Protein AF-0000000084992302 (afdb_homodimer)

Structure (mmCIF, N/CA/C/O backbone):
data_AF-0000000084992302-model_v1
#
loop_
_entity.id
_entity.type
_entity.pdbx_description
1 polymer 'ATP phosphoribosyltransferase'
#
loop_
_atom_site.group_PDB
_atom_site.id
_atom_site.type_symbol
_atom_site.label_atom_id
_atom_site.label_alt_id
_atom_site.label_comp_id
_atom_site.label_asym_id
_atom_site.label_entity_id
_atom_site.label_seq_id
_atom_site.pdbx_PDB_ins_code
_atom_site.Cartn_x
_atom_site.Cartn_y
_atom_site.Cartn_z
_atom_site.occupancy
_atom_site.B_iso_or_equiv
_atom_site.auth_seq_id
_atom_site.auth_comp_id
_atom_site.auth_asym_id
_atom_site.auth_atom_id
_atom_site.pdbx_PDB_model_num
ATOM 1 N N . MET A 1 1 ? 28.484 -15.359 -17.109 1 75.19 1 MET A N 1
ATOM 2 C CA . MET A 1 1 ? 27.531 -16.469 -17.156 1 75.19 1 MET A CA 1
ATOM 3 C C . MET A 1 1 ? 26.109 -15.969 -17.391 1 75.19 1 MET A C 1
ATOM 5 O O . MET A 1 1 ? 25.766 -14.859 -16.984 1 75.19 1 MET A O 1
ATOM 9 N N . LYS A 1 2 ? 25.344 -16.688 -18.25 1 90.06 2 LYS A N 1
ATOM 10 C CA . LYS A 1 2 ? 23.969 -16.297 -18.531 1 90.06 2 LYS A CA 1
ATOM 11 C C . LYS A 1 2 ? 23.094 -16.375 -17.281 1 90.06 2 LYS A C 1
ATOM 13 O O . LYS A 1 2 ? 23.266 -17.266 -16.453 1 90.06 2 LYS A O 1
ATOM 18 N N . LYS A 1 3 ? 22.375 -15.359 -17.062 1 95.38 3 LYS A N 1
ATOM 19 C CA . LYS A 1 3 ? 21.5 -15.336 -15.883 1 95.38 3 LYS A CA 1
ATOM 20 C C . LYS A 1 3 ? 20.062 -15.023 -16.281 1 95.38 3 LYS A C 1
ATOM 22 O O . LYS A 1 3 ? 19.828 -14.227 -17.188 1 95.38 3 LYS A O 1
ATOM 27 N N . LEU A 1 4 ? 19.172 -15.797 -15.664 1 98.25 4 LEU A N 1
ATOM 28 C CA . LEU A 1 4 ? 17.75 -15.508 -15.773 1 98.25 4 LEU A CA 1
ATOM 29 C C . LEU A 1 4 ? 17.297 -14.594 -14.641 1 98.25 4 LEU A C 1
ATOM 31 O O . LEU A 1 4 ? 17.391 -14.953 -13.461 1 98.25 4 LEU A O 1
ATOM 35 N N . ARG A 1 5 ? 16.859 -13.453 -14.969 1 97.81 5 ARG A N 1
ATOM 36 C CA . ARG A 1 5 ? 16.344 -12.516 -13.969 1 97.81 5 ARG A CA 1
ATOM 37 C C . ARG A 1 5 ? 14.859 -12.75 -13.711 1 97.81 5 ARG A C 1
ATOM 39 O O . ARG A 1 5 ? 14.023 -12.461 -14.57 1 97.81 5 ARG A O 1
ATOM 46 N N . LEU A 1 6 ? 14.539 -13.203 -12.461 1 98.62 6 LEU A N 1
ATOM 47 C CA . LEU A 1 6 ? 13.203 -13.672 -12.125 1 98.62 6 LEU A CA 1
ATOM 48 C C . LEU A 1 6 ? 12.578 -12.812 -11.039 1 98.62 6 LEU A C 1
ATOM 50 O O . LEU A 1 6 ? 13.133 -12.68 -9.945 1 98.62 6 LEU A O 1
ATOM 54 N N . GLY A 1 7 ? 11.43 -12.195 -11.383 1 98 7 GLY A N 1
ATOM 55 C CA . GLY A 1 7 ? 10.68 -11.469 -10.367 1 98 7 GLY A CA 1
ATOM 56 C C . GLY A 1 7 ? 9.734 -12.352 -9.586 1 98 7 GLY A C 1
ATOM 57 O O . GLY A 1 7 ? 8.938 -13.094 -10.172 1 98 7 GLY A O 1
ATOM 58 N N . LEU A 1 8 ? 9.82 -12.32 -8.227 1 98.06 8 LEU A N 1
ATOM 59 C CA . LEU A 1 8 ? 8.906 -13.047 -7.348 1 98.06 8 LEU A CA 1
ATOM 60 C C . LEU A 1 8 ? 8.109 -12.078 -6.484 1 98.06 8 LEU A C 1
ATOM 62 O O . LEU A 1 8 ? 8.578 -10.977 -6.172 1 98.06 8 LEU A O 1
ATOM 66 N N . PRO A 1 9 ? 6.918 -12.5 -6.152 1 96.88 9 PRO A N 1
ATOM 67 C CA . PRO A 1 9 ? 6.055 -11.578 -5.41 1 96.88 9 PRO A CA 1
ATOM 68 C C . PRO A 1 9 ? 6.484 -11.414 -3.951 1 96.88 9 PRO A C 1
ATOM 70 O O . PRO A 1 9 ? 6.695 -12.406 -3.25 1 96.88 9 PRO A O 1
ATOM 73 N N . LYS A 1 10 ? 6.578 -10.211 -3.572 1 93.94 10 LYS A N 1
ATOM 74 C CA . LYS A 1 10 ? 6.699 -9.844 -2.164 1 93.94 10 LYS A CA 1
ATOM 75 C C . LYS A 1 10 ? 5.328 -9.703 -1.514 1 93.94 10 LYS A C 1
ATOM 77 O O . LYS A 1 10 ? 4.332 -9.461 -2.199 1 93.94 10 LYS A O 1
ATOM 82 N N . GLY A 1 11 ? 5.266 -9.984 -0.181 1 90.5 11 GLY A N 1
ATOM 83 C CA . GLY A 1 11 ? 3.994 -9.805 0.505 1 90.5 11 GLY A CA 1
ATOM 84 C C . GLY A 1 11 ? 3.234 -11.102 0.695 1 90.5 11 GLY A C 1
ATOM 85 O O . GLY A 1 11 ? 3.812 -12.117 1.098 1 90.5 11 GLY A O 1
ATOM 86 N N . SER A 1 12 ? 1.937 -11.07 0.39 1 88.94 12 SER A N 1
ATOM 87 C CA . SER A 1 12 ? 1.014 -12.125 0.809 1 88.94 12 SER A CA 1
ATOM 88 C C . SER A 1 12 ? 1.361 -13.453 0.157 1 88.94 12 SER A C 1
ATOM 90 O O . SER A 1 12 ? 1.169 -14.516 0.758 1 88.94 12 SER A O 1
ATOM 92 N N . LEU A 1 13 ? 1.931 -13.398 -1.057 1 94.5 13 LEU A N 1
ATOM 93 C CA . LEU A 1 13 ? 2.189 -14.633 -1.799 1 94.5 13 LEU A CA 1
ATOM 94 C C . LEU A 1 13 ? 3.619 -15.109 -1.576 1 94.5 13 LEU A C 1
ATOM 96 O O . LEU A 1 13 ? 4 -16.188 -2.051 1 94.5 13 LEU A O 1
ATOM 100 N N . GLN A 1 14 ? 4.379 -14.328 -0.895 1 94.75 14 GLN A N 1
ATOM 101 C CA . GLN A 1 14 ? 5.816 -14.562 -0.824 1 94.75 14 GLN A CA 1
ATOM 102 C C . GLN A 1 14 ? 6.125 -15.906 -0.169 1 94.75 14 GLN A C 1
ATOM 104 O O . GLN A 1 14 ? 6.828 -16.734 -0.746 1 94.75 14 GLN A O 1
ATOM 109 N N . GLU A 1 15 ? 5.539 -16.125 0.984 1 95 15 GLU A N 1
ATOM 110 C CA . GLU A 1 15 ? 5.844 -17.344 1.731 1 95 15 GLU A CA 1
ATOM 111 C C . GLU A 1 15 ? 5.402 -18.578 0.963 1 95 15 GLU A C 1
ATOM 113 O O . GLU A 1 15 ? 6.16 -19.547 0.852 1 95 15 GLU A O 1
ATOM 118 N N . ALA A 1 16 ? 4.207 -18.562 0.471 1 95.44 16 ALA A N 1
ATOM 119 C CA . ALA A 1 16 ? 3.701 -19.688 -0.303 1 95.44 16 ALA A CA 1
ATOM 120 C C . ALA A 1 16 ? 4.574 -19.953 -1.526 1 95.44 16 ALA A C 1
ATOM 122 O O . ALA A 1 16 ? 4.797 -21.109 -1.9 1 95.44 16 ALA A O 1
ATOM 123 N N . THR A 1 17 ? 5.047 -18.875 -2.133 1 97.25 17 THR A N 1
ATOM 124 C CA . THR A 1 17 ? 5.914 -19 -3.299 1 97.25 17 THR A CA 1
ATOM 125 C C . THR A 1 17 ? 7.246 -19.656 -2.92 1 97.25 17 THR A C 1
ATOM 127 O O . THR A 1 17 ? 7.711 -20.562 -3.594 1 97.25 17 THR A O 1
ATOM 130 N N . PHE A 1 18 ? 7.828 -19.188 -1.853 1 96.75 18 PHE A N 1
ATOM 131 C CA . PHE A 1 18 ? 9.102 -19.734 -1.399 1 96.75 18 PHE A CA 1
ATOM 132 C C . PHE A 1 18 ? 8.961 -21.219 -1.047 1 96.75 18 PHE A C 1
ATOM 134 O O . PHE A 1 18 ? 9.844 -22.016 -1.358 1 96.75 18 PHE A O 1
ATOM 141 N N . GLN A 1 19 ? 7.902 -21.562 -0.428 1 94.88 19 GLN A N 1
ATOM 142 C CA . GLN A 1 19 ? 7.656 -22.969 -0.081 1 94.88 19 GLN A CA 1
ATOM 143 C C . GLN A 1 19 ? 7.531 -23.828 -1.333 1 94.88 19 GLN A C 1
ATOM 145 O O . GLN A 1 19 ? 8.039 -24.953 -1.371 1 94.88 19 GLN A O 1
ATOM 150 N N . LEU A 1 20 ? 6.852 -23.281 -2.277 1 95.81 20 LEU A N 1
ATOM 151 C CA . LEU A 1 20 ? 6.711 -24 -3.539 1 95.81 20 LEU A CA 1
ATOM 152 C C . LEU A 1 20 ? 8.07 -24.219 -4.188 1 95.81 20 LEU A C 1
ATOM 154 O O . LEU A 1 20 ? 8.359 -25.328 -4.672 1 95.81 20 LEU A O 1
ATOM 158 N N . PHE A 1 21 ? 8.906 -23.203 -4.184 1 96.75 21 PHE A N 1
ATOM 159 C CA . PHE A 1 21 ? 10.242 -23.328 -4.75 1 96.75 21 PHE A CA 1
ATOM 160 C C . PHE A 1 21 ? 11.07 -24.344 -3.977 1 96.75 21 PHE A C 1
ATOM 162 O O . PHE A 1 21 ? 11.797 -25.141 -4.574 1 96.75 21 PHE A O 1
ATOM 169 N N . GLU A 1 22 ? 10.953 -24.297 -2.727 1 94.75 22 GLU A N 1
ATOM 170 C CA . GLU A 1 22 ? 11.68 -25.25 -1.893 1 94.75 22 GLU A CA 1
ATOM 171 C C . GLU A 1 22 ? 11.297 -26.688 -2.238 1 94.75 22 GLU A C 1
ATOM 173 O O . GLU A 1 22 ? 12.164 -27.547 -2.375 1 94.75 22 GLU A O 1
ATOM 178 N N . ARG A 1 23 ? 10.047 -26.953 -2.408 1 91.94 23 ARG A N 1
ATOM 179 C CA . ARG A 1 23 ? 9.562 -28.281 -2.775 1 91.94 23 ARG A CA 1
ATOM 180 C C . ARG A 1 23 ? 10.062 -28.672 -4.16 1 91.94 23 ARG A C 1
ATOM 182 O O . ARG A 1 23 ? 10.281 -29.859 -4.43 1 91.94 23 ARG A O 1
ATOM 189 N N . ALA A 1 24 ? 10.234 -27.656 -4.969 1 93 24 ALA A N 1
ATOM 190 C CA . ALA A 1 24 ? 10.719 -27.906 -6.324 1 93 24 ALA A CA 1
ATOM 191 C C . ALA A 1 24 ? 12.234 -28.078 -6.344 1 93 24 ALA A C 1
ATOM 193 O O . ALA A 1 24 ? 12.812 -28.391 -7.387 1 93 24 ALA A O 1
ATOM 194 N N . GLY A 1 25 ? 12.867 -27.906 -5.168 1 93.5 25 GLY A N 1
ATOM 1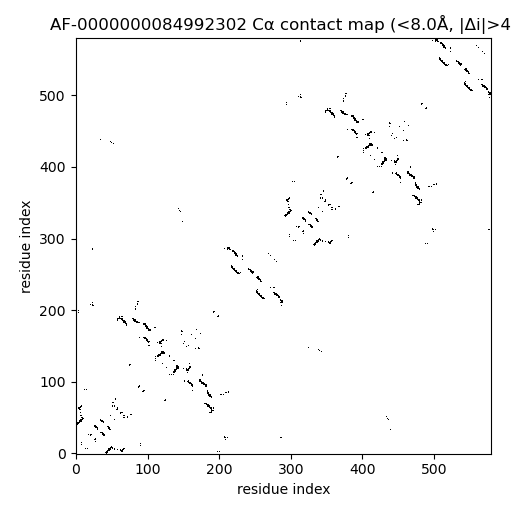95 C CA . GLY A 1 25 ? 14.289 -28.156 -5.059 1 93.5 25 GLY A CA 1
ATOM 196 C C . GLY A 1 25 ? 15.133 -26.891 -5.086 1 93.5 25 GLY A C 1
ATOM 197 O O . GLY A 1 25 ? 16.359 -26.953 -5.227 1 93.5 25 GLY A O 1
ATOM 198 N N . TYR A 1 26 ? 14.484 -25.719 -5.02 1 95.25 26 TYR A N 1
ATOM 199 C CA . TYR A 1 26 ? 15.188 -24.453 -4.969 1 95.25 26 TYR A CA 1
ATOM 200 C C . TYR A 1 26 ? 15.125 -23.844 -3.568 1 95.25 26 TYR A C 1
ATOM 202 O O . TYR A 1 26 ? 14.062 -23.812 -2.945 1 95.25 26 TYR A O 1
ATOM 210 N N . HIS A 1 27 ? 16.234 -23.406 -3.098 1 95.12 27 HIS A N 1
ATOM 211 C CA . HIS A 1 27 ? 16.281 -22.766 -1.792 1 95.12 27 HIS A CA 1
ATOM 212 C C . HIS A 1 27 ? 16.516 -21.266 -1.931 1 95.12 27 HIS A C 1
ATOM 214 O O . HIS A 1 27 ? 17.516 -20.828 -2.504 1 95.12 27 HIS A O 1
ATOM 220 N N . ILE A 1 28 ? 15.539 -20.516 -1.415 1 96.38 28 ILE A N 1
ATOM 221 C CA . ILE A 1 28 ? 15.609 -19.062 -1.477 1 96.38 28 ILE A CA 1
ATOM 222 C C . ILE A 1 28 ? 15.75 -18.5 -0.068 1 96.38 28 ILE A C 1
ATOM 224 O O . ILE A 1 28 ? 14.984 -18.844 0.833 1 96.38 28 ILE A O 1
ATOM 228 N N . THR A 1 29 ? 16.719 -17.672 0.128 1 94 29 THR A N 1
ATOM 229 C CA . THR A 1 29 ? 16.969 -17.062 1.433 1 94 29 THR A CA 1
ATOM 230 C C . THR A 1 29 ? 16.953 -15.539 1.336 1 94 29 THR A C 1
ATOM 232 O O . THR A 1 29 ? 17.516 -14.969 0.397 1 94 29 THR A O 1
ATOM 235 N N . VAL A 1 30 ? 16.203 -15.008 2.256 1 90.62 30 VAL A N 1
ATOM 236 C CA . VAL A 1 30 ? 16.125 -13.555 2.332 1 90.62 30 VAL A CA 1
ATOM 237 C C . VAL A 1 30 ? 16.969 -13.055 3.502 1 90.62 30 VAL A C 1
ATOM 239 O O . VAL A 1 30 ? 16.828 -13.547 4.625 1 90.62 30 VAL A O 1
ATOM 242 N N . THR A 1 31 ? 17.844 -12.25 3.213 1 84.12 31 THR A N 1
ATOM 243 C CA . THR A 1 31 ? 18.625 -11.633 4.281 1 84.12 31 THR A CA 1
ATOM 244 C C . THR A 1 31 ? 18.031 -10.289 4.676 1 84.12 31 THR A C 1
ATOM 246 O O . THR A 1 31 ? 17.953 -9.367 3.854 1 84.12 31 THR A O 1
ATOM 249 N N . GLY A 1 32 ? 17.547 -10.195 5.941 1 74.12 32 GLY A N 1
ATOM 250 C CA . GLY A 1 32 ? 16.969 -8.945 6.398 1 74.12 32 GLY A CA 1
ATOM 251 C C . GLY A 1 32 ? 15.781 -8.5 5.574 1 74.12 32 GLY A C 1
ATOM 252 O O . GLY A 1 32 ? 14.82 -9.25 5.402 1 74.12 32 GLY A O 1
ATOM 253 N N . ARG A 1 33 ? 15.805 -7.277 5.086 1 73.5 33 ARG A N 1
ATOM 254 C CA . ARG A 1 33 ? 14.742 -6.695 4.273 1 73.5 33 ARG A CA 1
ATOM 255 C C . ARG A 1 33 ? 15.172 -6.555 2.82 1 73.5 33 ARG A C 1
ATOM 257 O O . ARG A 1 33 ? 14.727 -5.645 2.117 1 73.5 33 ARG A O 1
ATOM 264 N N . SER A 1 34 ? 15.852 -7.508 2.465 1 82.62 34 SER A N 1
ATOM 265 C CA . SER A 1 34 ? 16.438 -7.438 1.128 1 82.62 34 SER A CA 1
ATOM 266 C C . SER A 1 34 ? 15.383 -7.727 0.056 1 82.62 34 SER A C 1
ATOM 268 O O . SER A 1 34 ? 14.508 -8.57 0.251 1 82.62 34 SER A O 1
ATOM 270 N N . TYR A 1 35 ? 15.539 -6.984 -1.062 1 88.94 35 TYR A N 1
ATOM 271 C CA . TYR A 1 35 ? 14.703 -7.203 -2.236 1 88.94 35 TYR A CA 1
ATOM 272 C C . TYR A 1 35 ? 15.422 -8.07 -3.264 1 88.94 35 TYR A C 1
ATOM 274 O O . TYR A 1 35 ? 14.914 -8.289 -4.367 1 88.94 35 TYR A O 1
ATOM 282 N N . TYR A 1 36 ? 16.516 -8.555 -2.842 1 92.31 36 TYR A N 1
ATOM 283 C CA . TYR A 1 36 ? 17.312 -9.422 -3.697 1 92.31 36 TYR A CA 1
ATOM 284 C C . TYR A 1 36 ? 17.75 -10.68 -2.947 1 92.31 36 TYR A C 1
ATOM 286 O O . TYR A 1 36 ? 18.922 -10.82 -2.588 1 92.31 36 TYR A O 1
ATOM 294 N N . PRO A 1 37 ? 16.906 -11.578 -2.85 1 94.75 37 PRO A N 1
ATOM 295 C CA . PRO A 1 37 ? 17.25 -12.805 -2.125 1 94.75 37 PRO A CA 1
ATOM 296 C C . PRO A 1 37 ? 18.234 -13.695 -2.893 1 94.75 37 PRO A C 1
ATOM 298 O O . PRO A 1 37 ? 18.375 -13.547 -4.109 1 94.75 37 PRO A O 1
ATOM 301 N N . HIS A 1 38 ? 18.828 -14.57 -2.139 1 95 38 HIS A N 1
ATOM 302 C CA . HIS A 1 38 ? 19.703 -15.57 -2.732 1 95 38 HIS A CA 1
ATOM 303 C C . HIS A 1 38 ? 18.938 -16.844 -3.088 1 95 38 HIS A C 1
ATOM 305 O O . HIS A 1 38 ? 18.094 -17.297 -2.318 1 95 38 HIS A O 1
ATOM 311 N N . ILE A 1 39 ? 19.172 -17.297 -4.266 1 95.75 39 ILE A N 1
ATOM 312 C CA . ILE A 1 39 ? 18.672 -18.609 -4.676 1 95.75 39 ILE A CA 1
ATOM 313 C C . ILE A 1 39 ? 19.844 -19.547 -4.961 1 95.75 39 ILE A C 1
ATOM 315 O O . ILE A 1 39 ? 20.875 -19.125 -5.508 1 95.75 39 ILE A O 1
ATOM 319 N N . ASP A 1 40 ? 19.797 -20.812 -4.609 1 95.94 40 ASP A N 1
ATOM 320 C CA . ASP A 1 40 ? 20.906 -21.75 -4.746 1 95.94 40 ASP A CA 1
ATOM 321 C C . ASP A 1 40 ? 21.031 -22.234 -6.188 1 95.94 40 ASP A C 1
ATOM 323 O O . ASP A 1 40 ? 21.203 -23.438 -6.43 1 95.94 40 ASP A O 1
ATOM 327 N N . ASP A 1 41 ? 20.75 -21.484 -7.141 1 95.38 41 ASP A N 1
ATOM 328 C CA . ASP A 1 41 ? 20.969 -21.656 -8.57 1 95.38 41 ASP A CA 1
ATOM 329 C C . ASP A 1 41 ? 21.719 -20.469 -9.164 1 95.38 41 ASP A C 1
ATOM 331 O O . ASP A 1 41 ? 21.141 -19.391 -9.328 1 95.38 41 ASP A O 1
ATOM 335 N N . PRO A 1 42 ? 23 -20.641 -9.523 1 94.81 42 PRO A N 1
ATOM 336 C CA . PRO A 1 42 ? 23.812 -19.516 -9.977 1 94.81 42 PRO A CA 1
ATOM 337 C C . PRO A 1 42 ? 23.328 -18.922 -11.289 1 94.81 42 PRO A C 1
ATOM 339 O O . PRO A 1 42 ? 23.75 -17.828 -11.68 1 94.81 42 PRO A O 1
ATOM 342 N N . GLU A 1 43 ? 22.391 -19.609 -11.969 1 97.06 43 GLU A N 1
ATOM 343 C CA . GLU A 1 43 ? 21.891 -19.156 -13.258 1 97.06 43 GLU A CA 1
ATOM 344 C C . GLU A 1 43 ? 20.609 -18.328 -13.102 1 97.06 43 GLU A C 1
ATOM 346 O O . GLU A 1 43 ? 20.016 -17.891 -14.086 1 97.06 43 GLU A O 1
ATOM 351 N N . ILE A 1 44 ? 20.188 -18.125 -11.844 1 97.62 44 ILE A N 1
ATOM 352 C CA . ILE A 1 44 ? 18.969 -17.375 -11.602 1 97.62 44 ILE A CA 1
ATOM 353 C C . ILE A 1 44 ? 19.234 -16.234 -10.625 1 97.62 44 ILE A C 1
ATOM 355 O O . ILE A 1 44 ? 19.922 -16.422 -9.617 1 97.62 44 ILE A O 1
ATOM 359 N N . GLU A 1 45 ? 18.797 -15.117 -10.984 1 96.81 45 GLU A N 1
ATOM 360 C CA . GLU A 1 45 ? 18.75 -13.961 -10.094 1 96.81 45 GLU A CA 1
ATOM 361 C C . GLU A 1 45 ? 17.312 -13.586 -9.742 1 96.81 45 GLU A C 1
ATOM 363 O O . GLU A 1 45 ? 16.484 -13.391 -10.633 1 96.81 45 GLU A O 1
ATOM 368 N N . VAL A 1 46 ? 17.094 -13.477 -8.422 1 97.12 46 VAL A N 1
ATOM 369 C CA . VAL A 1 46 ? 15.727 -13.227 -7.992 1 97.12 46 VAL A CA 1
ATOM 370 C C . VAL A 1 46 ? 15.594 -11.773 -7.523 1 97.12 46 VAL A C 1
ATOM 372 O O . VAL A 1 46 ? 16.469 -11.258 -6.836 1 97.12 46 VAL A O 1
ATOM 375 N N . VAL A 1 47 ? 14.492 -11.148 -7.93 1 95.75 47 VAL A N 1
ATOM 376 C CA . VAL A 1 47 ? 14.102 -9.828 -7.449 1 95.75 47 VAL A CA 1
ATOM 377 C C . VAL A 1 47 ? 12.711 -9.898 -6.828 1 95.75 47 VAL A C 1
ATOM 379 O O . VAL A 1 47 ? 11.766 -10.391 -7.453 1 95.75 47 VAL A O 1
ATOM 382 N N . LEU A 1 48 ? 12.617 -9.445 -5.586 1 96 48 LEU A N 1
ATOM 383 C CA . LEU A 1 48 ? 11.312 -9.375 -4.934 1 96 48 LEU A CA 1
ATOM 384 C C . LEU A 1 48 ? 10.625 -8.047 -5.242 1 96 48 LEU A C 1
ATOM 386 O O . LEU A 1 48 ? 11.211 -6.977 -5.035 1 96 48 LEU A O 1
ATOM 390 N N . LEU A 1 49 ? 9.43 -8.133 -5.762 1 95.81 49 LEU A N 1
ATOM 391 C CA . LEU A 1 49 ? 8.617 -6.973 -6.102 1 95.81 49 LEU A CA 1
ATOM 392 C C . LEU A 1 49 ? 7.156 -7.207 -5.719 1 95.81 49 LEU A C 1
ATOM 394 O O . LEU A 1 49 ? 6.738 -8.352 -5.512 1 95.81 49 LEU A O 1
ATOM 398 N N . ARG A 1 50 ? 6.453 -6.098 -5.625 1 96.38 50 ARG A N 1
ATOM 399 C CA . ARG A 1 50 ? 5.016 -6.277 -5.453 1 96.38 50 ARG A CA 1
ATOM 400 C C . ARG A 1 50 ? 4.402 -6.973 -6.664 1 96.38 50 ARG A C 1
ATOM 402 O O . ARG A 1 50 ? 4.727 -6.641 -7.805 1 96.38 50 ARG A O 1
ATOM 409 N N . ALA A 1 51 ? 3.52 -7.902 -6.352 1 96.94 51 ALA A N 1
ATOM 410 C CA . ALA A 1 51 ? 2.904 -8.703 -7.406 1 96.94 51 ALA A CA 1
ATOM 411 C C . ALA A 1 51 ? 2.289 -7.812 -8.484 1 96.94 51 ALA A C 1
ATOM 413 O O . ALA A 1 51 ? 2.32 -8.148 -9.672 1 96.94 51 ALA A O 1
ATOM 414 N N . GLN A 1 52 ? 1.812 -6.664 -8.102 1 97 52 GLN A N 1
ATOM 415 C CA . GLN A 1 52 ? 1.118 -5.73 -8.977 1 97 52 GLN A CA 1
ATOM 416 C C . GLN A 1 52 ? 2.037 -5.238 -10.094 1 97 52 GLN A C 1
ATOM 418 O O . GLN A 1 52 ? 1.572 -4.902 -11.188 1 97 52 GLN A O 1
ATOM 423 N N . GLU A 1 53 ? 3.277 -5.227 -9.82 1 96.94 53 GLU A N 1
ATOM 424 C CA . GLU A 1 53 ? 4.211 -4.547 -10.719 1 96.94 53 GLU A CA 1
ATOM 425 C C . GLU A 1 53 ? 4.949 -5.543 -11.609 1 96.94 53 GLU A C 1
ATOM 427 O O . GLU A 1 53 ? 5.5 -5.168 -12.641 1 96.94 53 GLU A O 1
ATOM 432 N N . ILE A 1 54 ? 4.949 -6.738 -11.281 1 97.88 54 ILE A N 1
ATOM 433 C CA . ILE A 1 54 ? 5.82 -7.738 -11.891 1 97.88 54 ILE A CA 1
ATOM 434 C C . ILE A 1 54 ? 5.48 -7.879 -13.375 1 97.88 54 ILE A C 1
ATOM 436 O O . ILE A 1 54 ? 6.375 -7.867 -14.227 1 97.88 54 ILE A O 1
ATOM 440 N N . PRO A 1 55 ? 4.203 -7.926 -13.773 1 98.56 55 PRO A N 1
ATOM 441 C CA . PRO A 1 55 ? 3.918 -8.117 -15.195 1 98.56 55 PRO A CA 1
ATOM 442 C C . PRO A 1 55 ? 4.473 -6.988 -16.062 1 98.56 55 PRO A C 1
ATOM 444 O O . PRO A 1 55 ? 4.984 -7.242 -17.156 1 98.56 55 PRO A O 1
ATOM 447 N N . ARG A 1 56 ? 4.352 -5.812 -15.594 1 97.44 56 ARG A N 1
ATOM 448 C CA . ARG A 1 56 ? 4.855 -4.676 -16.359 1 97.44 56 ARG A CA 1
ATOM 449 C C . ARG A 1 56 ? 6.367 -4.758 -16.531 1 97.44 56 ARG A C 1
ATOM 451 O O . ARG A 1 56 ? 6.883 -4.562 -17.641 1 97.44 56 ARG A O 1
ATOM 458 N N . TYR A 1 57 ? 7.094 -5.043 -15.461 1 97.19 57 TYR A N 1
ATOM 459 C CA . TYR A 1 57 ? 8.547 -5.121 -15.508 1 97.19 57 TYR A CA 1
ATOM 460 C C . TYR A 1 57 ? 9 -6.258 -16.422 1 97.19 57 TYR A C 1
ATOM 462 O O . TYR A 1 57 ? 10.039 -6.156 -17.078 1 97.19 57 TYR A O 1
ATOM 470 N N . VAL A 1 58 ? 8.211 -7.316 -16.469 1 98.56 58 VAL A N 1
ATOM 471 C CA . VAL A 1 58 ? 8.516 -8.414 -17.375 1 98.56 58 VAL A CA 1
ATOM 472 C C . VAL A 1 58 ? 8.273 -7.977 -18.812 1 98.56 58 VAL A C 1
ATOM 474 O O . VAL A 1 58 ? 9.148 -8.133 -19.672 1 98.56 58 VAL A O 1
ATOM 477 N N . ALA A 1 59 ? 7.129 -7.379 -19.047 1 98.25 59 ALA A N 1
ATOM 478 C CA . ALA A 1 59 ? 6.77 -6.961 -20.391 1 98.25 59 ALA A CA 1
ATOM 479 C C . ALA A 1 59 ? 7.777 -5.961 -20.953 1 98.25 59 ALA A C 1
ATOM 481 O O . ALA A 1 59 ? 8.062 -5.953 -22.141 1 98.25 59 ALA A O 1
ATOM 482 N N . GLU A 1 60 ? 8.328 -5.168 -20.094 1 95.75 60 GLU A N 1
ATOM 483 C CA . GLU A 1 60 ? 9.227 -4.094 -20.5 1 95.75 60 GLU A CA 1
ATOM 484 C C . GLU A 1 60 ? 10.664 -4.582 -20.609 1 95.75 60 GLU A C 1
ATOM 486 O O . GLU A 1 60 ? 11.555 -3.832 -21.016 1 95.75 60 GLU A O 1
ATOM 491 N N . GLY A 1 61 ? 10.898 -5.77 -20.141 1 96.12 61 GLY A N 1
ATOM 492 C CA . GLY A 1 61 ? 12.211 -6.375 -20.328 1 96.12 61 GLY A CA 1
ATOM 493 C C . GLY A 1 61 ? 13.156 -6.102 -19.172 1 96.12 61 GLY A C 1
ATOM 494 O O . GLY A 1 61 ? 14.336 -6.453 -19.234 1 96.12 61 GLY A O 1
ATOM 495 N N . VAL A 1 62 ? 12.656 -5.441 -18.156 1 95.5 62 VAL A N 1
ATOM 496 C CA . VAL A 1 62 ? 13.445 -5.254 -16.953 1 95.5 62 VAL A CA 1
ATOM 497 C C . VAL A 1 62 ? 13.727 -6.609 -16.297 1 95.5 62 VAL A C 1
ATOM 499 O O . VAL A 1 62 ? 14.812 -6.832 -15.758 1 95.5 62 VAL A O 1
ATOM 502 N N . LEU A 1 63 ? 12.797 -7.48 -16.344 1 97.62 63 LEU A N 1
ATOM 503 C CA . LEU A 1 63 ? 12.883 -8.875 -15.906 1 97.62 63 LEU A CA 1
ATOM 504 C C . LEU A 1 63 ? 12.734 -9.82 -17.094 1 97.62 63 LEU A C 1
ATOM 506 O O . LEU A 1 63 ? 12.023 -9.516 -18.047 1 97.62 63 LEU A O 1
ATOM 510 N N . ASP A 1 64 ? 13.406 -10.914 -16.984 1 98.56 64 ASP A N 1
ATOM 511 C CA . ASP A 1 64 ? 13.219 -11.938 -18 1 98.56 64 ASP A CA 1
ATOM 512 C C . ASP A 1 64 ? 11.883 -12.656 -17.828 1 98.56 64 ASP A C 1
ATOM 514 O O . ASP A 1 64 ? 11.219 -13 -18.812 1 98.56 64 ASP A O 1
ATOM 518 N N . ALA A 1 65 ? 11.539 -12.891 -16.594 1 98.88 65 ALA A N 1
ATOM 519 C CA . ALA A 1 65 ? 10.312 -13.594 -16.219 1 98.88 65 ALA A CA 1
ATOM 520 C C . ALA A 1 65 ? 9.859 -13.211 -14.812 1 98.88 65 ALA A C 1
ATOM 522 O O . ALA A 1 65 ? 10.602 -12.547 -14.078 1 98.88 65 ALA A O 1
ATOM 523 N N . GLY A 1 66 ? 8.664 -13.578 -14.492 1 98.75 66 GLY A N 1
ATOM 524 C CA . GLY A 1 66 ? 8.148 -13.305 -13.164 1 98.75 66 GLY A CA 1
ATOM 525 C C . GLY A 1 66 ? 6.965 -14.188 -12.789 1 98.75 66 GLY A C 1
ATOM 526 O O . GLY A 1 66 ? 6.426 -14.898 -13.641 1 98.75 66 GLY A O 1
ATOM 527 N N . LEU A 1 67 ? 6.68 -14.227 -11.516 1 98.69 67 LEU A N 1
ATOM 528 C CA . LEU A 1 67 ? 5.496 -14.891 -10.977 1 98.69 67 LEU A CA 1
ATOM 529 C C . LEU A 1 67 ? 4.535 -13.875 -10.367 1 98.69 67 LEU A C 1
ATOM 531 O O . LEU A 1 67 ? 4.895 -13.148 -9.438 1 98.69 67 LEU A O 1
ATOM 535 N N . SER A 1 68 ? 3.395 -13.781 -10.898 1 98 68 SER A N 1
ATOM 536 C CA . SER A 1 68 ? 2.32 -12.922 -10.414 1 98 68 SER A CA 1
ATOM 537 C C . SER A 1 68 ? 0.952 -13.508 -10.75 1 98 68 SER A C 1
ATOM 539 O O . SER A 1 68 ? 0.858 -14.539 -11.406 1 98 68 SER A O 1
ATOM 541 N N . GLY A 1 69 ? -0.025 -12.914 -10.25 1 98.06 69 GLY A N 1
ATOM 542 C CA . GLY A 1 69 ? -1.367 -13.414 -10.516 1 98.06 69 GLY A CA 1
ATOM 543 C C . GLY A 1 69 ? -1.844 -13.125 -11.922 1 98.06 69 GLY A C 1
ATOM 544 O O . GLY A 1 69 ? -1.48 -12.102 -12.508 1 98.06 69 GLY A O 1
ATOM 545 N N . TYR A 1 70 ? -2.689 -14.016 -12.367 1 98.5 70 TYR A N 1
ATOM 546 C CA . TYR A 1 70 ? -3.375 -13.781 -13.633 1 98.5 70 TYR A CA 1
ATOM 547 C C . TYR A 1 70 ? -4.121 -12.453 -13.602 1 98.5 70 TYR A C 1
ATOM 549 O O . TYR A 1 70 ? -4.203 -11.758 -14.617 1 98.5 70 TYR A O 1
ATOM 557 N N . ASP A 1 71 ? -4.66 -12.133 -12.469 1 98.5 71 ASP A N 1
ATOM 558 C CA . ASP A 1 71 ? -5.367 -10.875 -12.266 1 98.5 71 ASP A CA 1
ATOM 559 C C . ASP A 1 71 ? -4.477 -9.68 -12.594 1 98.5 71 ASP A C 1
ATOM 561 O O . ASP A 1 71 ? -4.883 -8.773 -13.328 1 98.5 71 ASP A O 1
ATOM 565 N N . TRP A 1 72 ? -3.275 -9.703 -12.164 1 98.44 72 TRP A N 1
ATOM 566 C CA . TRP A 1 72 ? -2.369 -8.578 -12.391 1 98.44 72 TRP A CA 1
ATOM 567 C C . TRP A 1 72 ? -1.896 -8.539 -13.836 1 98.44 72 TRP A C 1
ATOM 569 O O . TRP A 1 72 ? -1.675 -7.465 -14.398 1 98.44 72 TRP A O 1
ATOM 579 N N . ILE A 1 73 ? -1.676 -9.703 -14.414 1 98.69 73 ILE A N 1
ATOM 580 C CA . ILE A 1 73 ? -1.339 -9.742 -15.836 1 98.69 73 ILE A CA 1
ATOM 581 C C . ILE A 1 73 ? -2.451 -9.086 -16.641 1 98.69 73 ILE A C 1
ATOM 583 O O . ILE A 1 73 ? -2.182 -8.258 -17.531 1 98.69 73 ILE A O 1
ATOM 587 N N . GLN A 1 74 ? -3.684 -9.391 -16.297 1 98.44 74 GLN A N 1
ATOM 588 C CA . GLN A 1 74 ? -4.832 -8.82 -17 1 98.44 74 GLN A CA 1
ATOM 589 C C . GLN A 1 74 ? -4.973 -7.332 -16.719 1 98.44 74 GLN A C 1
ATOM 591 O O . GLN A 1 74 ? -5.242 -6.543 -17.625 1 98.44 74 GLN A O 1
ATOM 596 N N . GLU A 1 75 ? -4.816 -6.93 -15.477 1 98.5 75 GLU A N 1
ATOM 597 C CA . GLU A 1 75 ? -4.938 -5.523 -15.094 1 98.5 75 GLU A CA 1
ATOM 598 C C . GLU A 1 75 ? -3.939 -4.656 -15.852 1 98.5 75 GLU A C 1
ATOM 600 O O . GLU A 1 75 ? -4.27 -3.545 -16.281 1 98.5 75 GLU A O 1
ATOM 605 N N . ASN A 1 76 ? -2.691 -5.203 -15.984 1 97.62 76 ASN A N 1
ATOM 606 C CA . ASN A 1 76 ? -1.621 -4.441 -16.625 1 97.62 76 ASN A CA 1
ATOM 607 C C . ASN A 1 76 ? -1.746 -4.461 -18.141 1 97.62 76 ASN A C 1
ATOM 609 O O . ASN A 1 76 ? -1.094 -3.678 -18.828 1 97.62 76 ASN A O 1
ATOM 613 N N . GLU A 1 77 ? -2.574 -5.312 -18.703 1 97.38 77 GLU A N 1
ATOM 614 C CA . GLU A 1 77 ? -2.766 -5.438 -20.141 1 97.38 77 GLU A CA 1
ATOM 615 C C . GLU A 1 77 ? -1.428 -5.543 -20.859 1 97.38 77 GLU A C 1
ATOM 617 O O . GLU A 1 77 ? -1.172 -4.801 -21.812 1 97.38 77 GLU A O 1
ATOM 622 N N . VAL A 1 78 ? -0.639 -6.473 -20.438 1 97.56 78 VAL A N 1
ATOM 623 C CA . VAL A 1 78 ? 0.722 -6.57 -20.953 1 97.56 78 VAL A CA 1
ATOM 624 C C . VAL A 1 78 ? 0.827 -7.758 -21.906 1 97.56 78 VAL A C 1
ATOM 626 O O . VAL A 1 78 ? 0.032 -8.695 -21.844 1 97.56 78 VAL A O 1
ATOM 629 N N . ASP A 1 79 ? 1.798 -7.602 -22.75 1 97.44 79 ASP A N 1
ATOM 630 C CA . ASP A 1 79 ? 2.139 -8.695 -23.656 1 97.44 79 ASP A CA 1
ATOM 631 C C . ASP A 1 79 ? 3.279 -9.539 -23.094 1 97.44 79 ASP A C 1
ATOM 633 O O . ASP A 1 79 ? 4.449 -9.18 -23.219 1 97.44 79 ASP A O 1
ATOM 637 N N . VAL A 1 80 ? 2.898 -10.688 -22.547 1 98.62 80 VAL A N 1
ATOM 638 C CA . VAL A 1 80 ? 3.855 -11.633 -21.984 1 98.62 80 VAL A CA 1
ATOM 639 C C . VAL A 1 80 ? 3.496 -13.055 -22.422 1 98.62 80 VAL A C 1
ATOM 641 O O . VAL A 1 80 ? 2.379 -13.305 -22.891 1 98.62 80 VAL A O 1
ATOM 644 N N . VAL A 1 81 ? 4.457 -13.93 -22.359 1 98.69 81 VAL A N 1
ATOM 645 C CA . VAL A 1 81 ? 4.215 -15.352 -22.609 1 98.69 81 VAL A CA 1
ATOM 646 C C . VAL A 1 81 ? 3.861 -16.047 -21.297 1 98.69 81 VAL A C 1
ATOM 648 O O . VAL A 1 81 ? 4.648 -16.031 -20.344 1 98.69 81 VAL A O 1
ATOM 651 N N . GLU A 1 82 ? 2.693 -16.594 -21.219 1 98.5 82 GLU A N 1
ATOM 652 C CA . GLU A 1 82 ? 2.361 -17.406 -20.062 1 98.5 82 GLU A CA 1
ATOM 653 C C . GLU A 1 82 ? 3.02 -18.781 -20.141 1 98.5 82 GLU A C 1
ATOM 655 O O . GLU A 1 82 ? 2.652 -19.609 -21 1 98.5 82 GLU A O 1
ATOM 660 N N . VAL A 1 83 ? 3.932 -19.047 -19.266 1 98.62 83 VAL A N 1
ATOM 661 C CA . VAL A 1 83 ? 4.738 -20.266 -19.297 1 98.62 83 VAL A CA 1
ATOM 662 C C . VAL A 1 83 ? 4.023 -21.391 -18.531 1 98.62 83 VAL A C 1
ATOM 664 O O . VAL A 1 83 ? 4.039 -22.547 -18.969 1 98.62 83 VAL A O 1
ATOM 667 N N . ALA A 1 84 ? 3.424 -21.016 -17.375 1 98.25 84 ALA A N 1
ATOM 668 C CA . ALA A 1 84 ? 2.77 -22.047 -16.562 1 98.25 84 ALA A CA 1
ATOM 669 C C . ALA A 1 84 ? 1.737 -21.422 -15.633 1 98.25 84 ALA A C 1
ATOM 671 O O . ALA A 1 84 ? 1.963 -20.344 -15.078 1 98.25 84 ALA A O 1
ATOM 672 N N . GLU A 1 85 ? 0.674 -22.125 -15.539 1 98 85 GLU A N 1
ATOM 673 C CA . GLU A 1 85 ? -0.286 -21.844 -14.477 1 98 85 GLU A CA 1
ATOM 674 C C . GLU A 1 85 ? 0.056 -22.625 -13.211 1 98 85 GLU A C 1
ATOM 676 O O . GLU A 1 85 ? 0.187 -23.859 -13.242 1 98 85 GLU A O 1
ATOM 681 N N . LEU A 1 86 ? 0.214 -21.938 -12.133 1 97.19 86 LEU A N 1
ATOM 682 C CA . LEU A 1 86 ? 0.544 -22.547 -10.852 1 97.19 86 LEU A CA 1
ATOM 683 C C . LEU A 1 86 ? -0.573 -22.328 -9.836 1 97.19 86 LEU A C 1
ATOM 685 O O . LEU A 1 86 ? -0.701 -21.234 -9.281 1 97.19 86 LEU A O 1
ATOM 689 N N . VAL A 1 87 ? -1.263 -23.344 -9.5 1 94.94 87 VAL A N 1
ATOM 690 C CA . VAL A 1 87 ? -2.459 -23.203 -8.68 1 94.94 87 VAL A CA 1
ATOM 691 C C . VAL A 1 87 ? -2.086 -23.281 -7.199 1 94.94 87 VAL A C 1
ATOM 693 O O . VAL A 1 87 ? -2.045 -24.375 -6.633 1 94.94 87 VAL A O 1
ATOM 696 N N . TYR A 1 88 ? -1.841 -22.203 -6.617 1 92.44 88 TYR A N 1
ATOM 697 C CA . TYR A 1 88 ? -1.637 -22.047 -5.184 1 92.44 88 TYR A CA 1
ATOM 698 C C . TYR A 1 88 ? -2.008 -20.641 -4.73 1 92.44 88 TYR A C 1
ATOM 700 O O . TYR A 1 88 ? -2.16 -19.734 -5.559 1 92.44 88 TYR A O 1
ATOM 708 N N . SER A 1 89 ? -2.285 -20.484 -3.469 1 90.38 89 SER A N 1
ATOM 709 C CA . SER A 1 89 ? -2.584 -19.188 -2.893 1 90.38 89 SER A CA 1
ATOM 710 C C . SER A 1 89 ? -2.002 -19.047 -1.489 1 90.38 89 SER A C 1
ATOM 712 O O . SER A 1 89 ? -1.191 -19.875 -1.067 1 90.38 89 SER A O 1
ATOM 714 N N . LYS A 1 90 ? -2.299 -17.938 -0.901 1 84.5 90 LYS A N 1
ATOM 715 C CA . LYS A 1 90 ? -1.763 -17.641 0.425 1 84.5 90 LYS A CA 1
ATOM 716 C C . LYS A 1 90 ? -2.184 -18.703 1.436 1 84.5 90 LYS A C 1
ATOM 718 O O . LYS A 1 90 ? -1.368 -19.156 2.238 1 84.5 90 LYS A O 1
ATOM 723 N N . GLN A 1 91 ? -3.4 -19.062 1.387 1 80.94 91 GLN A N 1
ATOM 724 C CA . GLN A 1 91 ? -3.947 -19.891 2.459 1 80.94 91 GLN A CA 1
ATOM 725 C C . GLN A 1 91 ? -4.352 -21.266 1.943 1 80.94 91 GLN A C 1
ATOM 727 O O . GLN A 1 91 ? -4.699 -22.156 2.729 1 80.94 91 GLN A O 1
ATOM 732 N N . SER A 1 92 ? -4.332 -21.344 0.595 1 80.06 92 SER A N 1
ATOM 733 C CA . SER A 1 92 ? -4.863 -22.594 0.043 1 80.06 92 SER A CA 1
ATOM 734 C C . SER A 1 92 ? -4.156 -22.969 -1.255 1 80.06 92 SER A C 1
ATOM 736 O O . SER A 1 92 ? -3.15 -22.359 -1.619 1 80.06 92 SER A O 1
ATOM 738 N N . ARG A 1 93 ? -4.586 -23.984 -1.854 1 85 93 ARG A N 1
ATOM 739 C CA . ARG A 1 93 ? -4.113 -24.453 -3.15 1 85 93 ARG A CA 1
ATOM 740 C C . ARG A 1 93 ? -5.219 -24.375 -4.199 1 85 93 ARG A C 1
ATOM 742 O O . ARG A 1 93 ? -5.332 -25.25 -5.059 1 85 93 ARG A O 1
ATOM 749 N N . ARG A 1 94 ? -5.977 -23.312 -3.932 1 90.12 94 ARG A N 1
ATOM 750 C CA . ARG A 1 94 ? -7.082 -23.047 -4.848 1 90.12 94 ARG A CA 1
ATOM 751 C C . ARG A 1 94 ? -6.957 -21.656 -5.465 1 90.12 94 ARG A C 1
ATOM 753 O O . ARG A 1 94 ? -6.285 -20.781 -4.91 1 90.12 94 ARG A O 1
ATOM 760 N N . PRO A 1 95 ? -7.609 -21.516 -6.57 1 95.5 95 PRO A N 1
ATOM 761 C CA . PRO A 1 95 ? -7.621 -20.188 -7.176 1 95.5 95 PRO A CA 1
ATOM 762 C C . PRO A 1 95 ? -8.328 -19.141 -6.305 1 95.5 95 PRO A C 1
ATOM 764 O O . PRO A 1 95 ? -9.195 -19.5 -5.504 1 95.5 95 PRO A O 1
ATOM 767 N N . VAL A 1 96 ? -7.918 -17.922 -6.469 1 97.12 96 VAL A N 1
ATOM 768 C CA . VAL A 1 96 ? -8.633 -16.812 -5.836 1 97.12 96 VAL A CA 1
ATOM 769 C C . VAL A 1 96 ? -9.586 -16.172 -6.84 1 97.12 96 VAL A C 1
ATOM 771 O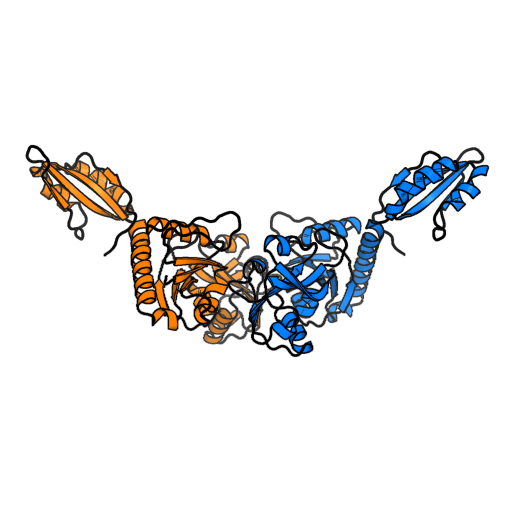 O . VAL A 1 96 ? -9.516 -16.453 -8.039 1 97.12 96 VAL A O 1
ATOM 774 N N . ARG A 1 97 ? -10.484 -15.398 -6.27 1 98.12 97 ARG A N 1
ATOM 775 C CA . ARG A 1 97 ? -11.461 -14.75 -7.145 1 98.12 97 ARG A CA 1
ATOM 776 C C . ARG A 1 97 ? -11.406 -13.234 -7.004 1 98.12 97 ARG A C 1
ATOM 778 O O . ARG A 1 97 ? -11.25 -12.711 -5.898 1 98.12 97 ARG A O 1
ATOM 785 N N . LEU A 1 98 ? -11.391 -12.578 -8.117 1 98.62 98 LEU A N 1
ATOM 786 C CA . LEU A 1 98 ? -11.672 -11.141 -8.148 1 98.62 98 LEU A CA 1
ATOM 787 C C . LEU A 1 98 ? -13.172 -10.883 -8.211 1 98.62 98 LEU A C 1
ATOM 789 O O . LEU A 1 98 ? -13.836 -11.273 -9.172 1 98.62 98 LEU A O 1
ATOM 793 N N . VAL A 1 99 ? -13.648 -10.125 -7.18 1 98.81 99 VAL A N 1
ATOM 794 C CA . VAL A 1 99 ? -15.102 -10.062 -7.082 1 98.81 99 VAL A CA 1
ATOM 795 C C . VAL A 1 99 ? -15.547 -8.602 -6.969 1 98.81 99 VAL A C 1
ATOM 797 O O . VAL A 1 99 ? -14.797 -7.754 -6.473 1 98.81 99 VAL A O 1
ATOM 800 N N . LEU A 1 100 ? -16.703 -8.359 -7.508 1 98.88 100 LEU A N 1
ATOM 801 C CA . LEU A 1 100 ? -17.469 -7.145 -7.266 1 98.88 100 LEU A CA 1
ATOM 802 C C . LEU A 1 100 ? -18.359 -7.297 -6.035 1 98.88 100 LEU A C 1
ATOM 804 O O . LEU A 1 100 ? -19.188 -8.203 -5.98 1 98.88 100 LEU A O 1
ATOM 808 N N . ALA A 1 101 ? -18.172 -6.402 -5.047 1 98.81 101 ALA A N 1
ATOM 809 C CA . ALA A 1 101 ? -18.875 -6.59 -3.781 1 98.81 101 ALA A CA 1
ATOM 810 C C . ALA A 1 101 ? -19.578 -5.305 -3.35 1 98.81 101 ALA A C 1
ATOM 812 O O . ALA A 1 101 ? -19.125 -4.207 -3.664 1 98.81 101 ALA A O 1
ATOM 813 N N . VAL A 1 102 ? -20.672 -5.48 -2.672 1 98.75 102 VAL A N 1
ATOM 814 C CA . VAL A 1 102 ? -21.484 -4.395 -2.15 1 98.75 102 VAL A CA 1
ATOM 815 C C . VAL A 1 102 ? -21.859 -4.68 -0.698 1 98.75 102 VAL A C 1
ATOM 817 O O . VAL A 1 102 ? -21.625 -5.781 -0.195 1 98.75 102 VAL A O 1
ATOM 820 N N . ALA A 1 103 ? -22.453 -3.645 -0.048 1 98.5 103 ALA A N 1
ATOM 821 C CA . ALA A 1 103 ? -22.922 -3.855 1.32 1 98.5 103 ALA A CA 1
ATOM 822 C C . ALA A 1 103 ? -23.984 -4.941 1.374 1 98.5 103 ALA A C 1
ATOM 824 O O . ALA A 1 103 ? -24.766 -5.102 0.43 1 98.5 103 ALA A O 1
ATOM 825 N N . GLN A 1 104 ? -24.047 -5.602 2.502 1 97.88 104 GLN A N 1
ATOM 826 C CA . GLN A 1 104 ? -25 -6.688 2.676 1 97.88 104 GLN A CA 1
ATOM 827 C C . GLN A 1 104 ? -26.438 -6.195 2.445 1 97.88 104 GLN A C 1
ATOM 829 O O . GLN A 1 104 ? -27.25 -6.91 1.859 1 97.88 104 GLN A O 1
ATOM 834 N N . ASP A 1 105 ? -26.672 -5.023 2.889 1 97.38 105 ASP A N 1
ATOM 835 C CA . ASP A 1 105 ? -28.031 -4.5 2.818 1 97.38 105 ASP A CA 1
ATOM 836 C C . ASP A 1 105 ? -28.203 -3.559 1.629 1 97.38 105 ASP A C 1
ATOM 838 O O . ASP A 1 105 ? -29.188 -2.816 1.55 1 97.38 105 ASP A O 1
ATOM 842 N N . SER A 1 106 ? -27.234 -3.557 0.722 1 97.69 106 SER A N 1
ATOM 843 C CA . SER A 1 106 ? -27.312 -2.717 -0.468 1 97.69 106 SER A CA 1
ATOM 844 C C . SER A 1 106 ? -28.516 -3.104 -1.333 1 97.69 106 SER A C 1
ATOM 846 O O . SER A 1 106 ? -28.859 -4.281 -1.433 1 97.69 106 SER A O 1
ATOM 848 N N . PRO A 1 107 ? -29.125 -2.152 -2.012 1 97.56 107 PRO A N 1
ATOM 849 C CA . PRO A 1 107 ? -30.234 -2.473 -2.91 1 97.56 107 PRO A CA 1
ATOM 850 C C . PRO A 1 107 ? -29.766 -3.07 -4.234 1 97.56 107 PRO A C 1
ATOM 852 O O . PRO A 1 107 ? -30.578 -3.543 -5.027 1 97.56 107 PRO A O 1
ATOM 855 N N . PHE A 1 108 ? -28.484 -2.988 -4.488 1 98.19 108 PHE A N 1
ATOM 856 C CA . PHE A 1 108 ? -27.969 -3.477 -5.754 1 98.19 108 PHE A CA 1
ATOM 857 C C . PHE A 1 108 ? -28.062 -4.996 -5.836 1 98.19 108 PHE A C 1
ATOM 859 O O . PHE A 1 108 ? -27.578 -5.707 -4.957 1 98.19 108 PHE A O 1
ATOM 866 N N . LYS A 1 109 ? -28.672 -5.566 -6.918 1 97.69 109 LYS A N 1
ATOM 867 C CA . LYS A 1 109 ? -28.875 -7.008 -7.039 1 97.69 109 LYS A CA 1
ATOM 868 C C . LYS A 1 109 ? -28.078 -7.586 -8.203 1 97.69 109 LYS A C 1
ATOM 870 O O . LYS A 1 109 ? -27.766 -8.781 -8.219 1 97.69 109 LYS A O 1
ATOM 875 N N . GLU A 1 110 ? -27.781 -6.723 -9.164 1 97.94 110 GLU A N 1
ATOM 876 C CA . GLU A 1 110 ? -27.016 -7.133 -10.336 1 97.94 110 GLU A CA 1
ATOM 877 C C . GLU A 1 110 ? -26.062 -6.027 -10.789 1 97.94 110 GLU A C 1
ATOM 879 O O . GLU A 1 110 ? -26.172 -4.891 -10.32 1 97.94 110 GLU A O 1
ATOM 884 N N . VAL A 1 111 ? -25.203 -6.367 -11.656 1 98.56 111 VAL A N 1
ATOM 885 C CA . VAL A 1 111 ? -24.141 -5.465 -12.102 1 98.56 111 VAL A CA 1
ATOM 886 C C . VAL A 1 111 ? -24.75 -4.199 -12.695 1 98.56 111 VAL A C 1
ATOM 888 O O . VAL A 1 111 ? -24.25 -3.096 -12.477 1 98.56 111 VAL A O 1
ATOM 891 N N . LYS A 1 112 ? -25.812 -4.34 -13.422 1 98.31 112 LYS A N 1
ATOM 892 C CA . LYS A 1 112 ? -26.469 -3.223 -14.094 1 98.31 112 LYS A CA 1
ATOM 893 C C . LYS A 1 112 ? -26.922 -2.162 -13.094 1 98.31 112 LYS A C 1
ATOM 895 O O . LYS A 1 112 ? -27.047 -0.986 -13.445 1 98.31 112 LYS A O 1
ATOM 900 N N . ASP A 1 113 ? -27.172 -2.535 -11.844 1 98.5 113 ASP A N 1
ATOM 901 C CA . ASP A 1 113 ? -27.625 -1.62 -10.805 1 98.5 113 ASP A CA 1
ATOM 902 C C . ASP A 1 113 ? -26.531 -0.621 -10.422 1 98.5 113 ASP A C 1
ATOM 904 O O . ASP A 1 113 ? -26.812 0.371 -9.742 1 98.5 113 ASP A O 1
ATOM 908 N N . LEU A 1 114 ? -25.328 -0.795 -10.914 1 98.56 114 LEU A N 1
ATOM 909 C CA . LEU A 1 114 ? -24.203 0.064 -10.555 1 98.56 114 LEU A CA 1
ATOM 910 C C . LEU A 1 114 ? -24.031 1.192 -11.57 1 98.56 114 LEU A C 1
ATOM 912 O O . LEU A 1 114 ? -23.047 1.92 -11.539 1 98.56 114 LEU A O 1
ATOM 916 N N . GLU A 1 115 ? -24.984 1.314 -12.5 1 98.62 115 GLU A N 1
ATOM 917 C CA . GLU A 1 115 ? -24.969 2.428 -13.445 1 98.62 115 GLU A CA 1
ATOM 918 C C . GLU A 1 115 ? -24.844 3.764 -12.719 1 98.62 115 GLU A C 1
ATOM 920 O O . GLU A 1 115 ? -25.641 4.07 -11.836 1 98.62 115 GLU A O 1
ATOM 925 N N . GLY A 1 116 ? -23.859 4.496 -13.023 1 97.94 116 GLY A N 1
ATOM 926 C CA . GLY A 1 116 ? -23.672 5.832 -12.477 1 97.94 116 GLY A CA 1
ATOM 927 C C . GLY A 1 116 ? -23.109 5.828 -11.07 1 97.94 116 GLY A C 1
ATOM 928 O O . GLY A 1 116 ? -23.031 6.875 -10.422 1 97.94 116 GLY A O 1
ATOM 929 N N . LYS A 1 117 ? -22.703 4.672 -10.594 1 98.12 117 LYS A N 1
ATOM 930 C CA . LYS A 1 117 ? -22.234 4.566 -9.211 1 98.12 117 LYS A CA 1
ATOM 931 C C . LYS A 1 117 ? -20.719 4.672 -9.125 1 98.12 117 LYS A C 1
ATOM 933 O O . LYS A 1 117 ? -20.047 4.918 -10.133 1 98.12 117 LYS A O 1
ATOM 938 N N . ARG A 1 118 ? -20.188 4.645 -7.902 1 97.75 118 ARG A N 1
ATOM 939 C CA . ARG A 1 118 ? -18.75 4.758 -7.648 1 97.75 118 ARG A CA 1
ATOM 940 C C . ARG A 1 118 ? -18.188 3.439 -7.133 1 97.75 118 ARG A C 1
ATOM 942 O O . ARG A 1 118 ? -18.719 2.846 -6.199 1 97.75 118 ARG A O 1
ATOM 949 N N . ILE A 1 119 ? -17.094 3.033 -7.785 1 98.62 119 ILE A N 1
ATOM 950 C CA . ILE A 1 119 ? -16.469 1.762 -7.441 1 98.62 119 ILE A CA 1
ATOM 951 C C . ILE A 1 119 ? -14.984 1.982 -7.148 1 98.62 119 ILE A C 1
ATOM 953 O O . ILE A 1 119 ? -14.273 2.611 -7.941 1 98.62 119 ILE A O 1
ATOM 957 N N . ALA A 1 120 ? -14.523 1.523 -5.977 1 98.25 120 ALA A N 1
ATOM 958 C CA . ALA A 1 120 ? -13.109 1.615 -5.621 1 98.25 120 ALA A CA 1
ATOM 959 C C . ALA A 1 120 ? -12.414 0.27 -5.797 1 98.25 120 ALA A C 1
ATOM 961 O O . ALA A 1 120 ? -12.969 -0.775 -5.457 1 98.25 120 ALA A O 1
ATOM 962 N N . THR A 1 121 ? -11.203 0.249 -6.371 1 98.56 121 THR A N 1
ATOM 963 C CA . THR A 1 121 ? -10.453 -0.979 -6.605 1 98.56 121 THR A CA 1
ATOM 964 C C . THR A 1 121 ? -9 -0.667 -6.941 1 98.56 121 THR A C 1
ATOM 966 O O . THR A 1 121 ? -8.672 0.449 -7.355 1 98.56 121 THR A O 1
ATOM 969 N N . GLU A 1 122 ? -8.141 -1.605 -6.699 1 97.31 122 GLU A N 1
ATOM 970 C CA . GLU A 1 122 ? -6.797 -1.521 -7.258 1 97.31 122 GLU A CA 1
ATOM 971 C C . GLU A 1 122 ? -6.777 -1.948 -8.719 1 97.31 122 GLU A C 1
ATOM 973 O O . GLU A 1 122 ? -5.82 -1.656 -9.445 1 97.31 122 GLU A O 1
ATOM 978 N N . PHE A 1 123 ? -7.82 -2.641 -9.156 1 98.38 123 PHE A N 1
ATOM 979 C CA . PHE A 1 123 ? -7.922 -3.184 -10.508 1 98.38 123 PHE A CA 1
ATOM 980 C C . PHE A 1 123 ? -8.812 -2.305 -11.375 1 98.38 123 PHE A C 1
ATOM 982 O O . PHE A 1 123 ? -9.867 -2.744 -11.844 1 98.38 123 PHE A O 1
ATOM 989 N N . VAL A 1 124 ? -8.359 -1.176 -11.711 1 98.44 124 VAL A N 1
ATOM 990 C CA . VAL A 1 124 ? -9.164 -0.151 -12.359 1 98.44 124 VAL A CA 1
ATOM 991 C C . VAL A 1 124 ? -9.492 -0.58 -13.789 1 98.44 124 VAL A C 1
ATOM 993 O O . VAL A 1 124 ? -10.656 -0.597 -14.188 1 98.44 124 VAL A O 1
ATOM 996 N N . ARG A 1 125 ? -8.508 -1.003 -14.547 1 98 125 ARG A N 1
ATOM 997 C CA . ARG A 1 125 ? -8.711 -1.327 -15.961 1 98 125 ARG A CA 1
ATOM 998 C C . ARG A 1 125 ? -9.555 -2.586 -16.109 1 98 125 ARG A C 1
ATOM 1000 O O . ARG A 1 125 ? -10.453 -2.635 -16.953 1 98 125 ARG A O 1
ATOM 1007 N N . LEU A 1 126 ? -9.266 -3.545 -15.328 1 98.25 126 LEU A N 1
ATOM 1008 C CA . LEU A 1 126 ? -10.047 -4.781 -15.359 1 98.25 126 LEU A CA 1
ATOM 1009 C C . LEU A 1 126 ? -11.508 -4.516 -15.031 1 98.25 126 LEU A C 1
ATOM 1011 O O . LEU A 1 126 ? -12.406 -5.074 -15.664 1 98.25 126 LEU A O 1
ATOM 1015 N N . THR A 1 127 ? -11.695 -3.691 -14.016 1 98.75 127 THR A N 1
ATOM 1016 C CA . THR A 1 127 ? -13.055 -3.377 -13.57 1 98.75 127 THR A CA 1
ATOM 1017 C C . THR A 1 127 ? -13.805 -2.609 -14.656 1 98.75 127 THR A C 1
ATOM 1019 O O . THR A 1 127 ? -14.961 -2.92 -14.945 1 98.75 127 THR A O 1
ATOM 1022 N N . LYS A 1 128 ? -13.164 -1.692 -15.266 1 98.75 128 LYS A N 1
ATOM 1023 C CA . LYS A 1 128 ? -13.789 -0.922 -16.344 1 98.75 128 LYS A CA 1
ATOM 1024 C C . LYS A 1 128 ? -14.188 -1.824 -17.5 1 98.75 128 LYS A C 1
ATOM 1026 O O . LYS A 1 128 ? -15.297 -1.703 -18.047 1 98.75 128 LYS A O 1
ATOM 1031 N N . ARG A 1 129 ? -13.32 -2.727 -17.938 1 98.56 129 ARG A N 1
ATOM 1032 C CA . ARG A 1 129 ? -13.609 -3.656 -19.016 1 98.56 129 ARG A CA 1
ATOM 1033 C C . ARG A 1 129 ? -14.805 -4.543 -18.672 1 98.56 129 ARG A C 1
ATOM 1035 O O . ARG A 1 129 ? -15.672 -4.789 -19.516 1 98.56 129 ARG A O 1
ATOM 1042 N N . PHE A 1 130 ? -14.797 -5.004 -17.453 1 98.75 130 PHE A N 1
ATOM 1043 C CA . PHE A 1 130 ? -15.891 -5.852 -17 1 98.75 130 PHE A CA 1
ATOM 1044 C C . PHE A 1 130 ? -17.219 -5.105 -17.062 1 98.75 130 PHE A C 1
ATOM 1046 O O . PHE A 1 130 ? -18.219 -5.641 -17.547 1 98.75 130 PHE A O 1
ATOM 1053 N N . LEU A 1 131 ? -17.219 -3.855 -16.516 1 98.81 131 LEU A N 1
ATOM 1054 C CA . LEU A 1 131 ? -18.438 -3.045 -16.516 1 98.81 131 LEU A CA 1
ATOM 1055 C C . LEU A 1 131 ? -18.891 -2.754 -17.953 1 98.81 131 LEU A C 1
ATOM 1057 O O . LEU A 1 131 ? -20.078 -2.83 -18.25 1 98.81 131 LEU A O 1
ATOM 1061 N N . ALA A 1 132 ? -17.938 -2.455 -18.781 1 98.5 132 ALA A N 1
ATOM 1062 C CA . ALA A 1 132 ? -18.266 -2.176 -20.188 1 98.5 132 ALA A CA 1
ATOM 1063 C C . ALA A 1 132 ? -18.922 -3.379 -20.844 1 98.5 132 ALA A C 1
ATOM 1065 O O . ALA A 1 132 ? -19.875 -3.223 -21.625 1 98.5 132 ALA A O 1
ATOM 1066 N N . ALA A 1 133 ? -18.438 -4.551 -20.578 1 98.25 133 ALA A N 1
ATOM 1067 C CA . ALA A 1 133 ? -18.984 -5.781 -21.141 1 98.25 133 ALA A CA 1
ATOM 1068 C C . ALA A 1 133 ? -20.438 -5.992 -20.688 1 98.25 133 ALA A C 1
ATOM 1070 O O . ALA A 1 133 ? -21.188 -6.703 -21.344 1 98.25 133 ALA A O 1
ATOM 1071 N N . HIS A 1 134 ? -20.781 -5.355 -19.594 1 97.94 134 HIS A N 1
ATOM 1072 C CA . HIS A 1 134 ? -22.141 -5.477 -19.062 1 97.94 134 HIS A CA 1
ATOM 1073 C C . HIS A 1 134 ? -22.969 -4.246 -19.391 1 97.94 134 HIS A C 1
ATOM 1075 O O . HIS A 1 134 ? -24.094 -4.102 -18.906 1 97.94 134 HIS A O 1
ATOM 1081 N N . GLY A 1 135 ? -22.359 -3.299 -20.109 1 98.19 135 GLY A N 1
ATOM 1082 C CA . GLY A 1 135 ? -23.062 -2.1 -20.531 1 98.19 135 GLY A CA 1
ATOM 1083 C C . GLY A 1 135 ? -23.266 -1.107 -19.406 1 98.19 135 GLY A C 1
ATOM 1084 O O . GLY A 1 135 ? -24.281 -0.398 -19.359 1 98.19 135 GLY A O 1
ATOM 1085 N N . VAL A 1 136 ? -22.438 -1.133 -18.422 1 98.56 136 VAL A N 1
ATOM 1086 C CA . VAL A 1 136 ? -22.578 -0.288 -17.234 1 98.56 136 VAL A CA 1
ATOM 1087 C C . VAL A 1 136 ? -21.531 0.817 -17.25 1 98.56 136 VAL A C 1
ATOM 1089 O O . VAL A 1 136 ? -20.344 0.553 -17.5 1 98.56 136 VAL A O 1
ATOM 1092 N N . ASN A 1 137 ? -21.953 2.029 -17.078 1 98.25 137 ASN A N 1
ATOM 1093 C CA . ASN A 1 137 ? -21.062 3.172 -16.891 1 98.25 137 ASN A CA 1
ATOM 1094 C C . ASN A 1 137 ? -21.016 3.621 -15.438 1 98.25 137 ASN A C 1
ATOM 1096 O O . ASN A 1 137 ? -21.984 4.164 -14.914 1 98.25 137 ASN A O 1
ATOM 1100 N N . ALA A 1 138 ? -19.891 3.361 -14.805 1 98.12 138 ALA A N 1
ATOM 1101 C CA . ALA A 1 138 ? -19.656 3.752 -13.414 1 98.12 138 ALA A CA 1
ATOM 1102 C C . ALA A 1 138 ? -18.312 4.453 -13.258 1 98.12 138 ALA A C 1
ATOM 1104 O O . ALA A 1 138 ? -17.453 4.383 -14.148 1 98.12 138 ALA A O 1
ATOM 1105 N N . THR A 1 139 ? -18.156 5.238 -12.242 1 97.38 139 THR A N 1
ATOM 1106 C CA . THR A 1 139 ? -16.875 5.82 -11.906 1 97.38 139 THR A CA 1
ATOM 1107 C C . THR A 1 139 ? -16 4.812 -11.156 1 97.38 139 THR A C 1
ATOM 1109 O O . THR A 1 139 ? -16.359 4.367 -10.062 1 97.38 139 THR A O 1
ATOM 1112 N N . VAL A 1 140 ? -14.906 4.379 -11.766 1 98.38 140 VAL A N 1
ATOM 1113 C CA . VAL A 1 140 ? -13.977 3.443 -11.141 1 98.38 140 VAL A CA 1
ATOM 1114 C C . VAL A 1 140 ? -12.727 4.184 -10.688 1 98.38 140 VAL A C 1
ATOM 1116 O O . VAL A 1 140 ? -12.047 4.824 -11.492 1 98.38 140 VAL A O 1
ATOM 1119 N N . GLU A 1 141 ? -12.43 4.102 -9.43 1 96.5 141 GLU A N 1
ATOM 1120 C CA . GLU A 1 141 ? -11.289 4.844 -8.891 1 96.5 141 GLU A CA 1
ATOM 1121 C C . GLU A 1 141 ? -10.281 3.906 -8.234 1 96.5 141 GLU A C 1
ATOM 1123 O O . GLU A 1 141 ? -10.656 2.879 -7.668 1 96.5 141 GLU A O 1
ATOM 1128 N N . PHE A 1 142 ? -9.023 4.32 -8.281 1 96.94 142 PHE A N 1
ATOM 1129 C CA . PHE A 1 142 ? -7.945 3.551 -7.668 1 96.94 142 PHE A CA 1
ATOM 1130 C C . PHE A 1 142 ? -8.016 3.639 -6.148 1 96.94 142 PHE A C 1
ATOM 1132 O O . PHE A 1 142 ? -8.188 4.723 -5.594 1 96.94 142 PHE A O 1
ATOM 1139 N N . SER A 1 143 ? -7.891 2.496 -5.523 1 96.19 143 SER A N 1
ATOM 1140 C CA . SER A 1 143 ? -7.891 2.4 -4.07 1 96.19 143 SER A CA 1
ATOM 1141 C C . SER A 1 143 ? -6.488 2.146 -3.529 1 96.19 143 SER A C 1
ATOM 1143 O O . SER A 1 143 ? -5.805 1.219 -3.971 1 96.19 143 SER A O 1
ATOM 1145 N N . TYR A 1 144 ? -6.016 2.914 -2.539 1 93.06 144 TYR A N 1
ATOM 1146 C CA . TYR A 1 144 ? -4.691 2.771 -1.942 1 93.06 144 TYR A CA 1
ATOM 1147 C C . TYR A 1 144 ? -4.727 1.817 -0.755 1 93.06 144 TYR A C 1
ATOM 1149 O O . TYR A 1 144 ? -3.729 1.661 -0.047 1 93.06 144 TYR A O 1
ATOM 1157 N N . GLY A 1 145 ? -5.875 1.206 -0.546 1 86.88 145 GLY A N 1
ATOM 1158 C CA . GLY A 1 145 ? -6.004 0.276 0.565 1 86.88 145 GLY A CA 1
ATOM 1159 C C . GLY A 1 145 ? -7.305 0.433 1.327 1 86.88 145 GLY A C 1
ATOM 1160 O O . GLY A 1 145 ? -8.141 1.271 0.977 1 86.88 145 GLY A O 1
ATOM 1161 N N . ALA A 1 146 ? -7.473 -0.476 2.285 1 84.38 146 ALA A N 1
ATOM 1162 C CA . ALA A 1 146 ? -8.688 -0.544 3.088 1 84.38 146 ALA A CA 1
ATOM 1163 C C . ALA A 1 146 ? -9.93 -0.497 2.203 1 84.38 146 ALA A C 1
ATOM 1165 O O . ALA A 1 146 ? -10.891 0.221 2.504 1 84.38 146 ALA A O 1
ATOM 1166 N N . THR A 1 147 ? -9.812 -1.203 1.159 1 94.44 147 THR A N 1
ATOM 1167 C CA . THR A 1 147 ? -10.828 -1.102 0.121 1 94.44 147 THR A CA 1
ATOM 1168 C C . THR A 1 147 ? -12.195 -1.531 0.658 1 94.44 147 THR A C 1
ATOM 1170 O O . THR A 1 147 ? -13.203 -0.866 0.411 1 94.44 147 THR A O 1
ATOM 1173 N N . GLU A 1 148 ? -12.18 -2.539 1.52 1 94 148 GLU A N 1
ATOM 1174 C CA . GLU A 1 148 ? -13.43 -3.09 2.035 1 94 148 GLU A CA 1
ATOM 1175 C C . GLU A 1 148 ? -14.109 -2.119 2.998 1 94 148 GLU A C 1
ATOM 1177 O O . GLU A 1 148 ? -15.336 -2.096 3.105 1 94 148 GLU A O 1
ATOM 1182 N N . ALA A 1 149 ? -13.375 -1.328 3.57 1 91.62 149 ALA A N 1
ATOM 1183 C CA . ALA A 1 149 ? -13.891 -0.437 4.605 1 91.62 149 ALA A CA 1
ATOM 1184 C C . ALA A 1 149 ? -14.594 0.771 3.99 1 91.62 149 ALA A C 1
ATOM 1186 O O . ALA A 1 149 ? -15.312 1.498 4.68 1 91.62 149 ALA A O 1
ATOM 1187 N N . LYS A 1 150 ? -14.484 0.966 2.721 1 95.12 150 LYS A N 1
ATOM 1188 C CA . LYS A 1 150 ? -14.977 2.176 2.062 1 95.12 150 LYS A CA 1
ATOM 1189 C C . LYS A 1 150 ? -16.453 2.064 1.734 1 95.12 150 LYS A C 1
ATOM 1191 O O . LYS A 1 150 ? -17.109 3.066 1.427 1 95.12 150 LYS A O 1
ATOM 1196 N N . VAL A 1 151 ? -17.031 0.853 1.727 1 95.56 151 VAL A N 1
ATOM 1197 C CA . VAL A 1 151 ? -18.438 0.6 1.388 1 95.56 151 VAL A CA 1
ATOM 1198 C C . VAL A 1 151 ? -19.266 0.537 2.664 1 95.56 151 VAL A C 1
ATOM 1200 O O . VAL A 1 151 ? -18.891 -0.135 3.627 1 95.56 151 VAL A O 1
ATOM 1203 N N . PRO A 1 152 ? -20.297 1.263 2.725 1 93.94 152 PRO A N 1
ATOM 1204 C CA . PRO A 1 152 ? -20.953 2.053 1.68 1 93.94 152 PRO A CA 1
ATOM 1205 C C . PRO A 1 152 ? -20.719 3.553 1.836 1 93.94 152 PRO A C 1
ATOM 1207 O O . PRO A 1 152 ? -21.188 4.348 1.019 1 93.94 152 P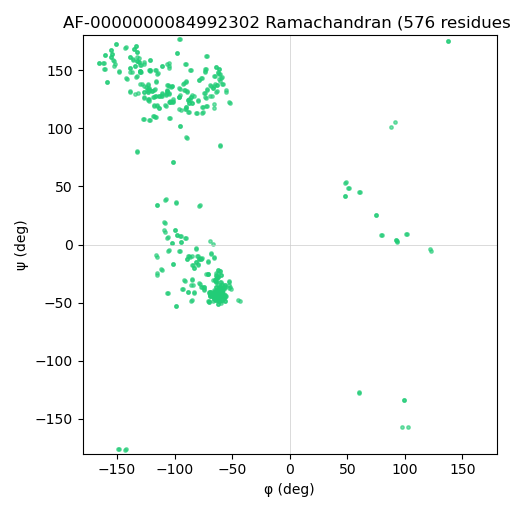RO A O 1
ATOM 1210 N N . ASP A 1 153 ? -19.969 3.916 2.678 1 91.19 153 ASP A N 1
ATOM 1211 C CA . ASP A 1 153 ? -19.922 5.305 3.123 1 91.19 153 ASP A CA 1
ATOM 1212 C C . ASP A 1 153 ? -19.156 6.18 2.135 1 91.19 153 ASP A C 1
ATOM 1214 O O . ASP A 1 153 ? -19.516 7.332 1.899 1 91.19 153 ASP A O 1
ATOM 1218 N N . VAL A 1 154 ? -18.141 5.613 1.521 1 94.38 154 VAL A N 1
ATOM 1219 C CA . VAL A 1 154 ? -17.266 6.387 0.642 1 94.38 154 VAL A CA 1
ATOM 1220 C C . VAL A 1 154 ? -17.578 6.039 -0.815 1 94.38 154 VAL A C 1
ATOM 1222 O O . VAL A 1 154 ? -17.594 6.922 -1.678 1 94.38 154 VAL A O 1
ATOM 1225 N N . VAL A 1 155 ? -17.781 4.801 -1.084 1 97.12 155 VAL A N 1
ATOM 1226 C CA . VAL A 1 155 ? -18.109 4.316 -2.42 1 97.12 155 VAL A CA 1
ATOM 1227 C C . VAL A 1 155 ? -19.297 3.355 -2.344 1 97.12 155 VAL A C 1
ATOM 1229 O O . VAL A 1 155 ? -19.641 2.873 -1.264 1 97.12 155 VAL A O 1
ATOM 1232 N N . ASP A 1 156 ? -19.891 3.08 -3.562 1 98.12 156 ASP A N 1
ATOM 1233 C CA . ASP A 1 156 ? -21.094 2.238 -3.621 1 98.12 156 ASP A CA 1
ATOM 1234 C C . ASP A 1 156 ? -20.703 0.759 -3.664 1 98.12 156 ASP A C 1
ATOM 1236 O O . ASP A 1 156 ? -21.469 -0.095 -3.213 1 98.12 156 ASP A O 1
ATOM 1240 N N . ALA A 1 157 ? -19.609 0.478 -4.207 1 98.81 157 ALA A N 1
ATOM 1241 C CA . ALA A 1 157 ? -19.141 -0.89 -4.391 1 98.81 157 ALA A CA 1
ATOM 1242 C C . ALA A 1 157 ? -17.609 -0.932 -4.473 1 98.81 157 ALA A C 1
ATOM 1244 O O . ALA A 1 157 ? -16.969 0.107 -4.613 1 98.81 157 ALA A O 1
ATOM 1245 N N . ILE A 1 158 ? -17.109 -2.148 -4.301 1 98.75 158 ILE A N 1
ATOM 1246 C CA . ILE A 1 158 ? -15.68 -2.34 -4.445 1 98.75 158 ILE A CA 1
ATOM 1247 C C . ILE A 1 158 ? -15.406 -3.559 -5.324 1 98.75 158 ILE A C 1
ATOM 1249 O O . ILE A 1 158 ? -16.297 -4.391 -5.535 1 98.75 158 ILE A O 1
ATOM 1253 N N . VAL A 1 159 ? -14.281 -3.629 -5.902 1 98.81 159 VAL A N 1
ATOM 1254 C CA . VAL A 1 159 ? -13.719 -4.824 -6.527 1 98.81 159 VAL A CA 1
ATOM 1255 C C . VAL A 1 159 ? -12.43 -5.223 -5.816 1 98.81 159 VAL A C 1
ATOM 1257 O O . VAL A 1 159 ? -11.516 -4.406 -5.672 1 98.81 159 VAL A O 1
ATOM 1260 N N . ASP A 1 160 ? -12.375 -6.48 -5.406 1 98.06 160 ASP A N 1
ATOM 1261 C CA . ASP A 1 160 ? -11.219 -6.938 -4.645 1 98.06 160 ASP A CA 1
ATOM 1262 C C . ASP A 1 160 ? -11.031 -8.445 -4.777 1 98.06 160 ASP A C 1
ATOM 1264 O O . ASP A 1 160 ? -11.945 -9.156 -5.203 1 98.06 160 ASP A O 1
ATOM 1268 N N . LEU A 1 161 ? -9.844 -8.812 -4.461 1 97.12 161 LEU A N 1
ATOM 1269 C CA . LEU A 1 161 ? -9.547 -10.242 -4.449 1 97.12 161 LEU A CA 1
ATOM 1270 C C . LEU A 1 161 ? -10.07 -10.898 -3.174 1 97.12 161 LEU A C 1
ATOM 1272 O O . LEU A 1 161 ? -10.016 -10.297 -2.098 1 97.12 161 LEU A O 1
ATOM 1276 N N . THR A 1 162 ? -10.602 -12.125 -3.309 1 96.62 162 THR A N 1
ATOM 1277 C CA . THR A 1 162 ? -11.047 -12.891 -2.145 1 96.62 162 THR A CA 1
ATOM 1278 C C . THR A 1 162 ? -10.648 -14.359 -2.273 1 96.62 162 THR A C 1
ATOM 1280 O O . THR A 1 162 ? -10.688 -14.922 -3.367 1 96.62 162 THR A O 1
ATOM 1283 N N . GLU A 1 163 ? -10.094 -14.836 -1.249 1 94.44 163 GLU A N 1
ATOM 1284 C CA . GLU A 1 163 ? -9.727 -16.25 -1.206 1 94.44 163 GLU A CA 1
ATOM 1285 C C . GLU A 1 163 ? -10.773 -17.062 -0.456 1 94.44 163 GLU A C 1
ATOM 1287 O O . GLU A 1 163 ? -11.43 -17.938 -1.041 1 94.44 163 GLU A O 1
ATOM 1292 N N . THR A 1 164 ? -11.133 -16.672 0.8 1 92.38 164 THR A N 1
ATOM 1293 C CA . THR A 1 164 ? -12.086 -17.391 1.627 1 92.38 164 THR A CA 1
ATOM 1294 C C . THR A 1 164 ? -13.367 -16.594 1.811 1 92.38 164 THR A C 1
ATOM 1296 O O . THR A 1 164 ? -14.391 -17.141 2.23 1 92.38 164 THR A O 1
ATOM 1299 N N . GLY A 1 165 ? -13.242 -15.336 1.615 1 94 165 GLY A N 1
ATOM 1300 C CA . GLY A 1 165 ? -14.383 -14.453 1.835 1 94 165 GLY A CA 1
ATOM 1301 C C . GLY A 1 165 ? -14.414 -13.859 3.23 1 94 165 GLY A C 1
ATOM 1302 O O . GLY A 1 165 ? -15.297 -13.062 3.547 1 94 165 GLY A O 1
ATOM 1303 N N . SER A 1 166 ? -13.516 -14.109 4.012 1 93.06 166 SER A N 1
ATOM 1304 C CA . SER A 1 166 ? -13.516 -13.703 5.414 1 93.06 166 SER A CA 1
ATOM 1305 C C . SER A 1 166 ? -13.461 -12.188 5.551 1 93.06 166 SER A C 1
ATOM 1307 O O . SER A 1 166 ? -14.164 -11.609 6.387 1 93.06 166 SER A O 1
ATOM 1309 N N . SER A 1 167 ? -12.609 -11.523 4.797 1 92.94 167 SER A N 1
ATOM 1310 C CA . SER A 1 167 ? -12.492 -10.07 4.879 1 92.94 167 SER A CA 1
ATOM 1311 C C . SER A 1 167 ? -13.789 -9.391 4.465 1 92.94 167 SER A C 1
ATOM 1313 O O . SER A 1 167 ? -14.203 -8.406 5.078 1 92.94 167 SER A O 1
ATOM 1315 N N . LEU A 1 168 ? -14.422 -9.906 3.445 1 96.81 168 LEU A N 1
ATOM 1316 C CA . LEU A 1 168 ? -15.703 -9.352 3.008 1 96.81 168 LEU A CA 1
ATOM 1317 C C . LEU A 1 168 ? -16.75 -9.484 4.105 1 96.81 168 LEU A C 1
ATOM 1319 O O . LEU A 1 168 ? -17.484 -8.531 4.395 1 96.81 168 LEU A O 1
ATOM 1323 N N . LYS A 1 169 ? -16.766 -10.617 4.664 1 96.31 169 LYS A N 1
ATOM 1324 C CA . LYS A 1 169 ? -17.719 -10.875 5.738 1 96.31 169 LYS A CA 1
ATOM 1325 C C . LYS A 1 169 ? -17.484 -9.938 6.922 1 96.31 169 LYS A C 1
ATOM 1327 O O . LYS A 1 169 ? -18.422 -9.398 7.496 1 96.31 169 LYS A O 1
ATOM 1332 N N . ALA A 1 170 ? -16.281 -9.766 7.277 1 93.25 170 ALA A N 1
ATOM 1333 C CA . ALA A 1 170 ? -15.898 -8.922 8.406 1 93.25 170 ALA A CA 1
ATOM 1334 C C . ALA A 1 170 ? -16.344 -7.48 8.188 1 93.25 170 ALA A C 1
ATOM 1336 O O . ALA A 1 170 ? -16.578 -6.742 9.148 1 93.25 170 ALA A O 1
ATOM 1337 N N . HIS A 1 171 ? -16.547 -7.086 6.961 1 94.31 171 HIS A N 1
ATOM 1338 C CA . HIS A 1 171 ? -16.953 -5.719 6.645 1 94.31 171 HIS A CA 1
ATOM 1339 C C . HIS A 1 171 ? -18.391 -5.66 6.18 1 94.31 171 HIS A C 1
ATOM 1341 O O . HIS A 1 171 ? -18.828 -4.66 5.605 1 94.31 171 HIS A O 1
ATOM 1347 N N . ASN A 1 172 ? -19.109 -6.762 6.379 1 96.88 172 ASN A N 1
ATOM 1348 C CA . ASN A 1 172 ? -20.531 -6.871 6.07 1 96.88 172 ASN A CA 1
ATOM 1349 C C . ASN A 1 172 ? -20.797 -6.621 4.59 1 96.88 172 ASN A C 1
ATOM 1351 O O . ASN A 1 172 ? -21.688 -5.844 4.238 1 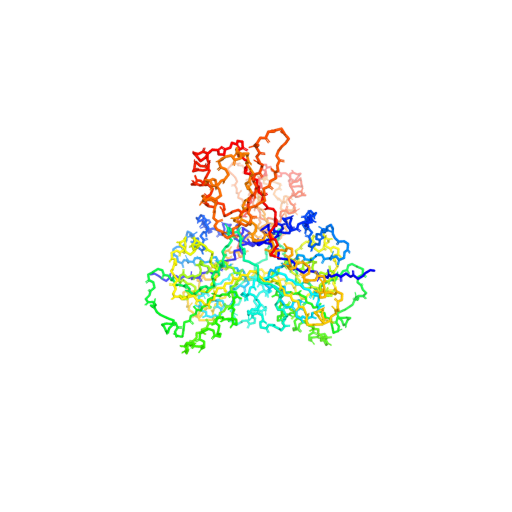96.88 172 ASN A O 1
ATOM 1355 N N . LEU A 1 173 ? -19.938 -7.273 3.793 1 98.38 173 LEU A N 1
ATOM 1356 C CA . LEU A 1 173 ? -20.078 -7.168 2.346 1 98.38 173 LEU A CA 1
ATOM 1357 C C . LEU A 1 173 ? -20.531 -8.5 1.747 1 98.38 173 LEU A C 1
ATOM 1359 O O . LEU A 1 173 ? -20.266 -9.562 2.322 1 98.38 173 LEU A O 1
ATOM 1363 N N . ARG A 1 174 ? -21.203 -8.422 0.604 1 98.44 174 ARG A N 1
ATOM 1364 C CA . ARG A 1 174 ? -21.562 -9.609 -0.165 1 98.44 174 ARG A CA 1
ATOM 1365 C C . ARG A 1 174 ? -21.094 -9.484 -1.612 1 98.44 174 ARG A C 1
ATOM 1367 O O . ARG A 1 174 ? -21.016 -8.383 -2.146 1 98.44 174 ARG A O 1
ATOM 1374 N N . VAL A 1 175 ? -20.938 -10.594 -2.242 1 98.56 175 VAL A N 1
ATOM 1375 C CA . VAL A 1 175 ? -20.453 -10.641 -3.623 1 98.56 175 VAL A CA 1
ATOM 1376 C C . VAL A 1 175 ? -21.641 -10.438 -4.578 1 98.56 175 VAL A C 1
ATOM 1378 O O . VAL A 1 175 ? -22.656 -11.117 -4.461 1 98.56 175 VAL A O 1
ATOM 1381 N N . LEU A 1 176 ? -21.453 -9.547 -5.441 1 98.44 176 LEU A N 1
ATOM 1382 C CA . LEU A 1 176 ? -22.453 -9.297 -6.477 1 98.44 176 LEU A CA 1
ATOM 1383 C C . LEU A 1 176 ? -22.141 -10.086 -7.738 1 98.44 176 LEU A C 1
ATOM 1385 O O . LEU A 1 176 ? -23.047 -10.57 -8.422 1 98.44 176 LEU A O 1
ATOM 1389 N N . ALA A 1 177 ? -20.891 -10.195 -8.078 1 98.56 177 ALA A N 1
ATOM 1390 C CA . ALA A 1 177 ? -20.422 -10.914 -9.266 1 98.56 177 ALA A CA 1
ATOM 1391 C C . ALA A 1 177 ? -18.953 -11.273 -9.148 1 98.56 177 ALA A C 1
ATOM 1393 O O . ALA A 1 177 ? -18.188 -10.594 -8.445 1 98.56 177 ALA A O 1
ATOM 1394 N N . THR A 1 178 ? -18.609 -12.328 -9.773 1 98.5 178 THR A N 1
ATOM 1395 C CA . THR A 1 178 ? -17.203 -12.688 -9.922 1 98.5 178 THR A CA 1
ATOM 1396 C C . THR A 1 178 ? -16.656 -12.211 -11.266 1 98.5 178 THR A C 1
ATOM 1398 O O . THR A 1 178 ? -17.219 -12.523 -12.312 1 98.5 178 THR A O 1
ATOM 1401 N N . ILE A 1 179 ? -15.609 -11.508 -11.211 1 98.56 179 ILE A N 1
ATOM 1402 C CA . ILE A 1 179 ? -15.023 -10.938 -12.422 1 98.56 179 ILE A CA 1
ATOM 1403 C C . ILE A 1 179 ? -14.102 -11.969 -13.078 1 98.56 179 ILE A C 1
ATOM 1405 O O . ILE A 1 179 ? -14.141 -12.156 -14.297 1 98.56 179 ILE A O 1
ATOM 1409 N N . LEU A 1 180 ? -13.25 -12.586 -12.297 1 97.94 180 LEU A N 1
ATOM 1410 C CA . LEU A 1 180 ? -12.383 -13.633 -12.82 1 97.94 180 LEU A CA 1
ATOM 1411 C C . LEU A 1 180 ? -11.82 -14.492 -11.695 1 97.94 180 LEU A C 1
ATOM 1413 O O . LEU A 1 180 ? -11.844 -14.086 -10.531 1 97.94 180 LEU A O 1
ATOM 1417 N N . GLU A 1 181 ? -11.484 -15.648 -12.078 1 97.88 181 GLU A N 1
ATOM 1418 C CA . GLU A 1 181 ? -10.656 -16.484 -11.219 1 97.88 181 GLU A CA 1
ATOM 1419 C C . GLU A 1 181 ? -9.172 -16.312 -11.531 1 97.88 181 GLU A C 1
ATOM 1421 O O . GLU A 1 181 ? -8.789 -16.188 -12.695 1 97.88 181 GLU A O 1
ATOM 1426 N N . SER A 1 182 ? -8.43 -16.25 -10.461 1 98.06 182 SER A N 1
ATOM 1427 C CA . SER A 1 182 ? -7.02 -15.945 -10.672 1 98.06 182 SER A CA 1
ATOM 1428 C C . SER A 1 182 ? -6.121 -16.953 -9.969 1 98.06 182 SER A C 1
ATOM 1430 O O . SER A 1 182 ? -6.402 -17.375 -8.836 1 98.06 182 SER A O 1
ATOM 1432 N N . THR A 1 183 ? -5.082 -17.344 -10.648 1 98 183 THR A N 1
ATOM 1433 C CA . THR A 1 183 ? -3.986 -18.141 -10.117 1 98 183 THR A CA 1
ATOM 1434 C C . THR A 1 183 ? -2.639 -17.516 -10.445 1 98 183 THR A C 1
ATOM 1436 O O . THR A 1 183 ? -2.525 -16.734 -11.406 1 98 183 THR A O 1
ATOM 1439 N N . PRO A 1 184 ? -1.63 -17.812 -9.609 1 98.12 184 PRO A N 1
ATOM 1440 C CA . PRO A 1 184 ? -0.289 -17.375 -10.008 1 98.12 184 PRO A CA 1
ATOM 1441 C C . PRO A 1 184 ? 0.144 -17.938 -11.352 1 98.12 184 PRO A C 1
ATOM 1443 O O . PRO A 1 184 ? -0.138 -19.109 -11.656 1 98.12 184 PRO A O 1
ATOM 1446 N N . ARG A 1 185 ? 0.766 -17.078 -12.156 1 98.75 185 ARG A N 1
ATOM 1447 C CA . ARG A 1 185 ? 1.272 -17.453 -13.477 1 98.75 185 ARG A CA 1
ATOM 1448 C C . ARG A 1 185 ? 2.768 -17.172 -13.586 1 98.75 185 ARG A C 1
ATOM 1450 O O . ARG A 1 185 ? 3.221 -16.062 -13.281 1 98.75 185 ARG A O 1
ATOM 1457 N N . LEU A 1 186 ? 3.475 -18.203 -13.922 1 98.88 186 LEU A N 1
ATOM 1458 C CA . LEU A 1 186 ? 4.816 -17.938 -14.43 1 98.88 186 LEU A CA 1
ATOM 1459 C C . LEU A 1 186 ? 4.762 -17.359 -15.836 1 98.88 186 LEU A C 1
ATOM 1461 O O . LEU A 1 186 ? 4.168 -17.969 -16.734 1 98.88 186 LEU A O 1
ATOM 1465 N N . HIS A 1 187 ? 5.289 -16.141 -16.016 1 98.94 187 HIS A N 1
ATOM 1466 C CA . HIS A 1 187 ? 5.219 -15.492 -17.312 1 98.94 187 HIS A CA 1
ATOM 1467 C C . HIS A 1 187 ? 6.559 -14.883 -17.703 1 98.94 187 HIS A C 1
ATOM 1469 O O . HIS A 1 187 ? 7.383 -14.586 -16.844 1 98.94 187 HIS A O 1
ATOM 1475 N N . ALA A 1 188 ? 6.773 -14.773 -19 1 98.88 188 ALA A N 1
ATOM 1476 C CA . ALA A 1 188 ? 8.086 -14.375 -19.516 1 98.88 188 ALA A CA 1
ATOM 1477 C C . ALA A 1 188 ? 7.953 -13.242 -20.531 1 98.88 188 ALA A C 1
ATOM 1479 O O . ALA A 1 188 ? 6.938 -13.133 -21.219 1 98.88 188 ALA A O 1
ATOM 1480 N N . ASN A 1 189 ? 8.984 -12.453 -20.547 1 98.56 189 ASN A N 1
ATOM 1481 C CA . ASN A 1 189 ? 9.156 -11.5 -21.641 1 98.56 189 ASN A CA 1
ATOM 1482 C C . ASN A 1 189 ? 9.281 -12.203 -22.984 1 98.56 189 ASN A C 1
ATOM 1484 O O . ASN A 1 189 ? 9.922 -13.25 -23.078 1 98.56 189 ASN A O 1
ATOM 1488 N N . ARG A 1 190 ? 8.781 -11.57 -24.047 1 98.12 190 ARG A N 1
ATOM 1489 C CA . ARG A 1 190 ? 8.797 -12.188 -25.375 1 98.12 190 ARG A CA 1
ATOM 1490 C C . ARG A 1 190 ? 10.227 -12.414 -25.844 1 98.12 190 ARG A C 1
ATOM 1492 O O . ARG A 1 190 ? 10.539 -13.469 -26.406 1 98.12 190 ARG A O 1
ATOM 1499 N N . GLN A 1 191 ? 11.062 -11.438 -25.656 1 97.88 191 GLN A N 1
ATOM 1500 C CA . GLN A 1 191 ? 12.453 -11.578 -26.078 1 97.88 191 GLN A CA 1
ATOM 1501 C C . GLN A 1 191 ? 13.172 -12.656 -25.266 1 97.88 191 GLN A C 1
ATOM 1503 O O . GLN A 1 191 ? 13.953 -13.43 -25.828 1 97.88 191 GLN A O 1
ATOM 1508 N N . ALA A 1 192 ? 12.914 -12.695 -23.969 1 97.88 192 ALA A N 1
ATOM 1509 C CA . ALA A 1 192 ? 13.508 -13.734 -23.141 1 97.88 192 ALA A CA 1
ATOM 1510 C C . ALA A 1 192 ? 13.031 -15.117 -23.562 1 97.88 192 ALA A C 1
ATOM 1512 O O . ALA A 1 192 ? 13.812 -16.062 -23.609 1 97.88 192 ALA A O 1
ATOM 1513 N N . TRP A 1 193 ? 11.82 -15.25 -23.922 1 98.38 193 TRP A N 1
ATOM 1514 C CA . TRP A 1 193 ? 11.25 -16.516 -24.344 1 98.38 193 TRP A CA 1
ATOM 1515 C C . TRP A 1 193 ? 11.867 -16.984 -25.656 1 98.38 193 TRP A C 1
ATOM 1517 O O . TRP A 1 193 ? 11.992 -18.188 -25.906 1 98.38 193 TRP A O 1
ATOM 1527 N N . ASN A 1 194 ? 12.266 -16.047 -26.469 1 98.12 194 ASN A N 1
ATOM 1528 C CA . ASN A 1 194 ? 12.859 -16.359 -27.766 1 98.12 194 ASN A CA 1
ATOM 1529 C C . ASN A 1 194 ? 14.336 -16.719 -27.625 1 98.12 194 ASN A C 1
ATOM 1531 O O . ASN A 1 194 ? 14.953 -17.203 -28.578 1 98.12 194 ASN A O 1
ATOM 1535 N N . ASP A 1 195 ? 14.938 -16.422 -26.516 1 98 195 ASP A N 1
ATOM 1536 C CA . ASP A 1 195 ? 16.297 -16.891 -26.219 1 98 195 ASP A CA 1
ATOM 1537 C C . ASP A 1 195 ? 16.297 -18.359 -25.844 1 98 195 ASP A C 1
ATOM 1539 O O . ASP A 1 195 ? 15.719 -18.75 -24.828 1 98 195 ASP A O 1
ATOM 1543 N N . PRO A 1 196 ? 16.969 -19.203 -26.609 1 97.75 196 PRO A N 1
ATOM 1544 C CA . PRO A 1 196 ? 16.875 -20.641 -26.375 1 97.75 196 PRO A CA 1
ATOM 1545 C C . PRO A 1 196 ? 17.328 -21.047 -24.969 1 97.75 196 PRO A C 1
ATOM 1547 O O . PRO A 1 196 ? 16.734 -21.938 -24.375 1 97.75 196 PRO A O 1
ATOM 1550 N N . TRP A 1 197 ? 18.391 -20.438 -24.531 1 97.81 197 TRP A N 1
ATOM 1551 C CA . TRP A 1 197 ? 18.875 -20.781 -23.203 1 97.81 197 TRP A CA 1
ATOM 1552 C C . TRP A 1 197 ? 17.859 -20.391 -22.125 1 97.81 197 TRP A C 1
ATOM 1554 O O . TRP A 1 197 ? 17.547 -21.188 -21.25 1 97.81 197 TRP A O 1
ATOM 1564 N N . LYS A 1 198 ? 17.266 -19.188 -22.125 1 98.5 198 LYS A N 1
ATOM 1565 C CA . LYS A 1 198 ? 16.297 -18.719 -21.141 1 98.5 198 LYS A CA 1
ATOM 1566 C C . LYS A 1 198 ? 15.008 -19.531 -21.219 1 98.5 198 LYS A C 1
ATOM 1568 O O . LYS A 1 198 ? 14.414 -19.859 -20.188 1 98.5 198 LYS A O 1
ATOM 1573 N N . ARG A 1 199 ? 14.633 -19.844 -22.422 1 98.25 199 ARG A N 1
ATOM 1574 C CA . ARG A 1 199 ? 13.43 -20.656 -22.594 1 98.25 199 ARG A CA 1
ATOM 1575 C C . ARG A 1 199 ? 13.594 -22.016 -21.922 1 98.25 199 ARG A C 1
ATOM 1577 O O . ARG A 1 199 ? 12.695 -22.469 -21.219 1 98.25 199 ARG A O 1
ATOM 1584 N N . ALA A 1 200 ? 14.68 -22.625 -22.203 1 97.19 200 ALA A N 1
ATOM 1585 C CA . ALA A 1 200 ? 14.938 -23.938 -21.609 1 97.19 200 ALA A CA 1
ATOM 1586 C C . ALA A 1 200 ? 14.938 -23.859 -20.094 1 97.19 200 ALA A C 1
ATOM 1588 O O . ALA A 1 200 ? 14.406 -24.75 -19.422 1 97.19 200 ALA A O 1
ATOM 1589 N N . LYS A 1 201 ? 15.586 -22.7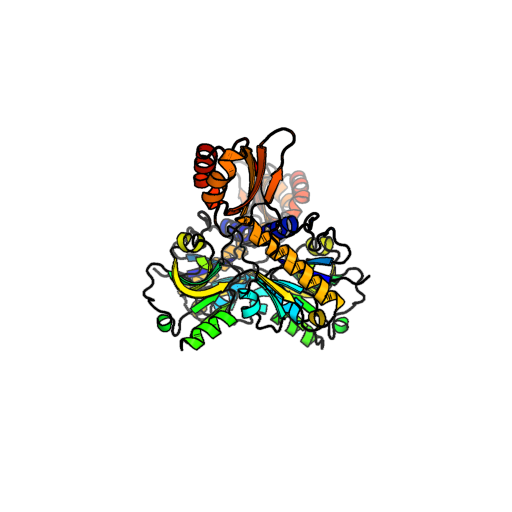97 -19.578 1 97.12 201 LYS A N 1
ATOM 1590 C CA . LYS A 1 201 ? 15.641 -22.594 -18.125 1 97.12 201 LYS A CA 1
ATOM 1591 C C . LYS A 1 201 ? 14.242 -22.422 -17.547 1 97.12 201 LYS A C 1
ATOM 1593 O O . LYS A 1 201 ? 13.922 -23 -16.5 1 97.12 201 LYS A O 1
ATOM 1598 N N . LEU A 1 202 ? 13.414 -21.688 -18.188 1 98.38 202 LEU A N 1
ATOM 1599 C CA . LEU A 1 202 ? 12.055 -21.422 -17.734 1 98.38 202 LEU A CA 1
ATOM 1600 C C . LEU A 1 202 ? 11.188 -22.672 -17.844 1 98.38 202 LEU A C 1
ATOM 1602 O O . LEU A 1 202 ? 10.367 -22.938 -16.969 1 98.38 202 LEU A O 1
ATOM 1606 N N . GLU A 1 203 ? 11.328 -23.391 -18.891 1 97.19 203 GLU A N 1
ATOM 1607 C CA . GLU A 1 203 ? 10.578 -24.641 -19.062 1 97.19 203 GLU A CA 1
ATOM 1608 C C . GLU A 1 203 ? 10.93 -25.641 -17.969 1 97.19 203 GLU A C 1
ATOM 1610 O O . GLU A 1 203 ? 10.055 -26.344 -17.453 1 97.19 203 GLU A O 1
ATOM 1615 N N . LYS A 1 204 ? 12.203 -25.703 -17.703 1 94.88 204 LYS A N 1
ATOM 1616 C CA . LYS A 1 204 ? 12.641 -26.578 -16.609 1 94.88 204 LYS A CA 1
ATOM 1617 C C . LYS A 1 204 ? 12.031 -26.141 -15.281 1 94.88 204 LYS A C 1
ATOM 1619 O O . LYS A 1 204 ? 11.523 -26.969 -14.531 1 94.88 204 LYS A O 1
ATOM 1624 N N . LEU A 1 205 ? 12.133 -24.859 -15.016 1 96.25 205 LEU A N 1
ATOM 1625 C CA . LEU A 1 205 ? 11.547 -24.312 -13.797 1 96.25 205 LEU A CA 1
ATOM 1626 C C . LEU A 1 205 ? 10.055 -24.641 -13.719 1 96.25 205 LEU A C 1
ATOM 1628 O O . LEU A 1 205 ? 9.57 -25.094 -12.672 1 96.25 205 LEU A O 1
ATOM 1632 N N . ALA A 1 206 ? 9.359 -24.406 -14.773 1 97.44 206 ALA A N 1
ATOM 1633 C CA . ALA A 1 206 ? 7.926 -24.688 -14.844 1 97.44 206 ALA A CA 1
ATOM 1634 C C . ALA A 1 206 ? 7.629 -26.156 -14.547 1 97.44 206 ALA A C 1
ATOM 1636 O O . ALA A 1 206 ? 6.699 -26.469 -13.797 1 97.44 206 ALA A O 1
ATOM 1637 N N . LEU A 1 207 ? 8.406 -26.984 -15.164 1 94.94 207 LEU A N 1
ATOM 1638 C CA . LEU A 1 207 ? 8.234 -28.406 -14.977 1 94.94 207 LEU A CA 1
ATOM 1639 C C . LEU A 1 207 ? 8.367 -28.797 -13.508 1 94.94 207 LEU A C 1
ATOM 1641 O O . LEU A 1 207 ? 7.531 -29.516 -12.969 1 94.94 207 LEU A O 1
ATOM 1645 N N . LEU A 1 208 ? 9.398 -28.281 -12.867 1 93 208 LEU A N 1
ATOM 1646 C CA . LEU A 1 208 ? 9.672 -28.625 -11.477 1 93 208 LEU A CA 1
ATOM 1647 C C . LEU A 1 208 ? 8.617 -28.031 -10.547 1 93 208 LEU A C 1
ATOM 1649 O O . LEU A 1 208 ? 8.164 -28.688 -9.609 1 93 208 LEU A O 1
ATOM 1653 N N . LEU A 1 209 ? 8.203 -26.812 -10.781 1 95.94 209 LEU A N 1
ATOM 1654 C CA . LEU A 1 209 ? 7.184 -26.172 -9.961 1 95.94 209 LEU A CA 1
ATOM 1655 C C . LEU A 1 209 ? 5.84 -26.875 -10.102 1 95.94 209 LEU A C 1
ATOM 1657 O O . LEU A 1 209 ? 5.141 -27.094 -9.117 1 95.94 209 LEU A O 1
ATOM 1661 N N . LYS A 1 210 ? 5.469 -27.203 -11.305 1 95.56 210 LYS A N 1
ATOM 1662 C CA . LYS A 1 210 ? 4.23 -27.938 -11.523 1 95.56 210 LYS A CA 1
ATOM 1663 C C . LYS A 1 210 ? 4.27 -29.312 -10.844 1 95.56 210 LYS A C 1
ATOM 1665 O O . LYS A 1 210 ? 3.26 -29.766 -10.297 1 95.56 210 LYS A O 1
ATOM 1670 N N . GLY A 1 211 ? 5.402 -29.922 -10.969 1 91 211 GLY A N 1
ATOM 1671 C CA . GLY A 1 211 ? 5.57 -31.172 -10.273 1 91 211 GLY A CA 1
ATOM 1672 C C . GLY A 1 211 ? 5.367 -31.062 -8.773 1 91 211 GLY A C 1
ATOM 1673 O O . GLY A 1 211 ? 4.77 -31.953 -8.156 1 91 211 GLY A O 1
ATOM 1674 N N . ALA A 1 212 ? 5.926 -30.016 -8.219 1 91.56 212 ALA A N 1
ATOM 1675 C CA . ALA A 1 212 ? 5.758 -29.766 -6.793 1 91.56 212 ALA A CA 1
ATOM 1676 C C . ALA A 1 212 ? 4.285 -29.578 -6.438 1 91.56 212 ALA A C 1
ATOM 1678 O O . ALA A 1 212 ? 3.814 -30.078 -5.418 1 91.56 212 ALA A O 1
ATOM 1679 N N . ILE A 1 213 ? 3.574 -28.875 -7.242 1 93.31 213 ILE A N 1
ATOM 1680 C CA . ILE A 1 213 ? 2.156 -28.641 -7 1 93.31 213 ILE A CA 1
ATOM 1681 C C . ILE A 1 213 ? 1.383 -29.953 -7.086 1 93.31 213 ILE A C 1
ATOM 1683 O O . ILE A 1 213 ? 0.512 -30.219 -6.254 1 93.31 213 ILE A O 1
ATOM 1687 N N . ALA A 1 214 ? 1.722 -30.75 -8.031 1 89.19 214 ALA A N 1
ATOM 1688 C CA . ALA A 1 214 ? 1.051 -32.031 -8.227 1 89.19 214 ALA A CA 1
ATOM 1689 C C . ALA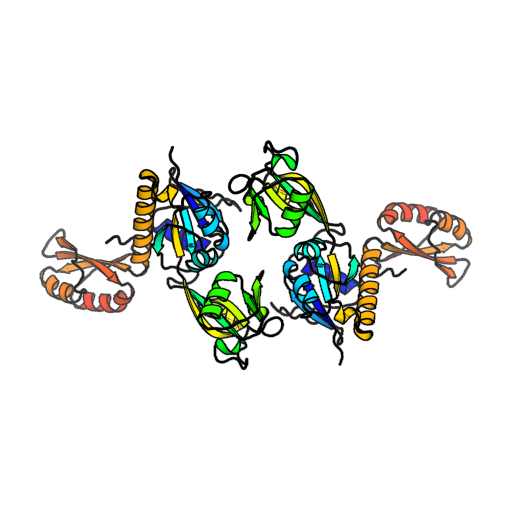 A 1 214 ? 1.251 -32.938 -7.02 1 89.19 214 ALA A C 1
ATOM 1691 O O . ALA A 1 214 ? 0.391 -33.781 -6.711 1 89.19 214 ALA A O 1
ATOM 1692 N N . ALA A 1 215 ? 2.27 -32.719 -6.32 1 88.5 215 ALA A N 1
ATOM 1693 C CA . ALA A 1 215 ? 2.627 -33.594 -5.211 1 88.5 215 ALA A CA 1
ATOM 1694 C C . ALA A 1 215 ? 1.853 -33.219 -3.947 1 88.5 215 ALA A C 1
ATOM 1696 O O . ALA A 1 215 ? 1.8 -34 -2.994 1 88.5 215 ALA A O 1
ATOM 1697 N N . TYR A 1 216 ? 1.354 -32.031 -3.904 1 85.62 216 TYR A N 1
ATOM 1698 C CA . TYR A 1 216 ? 0.708 -31.547 -2.689 1 85.62 216 TYR A CA 1
ATOM 1699 C C . TYR A 1 216 ? -0.342 -32.531 -2.199 1 85.62 216 TYR A C 1
ATOM 1701 O O . TYR A 1 216 ? -0.457 -32.781 -0.996 1 85.62 216 TYR A O 1
ATOM 1709 N N . SER A 1 217 ? -1.058 -33.188 -3.123 1 84.88 217 SER A N 1
ATOM 1710 C CA . SER A 1 217 ? -2.164 -34.031 -2.699 1 84.88 217 SER A CA 1
ATOM 1711 C C . SER A 1 217 ? -1.829 -35.5 -2.883 1 84.88 217 SER A C 1
ATOM 1713 O O . SER A 1 217 ? -2.727 -36.344 -2.936 1 84.88 217 SER A O 1
ATOM 1715 N N . LYS A 1 218 ? -0.52 -35.719 -2.988 1 87.75 218 LYS A N 1
ATOM 1716 C CA . LYS A 1 218 ? -0.101 -37.094 -3.219 1 87.75 218 LYS A CA 1
ATOM 1717 C C . LYS A 1 218 ? 0.823 -37.562 -2.105 1 87.75 218 LYS A C 1
ATOM 1719 O O . LYS A 1 218 ? 1.519 -36.781 -1.476 1 87.75 218 LYS A O 1
ATOM 1724 N N . VAL A 1 219 ? 0.752 -38.844 -1.877 1 87.5 219 VAL A N 1
ATOM 1725 C CA . VAL A 1 219 ? 1.666 -39.5 -0.942 1 87.5 219 VAL A CA 1
ATOM 1726 C C . VAL A 1 219 ? 2.119 -40.844 -1.51 1 87.5 219 VAL A C 1
ATOM 1728 O O . VAL A 1 219 ? 1.441 -41.406 -2.359 1 87.5 219 VAL A O 1
ATOM 1731 N N . GLY A 1 220 ? 3.297 -41.219 -1.107 1 88.12 220 GLY A N 1
ATOM 1732 C CA . GLY A 1 220 ? 3.754 -42.562 -1.373 1 88.12 220 GLY A CA 1
ATOM 1733 C C . GLY A 1 220 ? 3.396 -43.562 -0.268 1 88.12 220 GLY A C 1
ATOM 1734 O O . GLY A 1 220 ? 3.457 -43.219 0.914 1 88.12 220 GLY A O 1
ATOM 1735 N N . LEU A 1 221 ? 2.994 -44.812 -0.737 1 87.88 221 LEU A N 1
ATOM 1736 C CA . LEU A 1 221 ? 2.795 -45.906 0.191 1 87.88 221 LEU A CA 1
ATOM 1737 C C . LEU A 1 221 ? 3.732 -47.062 -0.133 1 87.88 221 LEU A C 1
ATOM 1739 O O . LEU A 1 221 ? 3.918 -47.406 -1.302 1 87.88 221 LEU A O 1
ATOM 1743 N N . LYS A 1 222 ? 4.34 -47.5 0.892 1 91.62 222 LYS A N 1
ATOM 1744 C CA . LYS A 1 222 ? 5.141 -48.719 0.808 1 91.62 222 LYS A CA 1
ATOM 1745 C C . LYS A 1 222 ? 4.668 -49.75 1.823 1 91.62 222 LYS A C 1
ATOM 1747 O O . LYS A 1 222 ? 4.344 -49.406 2.963 1 91.62 222 LYS A O 1
ATOM 1752 N N . MET A 1 223 ? 4.617 -51 1.318 1 92.12 223 MET A N 1
ATOM 1753 C CA . MET A 1 223 ? 4.117 -52.062 2.201 1 92.12 223 MET A CA 1
ATOM 1754 C C . MET A 1 223 ? 4.727 -53.406 1.838 1 92.12 223 MET A C 1
ATOM 1756 O O . MET A 1 223 ? 5.172 -53.594 0.707 1 92.12 223 MET A O 1
ATOM 1760 N N . ASN A 1 224 ? 4.746 -54.219 2.801 1 92.75 224 ASN A N 1
ATOM 1761 C CA . ASN A 1 224 ? 5.109 -55.625 2.6 1 92.75 224 ASN A CA 1
ATOM 1762 C C . ASN A 1 224 ? 3.873 -56.5 2.438 1 92.75 224 ASN A C 1
ATOM 1764 O O . ASN A 1 224 ? 2.891 -56.344 3.164 1 92.75 224 ASN A O 1
ATOM 1768 N N . VAL A 1 225 ? 3.988 -57.375 1.401 1 92.94 225 VAL A N 1
ATOM 1769 C CA . VAL A 1 225 ? 2.842 -58.219 1.108 1 92.94 225 VAL A CA 1
ATOM 1770 C C . VAL A 1 225 ? 3.309 -59.656 0.9 1 92.94 225 VAL A C 1
ATOM 1772 O O . VAL A 1 225 ? 4.242 -59.906 0.134 1 92.94 225 VAL A O 1
ATOM 1775 N N . PRO A 1 226 ? 2.631 -60.594 1.625 1 93.25 226 PRO A N 1
ATOM 1776 C CA . PRO A 1 226 ? 2.891 -62 1.257 1 93.25 226 PRO A CA 1
ATOM 1777 C C . PRO A 1 226 ? 2.52 -62.312 -0.192 1 93.25 226 PRO A C 1
ATOM 1779 O O . PRO A 1 226 ? 1.5 -61.812 -0.688 1 93.25 226 PRO A O 1
ATOM 1782 N N . GLY A 1 227 ? 3.346 -63.125 -0.855 1 92.38 227 GLY A N 1
ATOM 1783 C CA . GLY A 1 227 ? 3.146 -63.438 -2.264 1 92.38 227 GLY A CA 1
ATOM 1784 C C . GLY A 1 227 ? 1.743 -63.906 -2.576 1 92.38 227 GLY A C 1
ATOM 1785 O O . GLY A 1 227 ? 1.175 -63.562 -3.609 1 92.38 227 GLY A O 1
ATOM 1786 N N . ASP A 1 228 ? 1.205 -64.688 -1.659 1 93 228 ASP A N 1
ATOM 1787 C CA . ASP A 1 228 ? -0.103 -65.25 -1.9 1 93 228 ASP A CA 1
ATOM 1788 C C . ASP A 1 228 ? -1.222 -64.25 -1.703 1 93 228 ASP A C 1
ATOM 1790 O O . ASP A 1 228 ? -2.363 -64.5 -2.107 1 93 228 ASP A O 1
ATOM 1794 N N . LYS A 1 229 ? -0.886 -63.125 -1.128 1 93.88 229 LYS A N 1
ATOM 1795 C CA . LYS A 1 229 ? -1.895 -62.094 -0.873 1 93.88 229 LYS A CA 1
ATOM 1796 C C . LYS A 1 229 ? -1.771 -60.938 -1.866 1 93.88 229 LYS A C 1
ATOM 1798 O O . LYS A 1 229 ? -2.564 -60 -1.832 1 93.88 229 LYS A O 1
ATOM 1803 N N . LEU A 1 230 ? -0.816 -60.938 -2.693 1 92.44 230 LEU A N 1
ATOM 1804 C CA . LEU A 1 230 ? -0.519 -59.844 -3.623 1 92.44 230 LEU A CA 1
ATOM 1805 C C . LEU A 1 230 ? -1.731 -59.531 -4.492 1 92.44 230 LEU A C 1
ATOM 1807 O O . LEU A 1 230 ? -2.098 -58.375 -4.648 1 92.44 230 LEU A O 1
ATOM 1811 N N . PRO A 1 231 ? -2.457 -60.562 -5.039 1 92.44 231 PRO A N 1
ATOM 1812 C CA . PRO A 1 231 ? -3.625 -60.219 -5.863 1 92.44 231 PRO A CA 1
ATOM 1813 C C . PRO A 1 231 ? -4.703 -59.469 -5.094 1 92.44 231 PRO A C 1
ATOM 1815 O O . PRO A 1 231 ? -5.328 -58.562 -5.641 1 92.44 231 PRO A O 1
ATOM 1818 N N . ASP A 1 232 ? -4.902 -59.75 -3.891 1 92.75 232 ASP A N 1
ATOM 1819 C CA . ASP A 1 232 ? -5.91 -59.094 -3.057 1 92.75 232 ASP A CA 1
ATOM 1820 C C . ASP A 1 232 ? -5.539 -57.625 -2.789 1 92.75 232 ASP A C 1
ATOM 1822 O O . ASP A 1 232 ? -6.402 -56.75 -2.822 1 92.75 232 ASP A O 1
ATOM 1826 N N . VAL A 1 233 ? -4.258 -57.5 -2.484 1 92.38 233 VAL A N 1
ATOM 1827 C CA . VAL A 1 233 ? -3.766 -56.156 -2.193 1 92.38 233 VAL A CA 1
ATOM 1828 C C . VAL A 1 233 ? -3.842 -55.281 -3.451 1 92.38 233 VAL A C 1
ATOM 1830 O O . VAL A 1 233 ? -4.293 -54.125 -3.4 1 92.38 233 VAL A O 1
ATOM 1833 N N . LEU A 1 234 ? -3.455 -55.781 -4.59 1 90.31 234 LEU A N 1
ATOM 1834 C CA . LEU A 1 234 ? -3.465 -55.062 -5.852 1 90.31 234 LEU A CA 1
ATOM 1835 C C . LEU A 1 234 ? -4.887 -54.688 -6.254 1 90.31 234 LEU A C 1
ATOM 1837 O O . LEU A 1 234 ? -5.113 -53.656 -6.879 1 90.31 234 LEU A O 1
ATOM 1841 N N . ALA A 1 235 ? -5.836 -55.469 -5.844 1 88.69 235 ALA A N 1
ATOM 1842 C CA . ALA A 1 235 ? -7.234 -55.219 -6.191 1 88.69 235 ALA A CA 1
ATOM 1843 C C . ALA A 1 235 ? -7.789 -54 -5.461 1 88.69 235 ALA A C 1
ATOM 1845 O O . ALA A 1 235 ? -8.742 -53.375 -5.926 1 88.69 235 ALA A O 1
ATOM 1846 N N . ILE A 1 236 ? -7.191 -53.719 -4.348 1 88.44 236 ILE A N 1
ATOM 1847 C CA . ILE A 1 236 ? -7.645 -52.594 -3.506 1 88.44 236 ILE A CA 1
ATOM 1848 C C . ILE A 1 236 ? -7.039 -51.281 -4.004 1 88.44 236 ILE A C 1
ATOM 1850 O O . ILE A 1 236 ? -7.66 -50.219 -3.887 1 88.44 236 ILE A O 1
ATOM 1854 N N . LEU A 1 237 ? -5.824 -51.406 -4.473 1 86.38 237 LEU A N 1
ATOM 1855 C CA . LEU A 1 237 ? -5.109 -50.219 -4.902 1 86.38 237 LEU A CA 1
ATOM 1856 C C . LEU A 1 237 ? -5.77 -49.594 -6.133 1 86.38 237 LEU A C 1
ATOM 1858 O O . LEU A 1 237 ? -6.246 -50.312 -7.012 1 86.38 237 LEU A O 1
ATOM 1862 N N . PRO A 1 238 ? -5.934 -48.281 -6.121 1 76.19 238 PRO A N 1
ATOM 1863 C CA . PRO A 1 238 ? -6.555 -47.656 -7.281 1 76.19 238 PRO A CA 1
ATOM 1864 C C . PRO A 1 238 ? -5.844 -47.969 -8.594 1 76.19 238 PRO A C 1
ATOM 1866 O O . PRO A 1 238 ? -4.621 -48.156 -8.602 1 76.19 238 PRO A O 1
ATOM 1869 N N . ALA A 1 239 ? -6.715 -48.375 -9.68 1 55.09 239 ALA A N 1
ATOM 1870 C CA . ALA A 1 239 ? -6.387 -48.938 -10.984 1 55.09 239 ALA A CA 1
ATOM 1871 C C . ALA A 1 239 ? -5.238 -48.188 -11.633 1 55.09 239 ALA A C 1
ATOM 1873 O O . ALA A 1 239 ? -4.414 -48.75 -12.344 1 55.09 239 ALA A O 1
ATOM 1874 N N . MET A 1 240 ? -5.387 -46.938 -11.594 1 53.69 240 MET A N 1
ATOM 1875 C CA . MET A 1 240 ? -4.559 -46.188 -12.523 1 53.69 240 MET A CA 1
ATOM 1876 C C . MET A 1 240 ? -3.088 -46.25 -12.125 1 53.69 240 MET A C 1
ATOM 1878 O O . MET A 1 240 ? -2.225 -45.719 -12.82 1 53.69 240 MET A O 1
ATOM 1882 N N . LYS A 1 241 ? -2.811 -47.062 -11.008 1 61.59 241 LYS A N 1
ATOM 1883 C CA . LYS A 1 241 ? -1.42 -46.875 -10.609 1 61.59 241 LYS A CA 1
ATOM 1884 C C . LYS A 1 241 ? -0.626 -48.156 -10.703 1 61.59 241 LYS A C 1
ATOM 1886 O O . LYS A 1 241 ? -1.162 -49.25 -10.445 1 61.59 241 LYS A O 1
ATOM 1891 N N . HIS A 1 242 ? 0.322 -48.281 -11.656 1 71.38 242 HIS A N 1
ATOM 1892 C CA . HIS A 1 242 ? 1.264 -49.375 -11.766 1 71.38 242 HIS A CA 1
ATOM 1893 C C . HIS A 1 242 ? 2.146 -49.469 -10.523 1 71.38 242 HIS A C 1
ATOM 1895 O O . HIS A 1 242 ? 3.234 -48.906 -10.484 1 71.38 242 HIS A O 1
ATOM 1901 N N . PRO A 1 243 ? 1.571 -50.156 -9.555 1 83.25 243 PRO A N 1
ATOM 1902 C CA . PRO A 1 243 ? 2.412 -50.281 -8.367 1 83.25 243 PRO A CA 1
ATOM 1903 C C . PRO A 1 243 ? 3.742 -50.969 -8.656 1 83.25 243 PRO A C 1
ATOM 1905 O O . PRO A 1 243 ? 3.826 -51.812 -9.57 1 83.25 243 PRO A O 1
ATOM 1908 N N . THR A 1 244 ? 4.781 -50.562 -8.016 1 82.44 244 THR A N 1
ATOM 1909 C CA . THR A 1 244 ? 6.055 -51.25 -8.062 1 82.44 244 THR A CA 1
ATOM 1910 C C . THR A 1 244 ? 6.055 -52.469 -7.109 1 82.44 244 THR A C 1
ATOM 1912 O O . THR A 1 244 ? 5.699 -52.312 -5.938 1 82.44 244 THR A O 1
ATOM 1915 N N . VAL A 1 245 ? 6.332 -53.656 -7.664 1 87.81 245 VAL A N 1
ATOM 1916 C CA . VAL A 1 245 ? 6.402 -54.844 -6.855 1 87.81 245 VAL A CA 1
ATOM 1917 C C . VAL A 1 245 ? 7.828 -55.406 -6.875 1 87.81 245 VAL A C 1
ATOM 1919 O O . VAL A 1 245 ? 8.375 -55.688 -7.938 1 87.81 245 VAL A O 1
ATOM 1922 N N . SER A 1 246 ? 8.383 -55.469 -5.711 1 88 246 SER A N 1
ATOM 1923 C CA . SER A 1 246 ? 9.758 -55.938 -5.594 1 88 246 SER A CA 1
ATOM 1924 C C . SER A 1 246 ? 9.859 -57.125 -4.648 1 88 246 SER A C 1
ATOM 1926 O O . SER A 1 246 ? 9.273 -57.125 -3.561 1 88 246 SER A O 1
ATOM 1928 N N . PRO A 1 247 ? 10.586 -58.156 -5.125 1 88.12 247 PRO A N 1
ATOM 1929 C CA . PRO A 1 247 ? 10.758 -59.312 -4.223 1 88.12 247 PRO A CA 1
ATOM 1930 C C . PRO A 1 247 ? 11.57 -58.969 -2.975 1 88.12 247 PRO A C 1
ATOM 1932 O O . PRO A 1 247 ? 12.516 -58.188 -3.047 1 88.12 247 PRO A O 1
ATOM 1935 N N . LEU A 1 248 ? 11.148 -59.438 -1.906 1 86.5 248 LEU A N 1
ATOM 1936 C CA . LEU A 1 248 ? 11.906 -59.281 -0.673 1 86.5 248 LEU A CA 1
ATOM 1937 C C . LEU A 1 248 ? 12.852 -60.469 -0.468 1 86.5 248 LEU A C 1
ATOM 1939 O O . LEU A 1 248 ? 12.703 -61.5 -1.113 1 86.5 248 LEU A O 1
ATOM 1943 N N . HIS A 1 249 ? 13.883 -59.969 0.364 1 77.94 249 HIS A N 1
ATOM 1944 C CA . HIS A 1 249 ? 14.82 -61.031 0.716 1 77.94 249 HIS A CA 1
ATOM 1945 C C . HIS A 1 249 ? 14.156 -62.094 1.577 1 77.94 249 HIS A C 1
ATOM 1947 O O . HIS A 1 249 ? 13.461 -61.781 2.547 1 77.94 249 HIS A O 1
ATOM 1953 N N . ASN A 1 250 ? 14.102 -63.188 1.11 1 67.12 250 ASN A N 1
ATOM 1954 C CA . ASN A 1 250 ? 13.695 -64.375 1.843 1 67.12 250 ASN A CA 1
ATOM 1955 C C . ASN A 1 250 ? 12.195 -64.625 1.709 1 67.12 250 ASN A C 1
ATOM 1957 O O . ASN A 1 250 ? 11.383 -64 2.363 1 67.12 250 ASN A O 1
ATOM 1961 N N . GLY A 1 251 ? 11.914 -65.562 0.958 1 75.25 251 GLY A N 1
ATOM 1962 C CA . GLY A 1 251 ? 10.617 -66.188 0.948 1 75.25 251 GLY A CA 1
ATOM 1963 C C . GLY A 1 251 ? 9.688 -65.688 -0.129 1 75.25 251 GLY A C 1
ATOM 1964 O O . GLY A 1 251 ? 10.148 -65.188 -1.158 1 75.25 251 GLY A O 1
ATOM 1965 N N . ASN A 1 252 ? 8.516 -65.875 0.13 1 88.56 252 ASN A N 1
ATOM 1966 C CA . ASN A 1 252 ? 7.457 -65.562 -0.828 1 88.56 252 ASN A CA 1
ATOM 1967 C C . ASN A 1 252 ? 6.789 -64.188 -0.52 1 88.56 252 ASN A C 1
ATOM 1969 O O . ASN A 1 252 ? 5.562 -64.125 -0.53 1 88.56 252 ASN A O 1
ATOM 1973 N N . TRP A 1 253 ? 7.688 -63.188 -0.038 1 91 253 TRP A N 1
ATOM 1974 C CA . TRP A 1 253 ? 7.172 -61.844 0.236 1 91 253 TRP A CA 1
ATOM 1975 C C . TRP A 1 253 ? 7.598 -60.875 -0.849 1 91 253 TRP A C 1
ATOM 1977 O O . TRP A 1 253 ? 8.648 -61.031 -1.471 1 91 253 TRP A O 1
ATOM 1987 N N . VAL A 1 254 ? 6.727 -59.844 -1.021 1 93.31 254 VAL A N 1
ATOM 1988 C CA . VAL A 1 254 ? 7.043 -58.781 -1.967 1 93.31 254 VAL A CA 1
ATOM 1989 C C . VAL A 1 254 ? 6.793 -57.406 -1.317 1 93.31 254 VAL A C 1
ATOM 1991 O O . VAL A 1 254 ? 5.984 -57.312 -0.395 1 93.31 254 VAL A O 1
ATOM 1994 N N . ALA A 1 255 ? 7.605 -56.469 -1.674 1 91.88 255 ALA A N 1
ATOM 1995 C CA . ALA A 1 255 ? 7.344 -55.062 -1.348 1 91.88 255 ALA A CA 1
ATOM 1996 C C . ALA A 1 255 ? 6.527 -54.406 -2.445 1 91.88 255 ALA A C 1
ATOM 1998 O O . ALA A 1 255 ? 6.836 -54.531 -3.631 1 91.88 255 ALA A O 1
ATOM 1999 N N . VAL A 1 256 ? 5.469 -53.688 -2.041 1 90 256 VAL A N 1
ATOM 2000 C CA . VAL A 1 256 ? 4.625 -52.969 -2.979 1 90 256 VAL A CA 1
ATOM 2001 C C . VAL A 1 256 ? 4.711 -51.469 -2.684 1 90 256 VAL A C 1
ATOM 2003 O O . VAL A 1 256 ? 4.594 -51.031 -1.53 1 90 256 VAL A O 1
ATOM 2006 N N . GLU A 1 257 ? 5 -50.688 -3.672 1 90.5 257 GLU A N 1
ATOM 2007 C CA . GLU A 1 257 ? 5.043 -49.219 -3.564 1 90.5 257 GLU A CA 1
ATOM 2008 C C . GLU A 1 257 ? 4.094 -48.562 -4.566 1 90.5 257 GLU A C 1
ATOM 2010 O O . GLU A 1 257 ? 4.062 -48.938 -5.738 1 90.5 257 GLU A O 1
ATOM 2015 N N . VAL A 1 258 ? 3.348 -47.562 -4.051 1 88.44 258 VAL A N 1
ATOM 2016 C CA . VAL A 1 258 ? 2.387 -46.906 -4.918 1 88.44 258 VAL A CA 1
ATOM 2017 C C . VAL A 1 258 ? 2.246 -45.438 -4.496 1 88.44 258 VAL A C 1
ATOM 2019 O O . VAL A 1 258 ? 2.52 -45.094 -3.348 1 88.44 258 VAL A O 1
ATOM 2022 N N . VAL A 1 259 ? 1.957 -44.562 -5.512 1 88.25 259 VAL A N 1
ATOM 2023 C CA . VAL A 1 259 ? 1.621 -43.188 -5.266 1 88.25 259 VAL A CA 1
ATOM 2024 C C . VAL A 1 259 ? 0.111 -42.969 -5.375 1 88.25 259 VAL A C 1
ATOM 2026 O O . VAL A 1 259 ? -0.498 -43.344 -6.379 1 88.25 259 VAL A O 1
ATOM 2029 N N . ILE A 1 260 ? -0.476 -42.406 -4.285 1 86.25 260 ILE A N 1
ATOM 2030 C CA . ILE A 1 260 ? -1.926 -42.25 -4.27 1 86.25 260 ILE A CA 1
ATOM 2031 C C . ILE A 1 260 ? -2.287 -40.844 -3.748 1 86.25 260 ILE A C 1
ATOM 2033 O O . ILE A 1 260 ? -1.422 -40.125 -3.268 1 86.25 260 ILE A O 1
ATOM 2037 N N . ASP A 1 261 ? -3.58 -40.531 -3.941 1 87.5 261 ASP A N 1
ATOM 2038 C CA . ASP A 1 261 ? -4.082 -39.281 -3.361 1 87.5 261 ASP A CA 1
ATOM 2039 C C . ASP A 1 261 ? -4.133 -39.375 -1.837 1 87.5 261 ASP A C 1
ATOM 2041 O O . ASP A 1 261 ? -4.559 -40.406 -1.281 1 87.5 261 ASP A O 1
ATOM 2045 N N . GLU A 1 262 ? -3.713 -38.344 -1.229 1 86.06 262 GLU A N 1
ATOM 2046 C CA . GLU A 1 262 ? -3.633 -38.312 0.229 1 86.06 262 GLU A CA 1
ATOM 2047 C C . GLU A 1 262 ? -5 -38.562 0.861 1 86.06 262 GLU A C 1
ATOM 2049 O O . GLU A 1 262 ? -5.098 -39.219 1.888 1 86.06 262 GLU A O 1
ATOM 2054 N N . HIS A 1 263 ? -5.961 -38.094 0.23 1 86 263 HIS A N 1
ATOM 2055 C CA . HIS A 1 263 ? -7.285 -38.188 0.838 1 86 263 HIS A CA 1
ATOM 2056 C C . HIS A 1 263 ? -7.785 -39.625 0.838 1 86 263 HIS A C 1
ATOM 2058 O O . HIS A 1 263 ? -8.727 -39.969 1.565 1 86 263 HIS A O 1
ATOM 2064 N N . GLN A 1 264 ? -7.211 -40.469 0.123 1 85.88 264 GLN A N 1
ATOM 2065 C CA . GLN A 1 264 ? -7.637 -41.844 0.021 1 85.88 264 GLN A CA 1
ATOM 2066 C C . GLN A 1 264 ? -6.965 -42.719 1.088 1 85.88 264 GLN A C 1
ATOM 2068 O O . GLN A 1 264 ? -7.391 -43.844 1.342 1 85.88 264 GLN A O 1
ATOM 2073 N N . VAL A 1 265 ? -6.004 -42.188 1.701 1 85.25 265 VAL A N 1
ATOM 2074 C CA . VAL A 1 265 ? -5.133 -43 2.566 1 85.25 265 VAL A CA 1
ATOM 2075 C C . VAL A 1 265 ? -5.93 -43.5 3.764 1 85.25 265 VAL A C 1
ATOM 2077 O O . VAL A 1 265 ? -5.801 -44.656 4.145 1 85.25 265 VAL A O 1
ATOM 2080 N N . ARG A 1 266 ? -6.684 -42.688 4.301 1 86 266 ARG A N 1
ATOM 2081 C CA . ARG A 1 266 ? -7.434 -43.031 5.504 1 86 266 ARG A CA 1
ATOM 2082 C C . ARG A 1 266 ? -8.281 -44.25 5.289 1 86 266 ARG A C 1
ATOM 2084 O O . ARG A 1 266 ? -8.43 -45.094 6.191 1 86 266 ARG A O 1
ATOM 2091 N N . ASP A 1 267 ? -8.805 -44.438 4.156 1 89.25 267 ASP A N 1
ATOM 2092 C CA . ASP A 1 267 ? -9.664 -45.562 3.857 1 89.25 267 ASP A CA 1
ATOM 2093 C C . ASP A 1 267 ? -8.859 -46.75 3.322 1 89.25 267 ASP A C 1
ATOM 2095 O O . ASP A 1 267 ? -9.203 -47.906 3.57 1 89.25 267 ASP A O 1
ATOM 2099 N N . LEU A 1 268 ? -7.832 -46.406 2.662 1 89.38 268 LEU A N 1
ATOM 2100 C CA . LEU A 1 268 ? -7.074 -47.438 1.944 1 89.38 268 LEU A CA 1
ATOM 2101 C C . LEU A 1 268 ? -6.219 -48.25 2.904 1 89.38 268 LEU A C 1
ATOM 2103 O O . LEU A 1 268 ? -6.102 -49.469 2.754 1 89.38 268 LEU A O 1
ATOM 2107 N N . ILE A 1 269 ? -5.652 -47.688 3.91 1 89.75 269 ILE A N 1
ATOM 2108 C CA . ILE A 1 269 ? -4.68 -48.375 4.758 1 89.75 269 ILE A CA 1
ATOM 2109 C C . ILE A 1 269 ? -5.363 -49.5 5.516 1 89.75 269 ILE A C 1
ATOM 2111 O O . ILE A 1 269 ? -4.891 -50.625 5.488 1 89.75 269 ILE A O 1
ATOM 2115 N N . PRO A 1 270 ? -6.516 -49.156 6.137 1 90.06 270 PRO A N 1
ATOM 2116 C CA . PRO A 1 270 ? -7.188 -50.281 6.805 1 90.06 270 PRO A CA 1
ATOM 2117 C C . PRO A 1 270 ? -7.562 -51.406 5.84 1 90.06 270 PRO A C 1
ATOM 2119 O O . PRO A 1 270 ? -7.438 -52.594 6.184 1 90.06 270 PRO A O 1
ATOM 2122 N N . ALA A 1 271 ? -7.988 -51.094 4.711 1 92.19 271 ALA A N 1
ATOM 2123 C CA . ALA A 1 271 ? -8.359 -52.094 3.709 1 92.19 271 ALA A CA 1
ATOM 2124 C C . ALA A 1 271 ? -7.148 -52.906 3.283 1 92.19 271 ALA A C 1
ATOM 2126 O O . ALA A 1 271 ? -7.25 -54.125 3.113 1 92.19 271 ALA A O 1
ATOM 2127 N N . LEU A 1 272 ? -6.043 -52.312 3.111 1 93.06 272 LEU A N 1
ATOM 2128 C CA . LEU A 1 272 ? -4.809 -52.969 2.7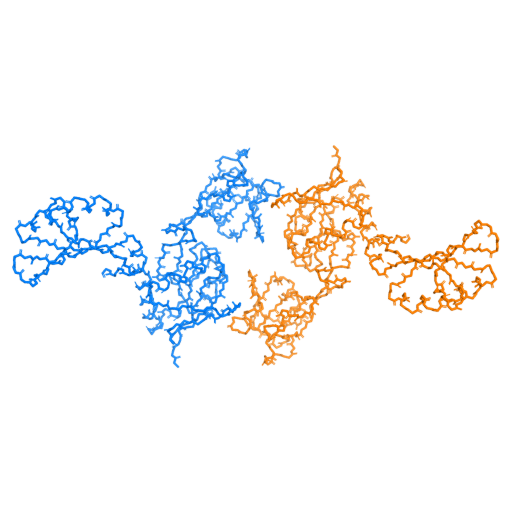05 1 93.06 272 LEU A CA 1
ATOM 2129 C C . LEU A 1 272 ? -4.312 -53.906 3.801 1 93.06 272 LEU A C 1
ATOM 2131 O O . LEU A 1 272 ? -3.889 -55.031 3.516 1 93.06 272 LEU A O 1
ATOM 2135 N N . LYS A 1 273 ? -4.406 -53.438 4.973 1 92.69 273 LYS A N 1
ATOM 2136 C CA . LYS A 1 273 ? -4.031 -54.281 6.109 1 92.69 273 LYS A CA 1
ATOM 2137 C C . LYS A 1 273 ? -4.906 -55.531 6.184 1 92.69 273 LYS A C 1
ATOM 2139 O O . LYS A 1 273 ? -4.406 -56.625 6.402 1 92.69 273 LYS A O 1
ATOM 2144 N N . ALA A 1 274 ? -6.148 -55.344 5.992 1 94.31 274 ALA A N 1
ATOM 2145 C CA . ALA A 1 274 ? -7.098 -56.438 6.023 1 94.31 274 ALA A CA 1
ATOM 2146 C C . ALA A 1 274 ? -6.812 -57.438 4.902 1 94.31 274 ALA A C 1
ATOM 2148 O O . ALA A 1 274 ? -7.035 -58.656 5.059 1 94.31 274 ALA A O 1
ATOM 2149 N N . ALA A 1 275 ? -6.25 -56.938 3.889 1 94.25 275 ALA A N 1
ATOM 2150 C CA . ALA A 1 275 ? -5.98 -57.781 2.725 1 94.25 275 ALA A CA 1
ATOM 2151 C C . ALA A 1 275 ? -4.652 -58.531 2.877 1 94.25 275 ALA A C 1
ATOM 2153 O O . ALA A 1 275 ? -4.328 -59.406 2.076 1 94.25 275 ALA A O 1
ATOM 2154 N N . GLY A 1 276 ? -3.887 -58.125 3.92 1 93.38 276 GLY A N 1
ATOM 2155 C CA . GLY A 1 276 ? -2.686 -58.906 4.195 1 93.38 276 GLY A CA 1
ATOM 2156 C C . GLY A 1 276 ? -1.419 -58.062 4.156 1 93.38 276 GLY A C 1
ATOM 2157 O O . GLY A 1 276 ? -0.332 -58.562 4.457 1 93.38 276 GLY A O 1
ATOM 2158 N N . ALA A 1 277 ? -1.547 -56.781 3.771 1 94 277 ALA A N 1
ATOM 2159 C CA . ALA A 1 277 ? -0.372 -55.938 3.752 1 94 277 ALA A CA 1
ATOM 2160 C C . ALA A 1 277 ? 0.169 -55.719 5.16 1 94 277 ALA A C 1
ATOM 2162 O O . ALA A 1 277 ? -0.599 -55.625 6.125 1 94 277 ALA A O 1
ATOM 2163 N N . GLN A 1 278 ? 1.441 -55.625 5.293 1 92.88 278 GLN A N 1
ATOM 2164 C CA . GLN A 1 278 ? 2.104 -55.375 6.57 1 92.88 278 GLN A CA 1
ATOM 2165 C C . GLN A 1 278 ? 3.133 -54.25 6.449 1 92.88 278 GLN A C 1
ATOM 2167 O O . GLN A 1 278 ? 3.547 -53.906 5.344 1 92.88 278 GLN A O 1
ATOM 2172 N N . ASP A 1 279 ? 3.5 -53.656 7.605 1 93.06 279 ASP A N 1
ATOM 2173 C CA . ASP A 1 279 ? 4.539 -52.625 7.68 1 93.06 279 ASP A CA 1
ATOM 2174 C C . ASP A 1 279 ? 4.281 -51.5 6.668 1 93.06 279 ASP A C 1
ATOM 2176 O O . ASP A 1 279 ? 5.164 -51.156 5.883 1 93.06 279 ASP A O 1
ATOM 2180 N N . ILE A 1 280 ? 3.178 -51.031 6.641 1 91.38 280 ILE A N 1
ATOM 2181 C CA . ILE A 1 280 ? 2.785 -49.969 5.707 1 91.38 280 ILE A CA 1
ATOM 2182 C C . ILE A 1 280 ? 3.406 -48.656 6.133 1 91.38 280 ILE A C 1
ATOM 2184 O O . ILE A 1 280 ? 3.287 -48.25 7.293 1 91.38 280 ILE A O 1
ATOM 2188 N N . ILE A 1 281 ? 4.086 -48.031 5.246 1 91.75 281 ILE A N 1
ATOM 2189 C CA . ILE A 1 281 ? 4.688 -46.719 5.48 1 91.75 281 ILE A CA 1
ATOM 2190 C C . ILE A 1 281 ? 4.086 -45.688 4.516 1 91.75 281 ILE A C 1
ATOM 2192 O O . ILE A 1 281 ? 3.877 -46 3.336 1 91.75 281 ILE A O 1
ATOM 2196 N N . GLU A 1 282 ? 3.713 -44.562 5.039 1 87.56 282 GLU A N 1
ATOM 2197 C CA . GLU A 1 282 ? 3.299 -43.406 4.254 1 87.56 282 GLU A CA 1
ATOM 2198 C C . GLU A 1 282 ? 4.371 -42.312 4.27 1 87.56 282 GLU A C 1
ATOM 2200 O O . GLU A 1 282 ? 4.934 -42 5.32 1 87.56 282 GLU A O 1
ATOM 2205 N N . TYR A 1 283 ? 4.695 -41.781 3.105 1 86.94 283 TYR A N 1
ATOM 2206 C CA . TYR A 1 283 ? 5.695 -40.719 3.061 1 86.94 283 TYR A CA 1
ATOM 2207 C C . TYR A 1 283 ? 5.285 -39.625 2.08 1 86.94 283 TYR A C 1
ATOM 2209 O O . TYR A 1 283 ? 4.617 -39.906 1.079 1 86.94 283 TYR A O 1
ATOM 2217 N N . PRO A 1 284 ? 5.691 -38.375 2.395 1 85.94 284 PRO A N 1
ATOM 2218 C CA . PRO A 1 284 ? 5.355 -37.219 1.523 1 85.94 284 PRO A CA 1
ATOM 2219 C C . PRO A 1 284 ? 6.18 -37.219 0.239 1 85.94 284 PRO A C 1
ATOM 2221 O O . PRO A 1 284 ? 7.234 -37.844 0.169 1 85.94 284 PRO A O 1
ATOM 2224 N N . LEU A 1 285 ? 5.535 -36.688 -0.772 1 84.25 285 LEU A N 1
ATOM 2225 C CA . LEU A 1 285 ? 6.223 -36.469 -2.041 1 84.25 285 LEU A CA 1
ATOM 2226 C C . LEU A 1 285 ? 6.547 -35 -2.238 1 84.25 285 LEU A C 1
ATOM 2228 O O . LEU A 1 285 ? 5.723 -34.125 -1.938 1 84.25 285 LEU A O 1
ATOM 2232 N N . ASN A 1 286 ? 7.742 -34.719 -2.695 1 78.75 286 ASN A N 1
ATOM 2233 C CA . ASN A 1 286 ? 8.094 -33.344 -3.008 1 78.75 286 ASN A CA 1
ATOM 2234 C C . ASN A 1 286 ? 7.621 -32.938 -4.402 1 78.75 286 ASN A C 1
ATOM 2236 O O . ASN A 1 286 ? 7.207 -31.797 -4.613 1 78.75 286 ASN A O 1
ATOM 2240 N N . LYS A 1 287 ? 7.797 -33.875 -5.324 1 81.81 287 LYS A N 1
ATOM 2241 C CA . LYS A 1 287 ? 7.41 -33.594 -6.703 1 81.81 287 LYS A CA 1
ATOM 2242 C C . LYS A 1 287 ? 6.793 -34.844 -7.352 1 81.81 287 LYS A C 1
ATOM 2244 O O . LYS A 1 287 ? 7.176 -35.969 -7.039 1 81.81 287 LYS A O 1
ATOM 2249 N N . VAL A 1 288 ? 5.832 -34.656 -8.141 1 77.62 288 VAL A N 1
ATOM 2250 C CA . VAL A 1 288 ? 5.305 -35.656 -9.047 1 77.62 288 VAL A CA 1
ATOM 2251 C C . VAL A 1 288 ? 5.363 -35.156 -10.484 1 77.62 288 VAL A C 1
ATOM 2253 O O . VAL A 1 288 ? 4.711 -34.156 -10.82 1 77.62 288 VAL A O 1
ATOM 2256 N N . ILE A 1 289 ? 6.297 -35.75 -11.203 1 73.25 289 ILE A N 1
ATOM 2257 C CA . ILE A 1 289 ? 6.477 -35.312 -12.586 1 73.25 289 ILE A CA 1
ATOM 2258 C C . ILE A 1 289 ? 5.824 -36.344 -13.523 1 73.25 289 ILE A C 1
ATOM 2260 O O . ILE A 1 289 ? 6.188 -37.5 -13.516 1 73.25 289 ILE A O 1
ATOM 2264 N N . PRO A 1 290 ? 4.848 -35.969 -14.398 1 69.62 290 PRO A N 1
ATOM 2265 C CA . PRO A 1 290 ? 4.211 -36.969 -15.25 1 69.62 290 PRO A CA 1
ATOM 2266 C C . PRO A 1 290 ? 5.148 -37.531 -16.312 1 69.62 290 PRO A C 1
ATOM 2268 O O . PRO A 1 290 ? 6.09 -36.844 -16.734 1 69.62 290 PRO A O 1
ATOM 2271 N N . MET B 1 1 ? -29.125 17.078 12.609 1 74.44 1 MET B N 1
ATOM 2272 C CA . MET B 1 1 ? -28.094 18.047 12.977 1 74.44 1 MET B CA 1
ATOM 2273 C C . MET B 1 1 ? -27.031 18.141 11.891 1 74.44 1 MET B C 1
ATOM 2275 O O . MET B 1 1 ? -26.766 17.156 11.188 1 74.44 1 MET B O 1
ATOM 2279 N N . LYS B 1 2 ? -26.547 19.359 11.57 1 89.75 2 LYS B N 1
ATOM 2280 C CA . LYS B 1 2 ? -25.516 19.547 10.555 1 89.75 2 LYS B CA 1
ATOM 2281 C C . LYS B 1 2 ? -24.219 18.875 10.969 1 89.75 2 LYS B C 1
ATOM 2283 O O . LYS B 1 2 ? -23.859 18.875 12.148 1 89.75 2 LYS B O 1
ATOM 2288 N N . LYS B 1 3 ? -23.672 18.141 10.094 1 95.12 3 LYS B N 1
ATOM 2289 C CA . LYS B 1 3 ? -22.422 17.453 10.391 1 95.12 3 LYS B CA 1
ATOM 2290 C C . LYS B 1 3 ? -21.344 17.781 9.359 1 95.12 3 LYS B C 1
ATOM 2292 O O . LYS B 1 3 ? -21.656 17.938 8.172 1 95.12 3 LYS B O 1
ATOM 2297 N N . LEU B 1 4 ? -20.156 18.047 9.875 1 98.31 4 LEU B N 1
ATOM 2298 C CA . LEU B 1 4 ? -18.984 18.188 9.031 1 98.31 4 LEU B CA 1
ATOM 2299 C C . LEU B 1 4 ? -18.281 16.828 8.836 1 98.31 4 LEU B C 1
ATOM 2301 O O . LEU B 1 4 ? -17.828 16.219 9.812 1 98.31 4 LEU B O 1
ATOM 2305 N N . ARG B 1 5 ? -18.234 16.375 7.664 1 97.81 5 ARG B N 1
ATOM 2306 C CA . ARG B 1 5 ? -17.531 15.125 7.367 1 97.81 5 ARG B CA 1
ATOM 2307 C C . ARG B 1 5 ? -16.062 15.367 7.07 1 97.81 5 ARG B C 1
ATOM 2309 O O . ARG B 1 5 ? -15.719 15.938 6.031 1 97.81 5 ARG B O 1
ATOM 2316 N N . LEU B 1 6 ? -15.18 14.852 7.965 1 98.62 6 LEU B N 1
ATOM 2317 C CA . LEU B 1 6 ? -13.758 15.18 7.945 1 98.62 6 LEU B CA 1
ATOM 2318 C C . LEU B 1 6 ? -12.914 13.938 7.699 1 98.62 6 LEU B C 1
ATOM 2320 O O . LEU B 1 6 ? -12.984 12.969 8.461 1 98.62 6 LEU B O 1
ATOM 2324 N N . GLY B 1 7 ? -12.148 13.977 6.586 1 98.06 7 GLY B N 1
ATOM 2325 C CA . GLY B 1 7 ? -11.195 12.898 6.348 1 98.06 7 GLY B CA 1
ATOM 2326 C C . GLY B 1 7 ? -9.859 13.117 7.039 1 98.06 7 GLY B C 1
ATOM 2327 O O . GLY B 1 7 ? -9.25 14.18 6.906 1 98.06 7 GLY B O 1
ATOM 2328 N N . LEU B 1 8 ? -9.391 12.117 7.832 1 98.06 8 LEU B N 1
ATOM 2329 C CA . LEU B 1 8 ? -8.078 12.148 8.477 1 98.06 8 LEU B CA 1
ATOM 2330 C C . LEU B 1 8 ? -7.191 11.023 7.953 1 98.06 8 LEU B C 1
ATOM 2332 O O . LEU B 1 8 ? -7.691 9.969 7.547 1 98.06 8 LEU B O 1
ATOM 2336 N N . PRO B 1 9 ? -5.918 11.305 7.961 1 96.88 9 PRO B N 1
ATOM 2337 C CA . PRO B 1 9 ? -5.016 10.312 7.375 1 96.88 9 PRO B CA 1
ATOM 2338 C C . PRO B 1 9 ? -4.828 9.086 8.266 1 96.88 9 PRO B C 1
ATOM 2340 O O . PRO B 1 9 ? -4.539 9.219 9.461 1 96.88 9 PRO B O 1
ATOM 2343 N N . LYS B 1 10 ? -4.992 7.984 7.668 1 93.88 10 LYS B N 1
ATOM 2344 C CA . LYS B 1 10 ? -4.59 6.707 8.258 1 93.88 10 LYS B CA 1
ATOM 2345 C C . LYS B 1 10 ? -3.125 6.406 7.965 1 93.88 10 LYS B C 1
ATOM 2347 O O . LYS B 1 10 ? -2.564 6.91 6.988 1 93.88 10 LYS B O 1
ATOM 2352 N N . GLY B 1 11 ? -2.463 5.656 8.891 1 90.44 11 GLY B N 1
ATOM 2353 C CA . GLY B 1 11 ? -1.08 5.289 8.641 1 90.44 11 GLY B CA 1
ATOM 2354 C C . GLY B 1 11 ? -0.082 6.176 9.359 1 90.44 11 GLY B C 1
ATOM 2355 O O . GLY B 1 11 ? -0.247 6.465 10.547 1 90.44 11 GLY B O 1
ATOM 2356 N N . SER B 1 12 ? 0.953 6.609 8.625 1 88.88 12 SER B N 1
ATOM 2357 C CA . SER B 1 12 ? 2.145 7.195 9.234 1 88.88 12 SER B CA 1
ATOM 2358 C C . SER B 1 12 ? 1.814 8.5 9.953 1 88.88 12 SER B C 1
ATOM 2360 O O . SER B 1 12 ? 2.432 8.828 10.969 1 88.88 12 SER B O 1
ATOM 2362 N N . LEU B 1 13 ? 0.787 9.219 9.461 1 94.56 13 LEU B N 1
ATOM 2363 C CA . LEU B 1 13 ? 0.48 10.531 10.016 1 94.56 13 LEU B CA 1
ATOM 2364 C C . LEU B 1 13 ? -0.616 10.438 11.07 1 94.56 13 LEU B C 1
ATOM 2366 O O . LEU B 1 13 ? -0.955 11.43 11.711 1 94.56 13 LEU B O 1
ATOM 2370 N N . GLN B 1 14 ? -1.153 9.273 11.219 1 94.75 14 GLN B N 1
ATOM 2371 C CA . GLN B 1 14 ? -2.367 9.117 12.016 1 94.75 14 GLN B CA 1
ATOM 2372 C C . GLN B 1 14 ? -2.125 9.508 13.469 1 94.75 14 GLN B C 1
ATOM 2374 O O . GLN B 1 14 ? -2.838 10.352 14.023 1 94.75 14 GLN B O 1
ATOM 2379 N N . GLU B 1 15 ? -1.092 8.953 14.047 1 95 15 GLU B N 1
ATOM 2380 C CA . GLU B 1 15 ? -0.833 9.188 15.461 1 95 15 GLU B CA 1
ATOM 2381 C C . GLU B 1 15 ? -0.521 10.664 15.727 1 95 15 GLU B C 1
ATOM 2383 O O . GLU B 1 15 ? -1.059 11.258 16.656 1 95 15 GLU B O 1
ATOM 2388 N N . ALA B 1 16 ? 0.337 11.211 14.938 1 95.38 16 ALA B N 1
ATOM 2389 C CA . ALA B 1 16 ? 0.684 12.625 15.094 1 95.38 16 ALA B CA 1
ATOM 2390 C C . ALA B 1 16 ? -0.547 13.508 14.938 1 95.38 16 ALA B C 1
ATOM 2392 O O . ALA B 1 16 ? -0.683 14.523 15.625 1 95.38 16 ALA B O 1
ATOM 2393 N N . THR B 1 17 ? -1.409 13.117 14.023 1 97.25 17 THR B N 1
ATOM 2394 C CA . THR B 1 17 ? -2.637 13.875 13.797 1 97.25 17 THR B CA 1
ATOM 2395 C C . THR B 1 17 ? -3.551 13.797 15.016 1 97.25 17 THR B C 1
ATOM 2397 O O . THR B 1 17 ? -4.074 14.82 15.477 1 97.25 17 THR B O 1
ATOM 2400 N N . PHE B 1 18 ? -3.725 12.633 15.539 1 96.69 18 PHE B N 1
ATOM 2401 C CA . PHE B 1 18 ? -4.574 12.445 16.703 1 96.69 18 PHE B CA 1
ATOM 2402 C C . PHE B 1 18 ? -4.031 13.227 17.906 1 96.69 18 PHE B C 1
ATOM 2404 O O . PHE B 1 18 ? -4.797 13.828 18.656 1 96.69 18 PHE B O 1
ATOM 2411 N N . GLN B 1 19 ? -2.77 13.219 18.078 1 94.75 19 GLN B N 1
ATOM 2412 C CA . GLN B 1 19 ? -2.145 13.969 19.156 1 94.75 19 GLN B CA 1
ATOM 2413 C C . GLN B 1 19 ? -2.387 15.469 19.016 1 94.75 19 GLN B C 1
ATOM 2415 O O . GLN B 1 19 ? -2.646 16.156 20 1 94.75 19 GLN B O 1
ATOM 2420 N N . LEU B 1 20 ? -2.264 15.891 17.797 1 95.69 20 LEU B N 1
ATOM 2421 C CA . LEU B 1 20 ? -2.523 17.297 17.531 1 95.69 20 LEU B CA 1
ATOM 2422 C C . LEU B 1 20 ? -3.963 17.656 17.875 1 95.69 20 LEU B C 1
ATOM 2424 O O . LEU B 1 20 ? -4.211 18.703 18.5 1 95.69 20 LEU B O 1
ATOM 2428 N N . PHE B 1 21 ? -4.895 16.812 17.5 1 96.62 21 PHE B N 1
ATOM 2429 C CA . PHE B 1 21 ? -6.297 17.047 17.812 1 96.62 21 PHE B CA 1
ATOM 2430 C C . PHE B 1 21 ? -6.527 17.047 19.328 1 96.62 21 PHE B C 1
ATOM 2432 O O . PHE B 1 21 ? -7.281 17.875 19.844 1 96.62 21 PHE B O 1
ATOM 2439 N N . GLU B 1 22 ? -5.922 16.141 19.953 1 94.56 22 GLU B N 1
ATOM 2440 C CA . GLU B 1 22 ? -6.051 16.062 21.406 1 94.56 22 GLU B CA 1
ATOM 2441 C C . GLU B 1 22 ? -5.582 17.359 22.062 1 94.56 22 GLU B C 1
ATOM 2443 O O . GLU B 1 22 ? -6.25 17.875 22.953 1 94.56 22 GLU B O 1
ATOM 2448 N N . ARG B 1 23 ? -4.492 17.875 21.641 1 91.75 23 ARG B N 1
ATOM 2449 C CA . ARG B 1 23 ? -3.961 19.125 22.172 1 91.75 23 ARG B CA 1
ATOM 2450 C C . ARG B 1 23 ? -4.898 20.281 21.875 1 91.75 23 ARG B C 1
ATOM 2452 O O . ARG B 1 23 ? -4.98 21.234 22.656 1 91.75 23 ARG B O 1
ATOM 2459 N N . ALA B 1 24 ? -5.578 20.141 20.75 1 92.69 24 ALA B N 1
ATOM 2460 C CA . ALA B 1 24 ? -6.52 21.188 20.359 1 92.69 24 ALA B CA 1
ATOM 2461 C C . ALA B 1 24 ? -7.844 21.031 21.094 1 92.69 24 ALA B C 1
ATOM 2463 O O . ALA B 1 24 ? -8.734 21.891 20.953 1 92.69 24 ALA B O 1
ATOM 2464 N N . GLY B 1 25 ? -7.957 19.953 21.891 1 93.25 25 GLY B N 1
ATOM 2465 C CA . GLY B 1 25 ? -9.141 19.797 22.734 1 93.25 25 GLY B CA 1
ATOM 2466 C C . GLY B 1 25 ? -10.133 18.797 22.156 1 93.25 25 GLY B C 1
ATOM 2467 O O . GLY B 1 25 ? -11.266 18.719 22.641 1 93.25 25 GLY B O 1
ATOM 2468 N N . TYR B 1 26 ? -9.75 18.078 21.109 1 95.06 26 TYR B N 1
ATOM 2469 C CA . TYR B 1 26 ? -10.586 17.047 20.516 1 95.06 26 TYR B CA 1
ATOM 2470 C C . TYR B 1 26 ? -10.07 15.656 20.859 1 95.06 26 TYR B C 1
ATOM 2472 O O . TYR B 1 26 ? -8.875 15.383 20.75 1 95.06 26 TYR B O 1
ATOM 2480 N N . HIS B 1 27 ? -10.953 14.828 21.281 1 94.94 27 HIS B N 1
ATOM 2481 C CA . HIS B 1 27 ? -10.586 13.445 21.578 1 94.94 27 HIS B CA 1
ATOM 2482 C C . HIS B 1 27 ? -11.125 12.484 20.531 1 94.94 27 HIS B C 1
ATOM 2484 O O . HIS B 1 27 ? -12.336 12.422 20.297 1 94.94 27 HIS B O 1
ATOM 2490 N N . ILE B 1 28 ? -10.18 11.797 19.891 1 96.38 28 ILE B N 1
ATOM 2491 C CA . ILE B 1 28 ? -10.531 10.844 18.844 1 96.38 28 ILE B CA 1
ATOM 2492 C C . ILE B 1 28 ? -10.195 9.43 19.297 1 96.38 28 ILE B C 1
ATOM 2494 O O . ILE B 1 28 ? -9.078 9.164 19.75 1 96.38 28 ILE B O 1
ATOM 2498 N N . THR B 1 29 ? -11.133 8.547 19.219 1 94 29 THR B N 1
ATOM 2499 C CA . THR B 1 29 ? -10.93 7.164 19.641 1 94 29 THR B CA 1
ATOM 2500 C C . THR B 1 29 ? -11.242 6.203 18.5 1 94 29 THR B C 1
ATOM 2502 O O . THR B 1 29 ? -12.227 6.379 17.781 1 94 29 THR B O 1
ATOM 2505 N N . VAL B 1 30 ? -10.281 5.324 18.344 1 90.75 30 VAL B N 1
ATOM 2506 C CA . VAL B 1 30 ? -10.453 4.293 17.312 1 90.75 30 VAL B CA 1
ATOM 2507 C C . VAL B 1 30 ? -10.82 2.967 17.984 1 90.75 30 VAL B C 1
ATOM 2509 O O . VAL B 1 30 ? -10.156 2.531 18.922 1 90.75 30 VAL B O 1
ATOM 2512 N N . THR B 1 31 ? -11.875 2.469 17.594 1 84.19 31 THR B N 1
ATOM 2513 C CA . THR B 1 31 ? -12.242 1.146 18.094 1 84.19 31 THR B CA 1
ATOM 2514 C C . THR B 1 31 ? -11.812 0.063 17.109 1 84.19 31 THR B C 1
ATOM 2516 O O . THR B 1 31 ? -12.258 0.045 15.961 1 84.19 31 THR B O 1
ATOM 2519 N N . GLY B 1 32 ? -10.883 -0.826 17.562 1 73.75 32 GLY B N 1
ATOM 2520 C CA . GLY B 1 32 ? -10.43 -1.899 16.703 1 73.75 32 GLY B CA 1
ATOM 2521 C C . GLY B 1 32 ? -9.789 -1.4 15.422 1 73.75 32 GLY B C 1
ATOM 2522 O O . GLY B 1 32 ? -8.859 -0.59 15.461 1 73.75 32 GLY B O 1
ATOM 2523 N N . ARG B 1 33 ? -10.234 -1.892 14.297 1 73 33 ARG B N 1
ATOM 2524 C CA . ARG B 1 33 ? -9.727 -1.518 12.977 1 73 33 ARG B CA 1
ATOM 2525 C C . ARG B 1 33 ? -10.742 -0.658 12.227 1 73 33 ARG B C 1
ATOM 2527 O O . ARG B 1 33 ? -10.812 -0.696 11 1 73 33 ARG B O 1
ATOM 2534 N N . SER B 1 34 ? -11.305 0.133 12.977 1 82.44 34 SER B N 1
ATOM 2535 C CA . SER B 1 34 ? -12.383 0.935 12.406 1 82.44 34 SER B CA 1
ATOM 2536 C C . SER B 1 34 ? -11.836 2.082 11.57 1 82.44 34 SER B C 1
ATOM 2538 O O . SER B 1 34 ? -10.805 2.672 11.906 1 82.44 34 SER B O 1
ATOM 2540 N N . TYR B 1 35 ? -12.57 2.346 10.469 1 88.62 35 TYR B N 1
ATOM 2541 C CA . TYR B 1 35 ? -12.266 3.484 9.609 1 88.62 35 TYR B CA 1
ATOM 2542 C C . TYR B 1 35 ? -13.164 4.672 9.938 1 88.62 35 TYR B C 1
ATOM 2544 O O . TYR B 1 35 ? -13.117 5.703 9.258 1 88.62 35 TYR B O 1
ATOM 2552 N N . TYR B 1 36 ? -13.875 4.5 10.977 1 92.31 36 TYR B N 1
ATOM 2553 C CA . TYR B 1 36 ? -14.781 5.551 11.438 1 92.31 36 TYR B CA 1
ATOM 2554 C C . TYR B 1 36 ? -14.617 5.781 12.938 1 92.31 36 TYR B C 1
ATOM 2556 O O . TYR B 1 36 ? -15.492 5.41 13.719 1 92.31 36 TYR B O 1
ATOM 2564 N N . PRO B 1 37 ? -13.656 6.492 13.281 1 94.69 37 PRO B N 1
ATOM 2565 C CA . PRO B 1 37 ? -13.438 6.746 14.711 1 94.69 37 PRO B CA 1
ATOM 2566 C C . PRO B 1 37 ? -14.461 7.711 15.305 1 94.69 37 PRO B C 1
ATOM 2568 O O . PRO B 1 37 ? -15.117 8.445 14.562 1 94.69 37 PRO B O 1
ATOM 2571 N N . HIS B 1 38 ? -14.516 7.668 16.594 1 95 38 HIS B N 1
ATOM 2572 C CA . HIS B 1 38 ? -15.359 8.609 17.328 1 95 38 HIS B CA 1
ATOM 2573 C C . HIS B 1 38 ? -14.578 9.859 17.719 1 95 38 HIS B C 1
ATOM 2575 O O . HIS B 1 38 ? -13.422 9.773 18.125 1 95 38 HIS B O 1
ATOM 2581 N N . ILE B 1 39 ? -15.18 10.961 17.469 1 95.62 39 ILE B N 1
ATOM 2582 C CA . ILE B 1 39 ? -14.664 12.234 17.953 1 95.62 39 ILE B CA 1
ATOM 2583 C C . ILE B 1 39 ? -15.648 12.852 18.938 1 95.62 39 ILE B C 1
ATOM 2585 O O . ILE B 1 39 ? -16.859 12.766 18.75 1 95.62 39 ILE B O 1
ATOM 2589 N N . ASP B 1 40 ? -15.227 13.461 20.031 1 95.88 40 ASP B N 1
ATOM 2590 C CA . ASP B 1 40 ? -16.094 14 21.078 1 95.88 40 ASP B CA 1
ATOM 2591 C C . ASP B 1 40 ? -16.703 15.328 20.641 1 95.88 40 ASP B C 1
ATOM 2593 O O . ASP B 1 40 ? -16.719 16.281 21.422 1 95.88 40 ASP B O 1
ATOM 2597 N N . ASP B 1 41 ? -17 15.539 19.453 1 95.25 41 ASP B N 1
ATOM 2598 C CA . ASP B 1 41 ? -17.75 16.641 18.844 1 95.25 41 ASP B CA 1
ATOM 2599 C C . ASP B 1 41 ? -18.875 16.109 17.969 1 95.25 41 ASP B C 1
ATOM 2601 O O . ASP B 1 41 ? -18.641 15.609 16.875 1 95.25 41 ASP B O 1
ATOM 2605 N N . PRO B 1 42 ? -20.141 16.25 18.406 1 94.69 42 PRO B N 1
ATOM 2606 C CA . PRO B 1 42 ? -21.281 15.656 17.688 1 94.69 42 PRO B CA 1
ATOM 2607 C C . PRO B 1 42 ? -21.484 16.281 16.297 1 94.69 42 PRO B C 1
ATOM 2609 O O . PRO B 1 42 ? -22.219 15.742 15.477 1 94.69 42 PRO B O 1
ATOM 2612 N N . GLU B 1 43 ? -20.797 17.406 16.016 1 97 43 GLU B N 1
ATOM 2613 C CA . GLU B 1 43 ? -20.953 18.109 14.75 1 97 43 GLU B CA 1
ATOM 2614 C C . GLU B 1 43 ? -19.906 17.672 13.742 1 97 43 GLU B C 1
ATOM 2616 O O . GLU B 1 43 ? -19.859 18.188 12.617 1 97 43 GLU B O 1
ATOM 2621 N N . ILE B 1 44 ? -19.062 16.719 14.133 1 97.62 44 ILE B N 1
ATOM 2622 C CA . ILE B 1 44 ? -18 16.25 13.234 1 97.62 44 ILE B CA 1
ATOM 2623 C C . ILE B 1 44 ? -18.062 14.734 13.094 1 97.62 44 ILE B C 1
ATOM 2625 O O . ILE B 1 44 ? -18.234 14.023 14.086 1 97.62 44 ILE B O 1
ATOM 2629 N N . GLU B 1 45 ? -18.016 14.312 11.906 1 96.75 45 GLU B N 1
ATOM 2630 C CA . GLU B 1 45 ? -17.828 12.906 11.586 1 96.75 45 GLU B CA 1
ATOM 2631 C C . GLU B 1 45 ? -16.469 12.672 10.93 1 96.75 45 GLU B C 1
ATOM 2633 O O . GLU B 1 45 ? -16.125 13.312 9.938 1 96.75 45 GLU B O 1
ATOM 2638 N N . VAL B 1 46 ? -15.75 11.711 11.523 1 97.06 46 VAL B N 1
ATOM 2639 C CA . VAL B 1 46 ? -14.398 11.484 11.031 1 97.06 46 VAL B CA 1
ATOM 2640 C C . VAL B 1 46 ? -14.359 10.195 10.211 1 97.06 46 VAL B C 1
ATOM 2642 O O . VAL B 1 46 ? -14.953 9.188 10.602 1 97.06 46 VAL B O 1
ATOM 2645 N N . VAL B 1 47 ? -13.648 10.258 9.078 1 95.75 47 VAL B N 1
ATOM 2646 C CA . VAL B 1 47 ? -13.352 9.086 8.258 1 95.75 47 VAL B CA 1
ATOM 2647 C C . VAL B 1 47 ? -11.844 8.945 8.086 1 95.75 47 VAL B C 1
ATOM 2649 O O . VAL B 1 47 ? -11.164 9.898 7.684 1 95.75 47 VAL B O 1
ATOM 2652 N N . LEU B 1 48 ? -11.344 7.773 8.453 1 96 48 LEU B N 1
ATOM 2653 C CA . LEU B 1 48 ? -9.922 7.5 8.242 1 96 48 LEU B CA 1
ATOM 2654 C C . LEU B 1 48 ? -9.68 6.945 6.84 1 96 48 LEU B C 1
ATOM 2656 O O . LEU B 1 48 ? -10.312 5.965 6.438 1 96 48 LEU B O 1
ATOM 2660 N N . LEU B 1 49 ? -8.82 7.594 6.113 1 95.81 49 LEU B N 1
ATOM 2661 C CA . LEU B 1 49 ? -8.445 7.195 4.758 1 95.81 49 LEU B CA 1
ATOM 2662 C C . LEU B 1 49 ? -6.941 7.352 4.547 1 95.81 49 LEU B C 1
ATOM 2664 O O . LEU B 1 49 ? -6.273 8.062 5.301 1 95.81 49 LEU B O 1
ATOM 2668 N N . ARG B 1 50 ? -6.48 6.66 3.523 1 96.38 50 ARG B N 1
ATOM 2669 C CA . ARG B 1 50 ? -5.094 6.922 3.16 1 96.38 50 ARG B CA 1
ATOM 2670 C C . ARG B 1 50 ? -4.91 8.367 2.705 1 96.38 50 ARG B C 1
ATOM 2672 O O . ARG B 1 50 ? -5.73 8.891 1.946 1 96.38 50 ARG B O 1
ATOM 2679 N N . ALA B 1 51 ? -3.822 8.945 3.188 1 96.94 51 ALA B N 1
ATOM 2680 C CA . ALA B 1 51 ? -3.559 10.352 2.902 1 96.94 51 ALA B CA 1
ATOM 2681 C C . ALA B 1 51 ? -3.613 10.625 1.401 1 96.94 51 ALA B C 1
ATOM 2683 O O . ALA B 1 51 ? -4.066 11.688 0.976 1 96.94 51 ALA B O 1
ATOM 2684 N N . GLN B 1 52 ? -3.242 9.656 0.607 1 97 52 GLN B N 1
ATOM 2685 C CA . GLN B 1 52 ? -3.156 9.773 -0.844 1 97 52 GLN B CA 1
ATOM 2686 C C . GLN B 1 52 ? -4.523 10.062 -1.455 1 97 52 GLN B C 1
ATOM 2688 O O . GLN B 1 52 ? -4.621 10.695 -2.508 1 97 52 GLN B O 1
ATOM 2693 N N . GLU B 1 53 ? -5.527 9.633 -0.797 1 96.94 53 GLU B N 1
ATOM 2694 C CA . GLU B 1 53 ? -6.852 9.633 -1.409 1 96.94 53 GLU B CA 1
ATOM 2695 C C . GLU B 1 53 ? -7.691 10.805 -0.912 1 96.94 53 GLU B C 1
ATOM 2697 O O . GLU B 1 53 ? -8.68 11.18 -1.545 1 96.94 53 GLU B O 1
ATOM 2702 N N . ILE B 1 54 ? -7.336 11.391 0.118 1 97.81 54 ILE B N 1
ATOM 2703 C CA . ILE B 1 54 ? -8.172 12.344 0.837 1 97.81 54 ILE B CA 1
ATOM 2704 C C . ILE B 1 54 ? -8.453 13.555 -0.051 1 97.81 54 ILE B C 1
ATOM 2706 O O . ILE B 1 54 ? -9.602 13.984 -0.181 1 97.81 54 ILE B O 1
ATOM 2710 N N . PRO B 1 55 ? -7.469 14.102 -0.771 1 98.56 55 PRO B N 1
ATOM 2711 C CA . PRO B 1 55 ? -7.766 15.289 -1.566 1 98.56 55 PRO B CA 1
ATOM 2712 C C . PRO B 1 55 ? -8.82 15.039 -2.637 1 98.56 55 PRO B C 1
ATOM 2714 O O . PRO B 1 55 ? -9.68 15.898 -2.875 1 98.56 55 PRO B O 1
ATOM 2717 N N . ARG B 1 56 ? -8.75 13.938 -3.254 1 97.44 56 ARG B N 1
ATOM 2718 C CA . ARG B 1 56 ? -9.719 13.617 -4.293 1 97.44 56 ARG B CA 1
ATOM 2719 C C . ARG B 1 56 ? -11.125 13.516 -3.715 1 97.44 56 ARG B C 1
ATOM 2721 O O . ARG B 1 56 ? -12.078 14.07 -4.273 1 97.44 56 ARG B O 1
ATOM 2728 N N . TYR B 1 57 ? -11.273 12.812 -2.604 1 97.19 57 TYR B N 1
ATOM 2729 C CA . TYR B 1 57 ? -12.578 12.633 -1.979 1 97.19 57 TYR B CA 1
ATOM 2730 C C . TYR B 1 57 ? -13.148 13.969 -1.505 1 97.19 57 TYR B C 1
ATOM 2732 O O . TYR B 1 57 ? -14.359 14.172 -1.526 1 97.19 57 TYR B O 1
ATOM 2740 N N . VAL B 1 58 ? -12.266 14.859 -1.1 1 98.56 58 VAL B N 1
ATOM 2741 C CA . VAL B 1 58 ? -12.711 16.203 -0.713 1 98.56 58 VAL B CA 1
ATOM 2742 C C . VAL B 1 58 ? -13.164 16.969 -1.95 1 98.56 58 VAL B C 1
ATOM 2744 O O . VAL B 1 58 ? -14.273 17.516 -1.974 1 98.56 58 VAL B O 1
ATOM 2747 N N . ALA B 1 59 ? -12.344 16.938 -2.975 1 98.25 59 ALA B N 1
ATOM 2748 C CA . ALA B 1 59 ? -12.648 17.688 -4.191 1 98.25 59 ALA B CA 1
ATOM 2749 C C . ALA B 1 59 ? -13.961 17.219 -4.812 1 98.25 59 ALA B C 1
ATOM 2751 O O . ALA B 1 59 ? -14.711 18 -5.387 1 98.25 59 ALA B O 1
ATOM 2752 N N . GLU B 1 60 ? -14.258 15.969 -4.66 1 95.81 60 GLU B N 1
ATOM 2753 C CA . GLU B 1 60 ? -15.422 15.359 -5.293 1 95.81 60 GLU B CA 1
ATOM 2754 C C . GLU B 1 60 ? -16.656 15.5 -4.41 1 95.81 60 GLU B C 1
ATOM 2756 O O . GLU B 1 60 ? -17.766 15.117 -4.812 1 95.81 60 GLU B O 1
ATOM 2761 N N . GLY B 1 61 ? -16.453 15.922 -3.211 1 96.12 61 GLY B N 1
ATOM 2762 C CA . GLY B 1 61 ? -17.594 16.219 -2.344 1 96.12 61 GLY B CA 1
ATOM 2763 C C . GLY B 1 61 ? -18.016 15.039 -1.49 1 96.12 61 GLY B C 1
ATOM 2764 O O . GLY B 1 61 ? -19.031 15.109 -0.791 1 96.12 61 GLY B O 1
ATOM 2765 N N . VAL B 1 62 ? -17.266 13.961 -1.579 1 95.5 62 VAL B N 1
ATOM 2766 C CA . VAL B 1 62 ? -17.516 12.828 -0.692 1 95.5 62 VAL B CA 1
ATOM 2767 C C . VAL B 1 62 ? -17.25 13.242 0.755 1 95.5 62 VAL B C 1
ATOM 2769 O O . VAL B 1 62 ? -17.953 12.812 1.669 1 95.5 62 VAL B O 1
ATOM 2772 N N . LEU B 1 63 ? -16.281 14.047 0.961 1 97.62 63 LEU B N 1
ATOM 2773 C CA . LEU B 1 63 ? -15.914 14.664 2.23 1 97.62 63 LEU B CA 1
ATOM 2774 C C . LEU B 1 63 ? -16.094 16.172 2.168 1 97.62 63 LEU B C 1
ATOM 2776 O O . LEU B 1 63 ? -15.914 16.781 1.108 1 97.62 63 LEU B O 1
ATOM 2780 N N . ASP B 1 64 ? -16.453 16.719 3.287 1 98.62 64 ASP B N 1
ATOM 2781 C CA . ASP B 1 64 ? -16.516 18.172 3.354 1 98.62 64 ASP B CA 1
ATOM 2782 C C . ASP B 1 64 ? -15.117 18.781 3.42 1 98.62 64 ASP B C 1
ATOM 2784 O O . ASP B 1 64 ? -14.859 19.844 2.832 1 98.62 64 ASP B O 1
ATOM 2788 N N . ALA B 1 65 ? -14.25 18.125 4.148 1 98.88 65 ALA B N 1
ATOM 2789 C CA . ALA B 1 65 ? -12.875 18.562 4.355 1 98.88 65 ALA B CA 1
ATOM 2790 C C . ALA B 1 65 ? -11.969 17.391 4.699 1 98.88 65 ALA B C 1
ATOM 2792 O O . ALA B 1 65 ? -12.445 16.281 4.953 1 98.88 65 ALA B O 1
ATOM 2793 N N . GLY B 1 66 ? -10.695 17.625 4.656 1 98.81 66 GLY B N 1
ATOM 2794 C CA . GLY B 1 66 ? -9.734 16.594 5.012 1 98.81 66 GLY B CA 1
ATOM 2795 C C . GLY B 1 66 ? -8.367 17.141 5.363 1 98.81 66 GLY B C 1
ATOM 2796 O O . GLY B 1 66 ? -8.102 18.328 5.172 1 98.81 66 GLY B O 1
ATOM 2797 N N . LEU B 1 67 ? -7.582 16.312 6.004 1 98.69 67 LEU B N 1
ATOM 2798 C CA . LEU B 1 67 ? -6.184 16.609 6.297 1 98.69 67 LEU B CA 1
ATOM 2799 C C . LEU B 1 67 ? -5.258 15.664 5.531 1 98.69 67 LEU B C 1
ATOM 2801 O O . LEU B 1 67 ? -5.336 14.438 5.691 1 98.69 67 LEU B O 1
ATOM 2805 N N . SER B 1 68 ? -4.48 16.188 4.691 1 98 68 SER B N 1
ATOM 2806 C CA . SER B 1 68 ? -3.473 15.453 3.93 1 98 68 SER B CA 1
ATOM 2807 C C . SER B 1 68 ? -2.283 16.344 3.59 1 98 68 SER B C 1
ATOM 2809 O O . SER B 1 68 ? -2.283 17.531 3.902 1 98 68 SER B O 1
ATOM 2811 N N . GLY B 1 69 ? -1.316 15.766 3.066 1 98.12 69 GLY B N 1
ATOM 2812 C CA . GLY B 1 69 ? -0.136 16.547 2.713 1 98.12 69 GLY B CA 1
ATOM 2813 C C . GLY B 1 69 ? -0.347 17.438 1.503 1 98.12 69 GLY B C 1
ATOM 2814 O O . GLY B 1 69 ? -1.105 17.094 0.595 1 98.12 69 GLY B O 1
ATOM 2815 N N . TYR B 1 70 ? 0.394 18.516 1.533 1 98.5 70 TYR B N 1
ATOM 2816 C CA . TYR B 1 70 ? 0.441 19.375 0.357 1 98.5 70 TYR B CA 1
ATOM 2817 C C . TYR B 1 70 ? 0.869 18.594 -0.877 1 98.5 70 TYR B C 1
ATOM 2819 O O . TYR B 1 70 ? 0.396 18.859 -1.984 1 98.5 70 TYR B O 1
ATOM 2827 N N . ASP B 1 71 ? 1.754 17.672 -0.681 1 98.5 71 ASP B N 1
ATOM 2828 C CA . ASP B 1 71 ? 2.238 16.797 -1.749 1 98.5 71 ASP B CA 1
ATOM 2829 C C . ASP B 1 71 ? 1.084 16.062 -2.42 1 98.5 71 ASP B C 1
ATOM 2831 O O . ASP B 1 71 ? 0.977 16.047 -3.648 1 98.5 71 ASP B O 1
ATOM 2835 N N . TRP B 1 72 ? 0.193 15.547 -1.661 1 98.44 72 TRP B N 1
ATOM 2836 C CA . TRP B 1 72 ? -0.917 14.781 -2.215 1 98.44 72 TRP B CA 1
ATOM 2837 C C . TRP B 1 72 ? -1.94 15.695 -2.873 1 98.44 72 TRP B C 1
ATOM 2839 O O . TRP B 1 72 ? -2.566 15.328 -3.869 1 98.44 72 TRP B O 1
ATOM 2849 N N . ILE B 1 73 ? -2.156 16.859 -2.285 1 98.69 73 ILE B N 1
ATOM 2850 C CA . ILE B 1 73 ? -3.033 17.828 -2.932 1 98.69 73 ILE B CA 1
ATOM 2851 C C . ILE B 1 73 ? -2.498 18.156 -4.32 1 98.69 73 ILE B C 1
ATOM 2853 O O . ILE B 1 73 ? -3.254 18.172 -5.297 1 98.69 73 ILE B O 1
ATOM 2857 N N . GLN B 1 74 ? -1.196 18.344 -4.41 1 98.5 74 GLN B N 1
ATOM 2858 C CA . GLN B 1 74 ? -0.562 18.672 -5.684 1 98.5 74 GLN B CA 1
ATOM 2859 C C . GLN B 1 74 ? -0.604 17.484 -6.641 1 98.5 74 GLN B C 1
ATOM 2861 O O . GLN B 1 74 ? -0.887 17.641 -7.828 1 98.5 74 GLN B O 1
ATOM 2866 N N . GLU B 1 75 ? -0.311 16.297 -6.16 1 98.5 75 GLU B N 1
ATOM 2867 C CA . GLU B 1 75 ? -0.305 15.102 -6.988 1 98.5 75 GLU B CA 1
ATOM 2868 C C . GLU B 1 75 ? -1.669 14.867 -7.629 1 98.5 75 GLU B C 1
ATOM 2870 O O . GLU B 1 75 ? -1.754 14.461 -8.797 1 98.5 75 GLU B O 1
ATOM 2875 N N . ASN B 1 76 ? -2.734 15.102 -6.797 1 97.62 76 ASN B N 1
ATOM 2876 C CA . ASN B 1 76 ? -4.09 14.836 -7.262 1 97.62 76 ASN B CA 1
ATOM 2877 C C . ASN B 1 76 ? -4.602 15.953 -8.164 1 97.62 76 ASN B C 1
ATOM 2879 O O . ASN B 1 76 ? -5.613 15.789 -8.852 1 97.62 76 ASN B O 1
ATOM 2883 N N . GLU B 1 77 ? -3.932 17.078 -8.227 1 97.44 77 GLU B N 1
ATOM 2884 C CA . GLU B 1 77 ? -4.332 18.219 -9.031 1 97.44 77 GLU B CA 1
ATOM 2885 C C . GLU B 1 77 ? -5.805 18.562 -8.828 1 97.44 77 GLU B C 1
ATOM 2887 O O . GLU B 1 77 ? -6.562 18.672 -9.789 1 97.44 77 GLU B O 1
ATOM 2892 N N . VAL B 1 78 ? -6.168 18.734 -7.605 1 97.62 78 VAL B N 1
ATOM 2893 C CA . VAL B 1 78 ? -7.574 18.922 -7.27 1 97.62 78 VAL B CA 1
ATOM 2894 C C . VAL B 1 78 ? -7.84 20.391 -6.934 1 97.62 78 VAL B C 1
ATOM 2896 O O . VAL B 1 78 ? -6.926 21.125 -6.555 1 97.62 78 VAL B O 1
ATOM 2899 N N . ASP B 1 79 ? -9.078 20.703 -7.121 1 97.5 79 ASP B N 1
ATOM 2900 C CA . ASP B 1 79 ? -9.555 22.016 -6.727 1 97.5 79 ASP B CA 1
ATOM 2901 C C . ASP B 1 79 ? -10.18 21.984 -5.336 1 97.5 79 ASP B C 1
ATOM 2903 O O . ASP B 1 79 ? -11.352 21.641 -5.191 1 97.5 79 ASP B O 1
ATOM 2907 N N . VAL B 1 80 ? -9.406 22.453 -4.367 1 98.69 80 VAL B N 1
ATOM 2908 C CA . VAL B 1 80 ? -9.852 22.516 -2.979 1 98.69 80 VAL B CA 1
ATOM 2909 C C . VAL B 1 80 ? -9.445 23.859 -2.367 1 98.69 80 VAL B C 1
ATOM 2911 O O . VAL B 1 80 ? -8.586 24.547 -2.906 1 98.69 80 VAL B O 1
ATOM 2914 N N . VAL B 1 81 ? -10.109 24.234 -1.32 1 98.75 81 VAL B N 1
ATOM 2915 C CA . VAL B 1 81 ? -9.727 25.422 -0.554 1 98.75 81 VAL B CA 1
ATOM 2916 C C . VAL B 1 81 ? -8.742 25.031 0.546 1 98.75 81 VAL B C 1
ATOM 2918 O O . VAL B 1 81 ? -9.055 24.203 1.404 1 98.75 81 VAL B O 1
ATOM 2921 N N . GLU B 1 82 ? -7.566 25.547 0.502 1 98.5 82 GLU B N 1
ATOM 2922 C CA . GLU B 1 82 ? -6.641 25.344 1.613 1 98.5 82 GLU B CA 1
ATOM 2923 C C . GLU B 1 82 ? -7.012 26.219 2.809 1 98.5 82 GLU B C 1
ATOM 2925 O O . GLU B 1 82 ? -6.871 27.438 2.756 1 98.5 82 GLU B O 1
ATOM 2930 N N . VAL B 1 83 ? -7.41 25.609 3.877 1 98.62 83 VAL B N 1
ATOM 2931 C CA . VAL B 1 83 ? -7.918 26.312 5.051 1 98.62 83 VAL B CA 1
ATOM 2932 C C . VAL B 1 83 ? -6.762 26.656 5.984 1 98.62 83 VAL B C 1
ATOM 2934 O O . VAL B 1 83 ? -6.738 27.75 6.57 1 98.62 83 VAL B O 1
ATOM 2937 N N . ALA B 1 84 ? -5.816 25.703 6.145 1 98.19 84 ALA B N 1
ATOM 2938 C CA . ALA B 1 84 ? -4.711 25.938 7.07 1 98.19 84 ALA B CA 1
ATOM 2939 C C . ALA B 1 84 ? -3.521 25.047 6.742 1 98.19 84 ALA B C 1
ATOM 2941 O O . ALA B 1 84 ? -3.695 23.875 6.383 1 98.19 84 ALA B O 1
ATOM 2942 N N . GLU B 1 85 ? -2.402 25.641 6.859 1 98 85 GLU B N 1
ATOM 2943 C CA . GLU B 1 85 ? -1.158 24.875 6.879 1 98 85 GLU B CA 1
ATOM 2944 C C . GLU B 1 85 ? -0.8 24.438 8.297 1 98 85 GLU B C 1
ATOM 2946 O O . GLU B 1 85 ? -0.699 25.281 9.203 1 98 85 GLU B O 1
ATOM 2951 N N . LEU B 1 86 ? -0.632 23.172 8.477 1 97.19 86 LEU B N 1
ATOM 2952 C CA . LEU B 1 86 ? -0.29 22.625 9.781 1 97.19 86 LEU B CA 1
ATOM 2953 C C . LEU B 1 86 ? 1.082 21.953 9.75 1 97.19 86 LEU B C 1
ATOM 2955 O O . LEU B 1 86 ? 1.219 20.828 9.266 1 97.19 86 LEU B O 1
ATOM 2959 N N . VAL B 1 87 ? 2.031 22.547 10.383 1 95 87 VAL B N 1
ATOM 2960 C CA . VAL B 1 87 ? 3.41 22.078 10.25 1 95 87 VAL B CA 1
ATOM 2961 C C . VAL B 1 87 ? 3.701 21.031 11.312 1 95 87 VAL B C 1
ATOM 2963 O O . VAL B 1 87 ? 4.109 21.359 12.43 1 95 87 VAL B O 1
ATOM 2966 N N . TYR B 1 88 ? 3.516 19.828 10.984 1 92.5 88 TYR B N 1
ATOM 2967 C CA . TYR B 1 88 ? 3.893 18.656 11.773 1 92.5 88 TYR B CA 1
ATOM 2968 C C . TYR B 1 88 ? 4.145 17.453 10.875 1 92.5 88 TYR B C 1
ATOM 2970 O O . TYR B 1 88 ? 3.758 17.453 9.703 1 92.5 88 TYR B O 1
ATOM 2978 N N . SER B 1 89 ? 4.891 16.516 11.375 1 90.5 89 SER B N 1
ATOM 2979 C CA . SER B 1 89 ? 5.148 15.273 10.648 1 90.5 89 SER B CA 1
ATOM 2980 C C . SER B 1 89 ? 5.176 14.078 11.602 1 90.5 89 SER B C 1
ATOM 2982 O O . SER B 1 89 ? 4.773 14.188 12.758 1 90.5 89 SER B O 1
ATOM 2984 N N . LYS B 1 90 ? 5.477 12.953 11.031 1 84.69 90 LYS B N 1
ATOM 2985 C CA . LYS B 1 90 ? 5.484 11.719 11.797 1 84.69 90 LYS B CA 1
ATOM 2986 C C . LYS B 1 90 ? 6.473 11.797 12.961 1 84.69 90 LYS B C 1
ATOM 2988 O O . LYS B 1 90 ? 6.164 11.375 14.078 1 84.69 90 LYS B O 1
ATOM 2993 N N . GLN B 1 91 ? 7.609 12.312 12.688 1 81.06 91 GLN B N 1
ATOM 2994 C CA . GLN B 1 91 ? 8.688 12.203 13.664 1 81.06 91 GLN B CA 1
ATOM 2995 C C . GLN B 1 91 ? 9.094 13.586 14.18 1 81.06 91 GLN B C 1
ATOM 2997 O O . GLN B 1 91 ? 9.906 13.695 15.102 1 81.06 91 GLN B O 1
ATOM 3002 N N . SER B 1 92 ? 8.523 14.594 13.492 1 80.56 92 SER B N 1
ATOM 3003 C CA . SER B 1 92 ? 9 15.93 13.844 1 80.56 92 SER B CA 1
ATOM 3004 C C . SER B 1 92 ? 7.902 16.969 13.648 1 80.56 92 SER B C 1
ATOM 3006 O O . SER B 1 92 ? 6.738 16.625 13.43 1 80.56 92 SER B O 1
ATOM 3008 N N . ARG B 1 93 ? 8.258 18.156 13.852 1 85.38 93 ARG B N 1
ATOM 3009 C CA . ARG B 1 93 ? 7.391 19.312 13.641 1 85.38 93 ARG B CA 1
ATOM 3010 C C . ARG B 1 93 ? 7.93 20.203 12.523 1 85.38 93 ARG B C 1
ATOM 3012 O O . ARG B 1 93 ? 7.844 21.438 12.602 1 85.38 93 ARG B O 1
ATOM 3019 N N . ARG B 1 94 ? 8.516 19.438 11.617 1 90.19 94 ARG B N 1
ATOM 3020 C CA . ARG B 1 94 ? 9.086 20.109 10.453 1 90.19 94 ARG B CA 1
ATOM 3021 C C . ARG B 1 94 ? 8.453 19.594 9.164 1 90.19 94 ARG B C 1
ATOM 3023 O O . ARG B 1 94 ? 7.91 18.484 9.141 1 90.19 94 ARG B O 1
ATOM 3030 N N . PRO B 1 95 ? 8.562 20.406 8.164 1 95.5 95 PRO B N 1
ATOM 3031 C CA . PRO B 1 95 ? 8.078 19.938 6.867 1 95.5 95 PRO B CA 1
ATOM 3032 C C . PRO B 1 95 ? 8.875 18.734 6.34 1 95.5 95 PRO B C 1
ATOM 3034 O O . PRO B 1 95 ? 10.047 18.578 6.684 1 95.5 95 PRO B O 1
ATOM 3037 N N . VAL B 1 96 ? 8.211 17.938 5.535 1 97.12 96 VAL B N 1
ATOM 3038 C CA . VAL B 1 96 ? 8.898 16.875 4.82 1 97.12 96 VAL B CA 1
ATOM 3039 C C . VAL B 1 96 ? 9.219 17.328 3.396 1 97.12 96 VAL B C 1
ATOM 3041 O O . VAL B 1 96 ? 8.719 18.359 2.941 1 97.12 96 VAL B O 1
ATOM 3044 N N . ARG B 1 97 ? 10.102 16.562 2.801 1 98.19 97 ARG B N 1
ATOM 3045 C CA . ARG B 1 97 ? 10.492 16.922 1.443 1 98.19 97 ARG B CA 1
ATOM 3046 C C . ARG B 1 97 ? 10.219 15.781 0.469 1 98.19 97 ARG B C 1
ATOM 3048 O O . ARG B 1 97 ? 10.438 14.617 0.794 1 98.19 97 ARG B O 1
ATOM 3055 N N . LEU B 1 98 ? 9.617 16.125 -0.641 1 98.62 98 LEU B N 1
ATOM 3056 C CA . LEU B 1 98 ? 9.594 15.227 -1.788 1 98.62 98 LEU B CA 1
ATOM 3057 C C . LEU B 1 98 ? 10.859 15.375 -2.623 1 98.62 98 LEU B C 1
ATOM 3059 O O . LEU B 1 98 ? 11.125 16.453 -3.172 1 98.62 98 LEU B O 1
ATOM 3063 N N . VAL B 1 99 ? 11.57 14.219 -2.766 1 98.81 99 VAL B N 1
ATOM 3064 C CA . VAL B 1 99 ? 12.898 14.375 -3.355 1 98.81 99 VAL B CA 1
ATOM 3065 C C . VAL B 1 99 ? 13.07 13.398 -4.512 1 98.81 99 VAL B C 1
ATOM 3067 O O . VAL B 1 99 ? 12.445 12.328 -4.527 1 98.81 99 VAL B O 1
ATOM 3070 N N . LEU B 1 100 ? 13.836 13.82 -5.469 1 98.88 100 LEU B N 1
ATOM 3071 C CA . LEU B 1 100 ? 14.391 12.961 -6.512 1 98.88 100 LEU B CA 1
ATOM 3072 C C . LEU B 1 100 ? 15.719 12.359 -6.066 1 98.88 100 LEU B C 1
ATOM 3074 O O . LEU B 1 100 ? 16.656 13.086 -5.738 1 98.88 100 LEU B O 1
ATOM 3078 N N . ALA B 1 101 ? 15.789 11.016 -6.051 1 98.81 101 ALA B N 1
ATOM 3079 C CA . ALA B 1 101 ? 16.969 10.375 -5.484 1 98.81 101 ALA B CA 1
ATOM 3080 C C . ALA B 1 101 ? 17.531 9.328 -6.441 1 98.81 101 ALA B C 1
ATOM 3082 O O . ALA B 1 101 ? 16.797 8.719 -7.215 1 98.81 101 ALA B O 1
ATOM 3083 N N . VAL B 1 102 ? 18.828 9.172 -6.371 1 98.75 102 VAL B N 1
ATOM 3084 C CA . VAL B 1 102 ? 19.562 8.219 -7.188 1 98.75 102 VAL B CA 1
ATOM 3085 C C . VAL B 1 102 ? 20.547 7.445 -6.309 1 98.75 102 VAL B C 1
ATOM 3087 O O . VAL B 1 102 ? 20.766 7.793 -5.145 1 98.75 102 VAL B O 1
ATOM 3090 N N . ALA B 1 103 ? 21.156 6.395 -6.922 1 98.5 103 ALA B N 1
ATOM 3091 C CA . ALA B 1 103 ? 22.172 5.652 -6.188 1 98.5 103 ALA B CA 1
ATOM 3092 C C . ALA B 1 103 ? 23.344 6.551 -5.828 1 98.5 103 ALA B C 1
ATOM 3094 O O . ALA B 1 103 ? 23.688 7.473 -6.574 1 98.5 103 ALA B O 1
ATOM 3095 N N . GLN B 1 104 ? 23.984 6.215 -4.734 1 97.88 104 GLN B N 1
ATOM 3096 C CA . GLN B 1 104 ? 25.125 7.008 -4.266 1 97.88 104 GLN B CA 1
ATOM 3097 C C . GLN B 1 104 ? 26.203 7.102 -5.332 1 97.88 104 GLN B C 1
ATOM 3099 O O . GLN B 1 104 ? 26.828 8.156 -5.504 1 97.88 104 GLN B O 1
ATOM 3104 N N . ASP B 1 105 ? 26.391 6.035 -6.008 1 97.38 105 ASP B N 1
ATOM 3105 C CA . ASP B 1 105 ? 27.484 5.98 -6.98 1 97.38 105 ASP B CA 1
ATOM 3106 C C . ASP B 1 105 ? 26.969 6.215 -8.398 1 97.38 105 ASP B C 1
ATOM 3108 O O . ASP B 1 105 ? 27.672 5.941 -9.375 1 97.38 105 ASP B O 1
ATOM 3112 N N . SER B 1 106 ? 25.719 6.68 -8.516 1 97.69 106 SER B N 1
ATOM 3113 C CA . SER B 1 106 ? 25.156 6.969 -9.828 1 97.69 106 SER B CA 1
ATOM 3114 C C . SER B 1 106 ? 25.938 8.07 -10.539 1 97.69 106 SER B C 1
ATOM 3116 O O . SER B 1 106 ? 26.422 9 -9.898 1 97.69 106 SER B O 1
ATOM 3118 N N . PRO B 1 107 ? 26.016 8.023 -11.859 1 97.56 107 PRO B N 1
ATOM 3119 C CA . PRO B 1 107 ? 26.703 9.086 -12.602 1 97.56 107 PRO B CA 1
ATOM 3120 C C . PRO B 1 107 ? 25.844 10.352 -12.734 1 97.56 107 PRO B C 1
ATOM 3122 O O . PRO B 1 107 ? 26.344 11.383 -13.188 1 97.56 107 PRO B O 1
ATOM 3125 N N . PHE B 1 108 ? 24.594 10.234 -12.406 1 98.19 108 PHE B N 1
ATOM 3126 C CA . PHE B 1 108 ? 23.688 11.367 -12.562 1 98.19 108 PHE B CA 1
ATOM 3127 C C . PHE B 1 108 ? 24.047 12.477 -11.578 1 98.19 108 PHE B C 1
ATOM 3129 O O . PHE B 1 108 ? 24.109 12.234 -10.367 1 98.19 108 PHE B O 1
ATOM 3136 N N . LYS B 1 109 ? 24.234 13.742 -12.039 1 97.69 109 LYS B N 1
ATOM 3137 C CA . LYS B 1 109 ? 24.641 14.852 -11.172 1 97.69 109 LYS B CA 1
ATOM 3138 C C . LYS B 1 109 ? 23.547 15.914 -11.094 1 97.69 109 LYS B C 1
ATOM 3140 O O . LYS B 1 109 ? 23.484 16.672 -10.133 1 97.69 109 LYS B O 1
ATOM 3145 N N . GLU B 1 110 ? 22.734 15.969 -12.133 1 98 110 GLU B N 1
ATOM 3146 C CA . GLU B 1 110 ? 21.641 16.922 -12.188 1 98 110 GLU B CA 1
ATOM 3147 C C . GLU B 1 110 ? 20.406 16.312 -12.844 1 98 110 GLU B C 1
ATOM 3149 O O . GLU B 1 110 ? 20.469 15.234 -13.422 1 98 110 GLU B O 1
ATOM 3154 N N . VAL B 1 111 ? 19.344 17 -12.75 1 98.56 111 VAL B N 1
ATOM 3155 C CA . VAL B 1 111 ? 18.047 16.516 -13.203 1 98.56 111 VAL B CA 1
ATOM 3156 C C . VAL B 1 111 ? 18.109 16.188 -14.695 1 98.56 111 VAL B C 1
ATOM 3158 O O . VAL B 1 111 ? 17.547 15.195 -15.148 1 98.56 111 VAL B O 1
ATOM 3161 N N . LYS B 1 112 ? 18.797 17 -15.438 1 98.31 112 LYS B N 1
ATOM 3162 C CA . LYS B 1 112 ? 18.891 16.844 -16.891 1 98.31 112 LYS B CA 1
ATOM 3163 C C . LYS B 1 112 ? 19.5 15.5 -17.25 1 98.31 112 LYS B C 1
ATOM 3165 O O . LYS B 1 112 ? 19.25 14.977 -18.344 1 98.31 112 LYS B O 1
ATOM 3170 N N . ASP B 1 113 ? 20.312 14.906 -16.375 1 98.44 113 ASP B N 1
ATOM 3171 C CA . ASP B 1 113 ? 20.984 13.633 -16.625 1 98.44 113 ASP B CA 1
ATOM 3172 C C . ASP B 1 113 ? 19.984 12.484 -16.672 1 98.44 113 ASP B C 1
ATOM 3174 O O . ASP B 1 113 ? 20.312 11.383 -17.094 1 98.44 113 ASP B O 1
ATOM 3178 N N . LEU B 1 114 ? 18.719 12.719 -16.344 1 98.56 114 LEU B N 1
ATOM 3179 C CA . LEU B 1 114 ? 17.719 11.664 -16.281 1 98.56 114 LEU B CA 1
ATOM 3180 C C . LEU B 1 114 ? 16.938 11.586 -17.594 1 98.56 114 LEU B C 1
ATOM 3182 O O . LEU B 1 114 ? 15.93 10.883 -17.672 1 98.56 114 LEU B O 1
ATOM 3186 N N . GLU B 1 115 ? 17.391 12.352 -18.594 1 98.56 115 GLU B N 1
ATOM 3187 C CA . GLU B 1 115 ? 16.766 12.258 -19.922 1 98.56 115 GLU B CA 1
ATOM 3188 C C . GLU B 1 115 ? 16.719 10.812 -20.406 1 98.56 115 GLU B C 1
ATOM 3190 O O . GLU B 1 115 ? 17.734 10.125 -20.438 1 98.56 115 GLU B O 1
ATOM 3195 N N . GLY B 1 116 ? 15.57 10.344 -20.688 1 97.94 116 GLY B N 1
ATOM 3196 C CA . GLY B 1 116 ? 15.383 9.016 -21.25 1 97.94 116 GLY B CA 1
ATOM 3197 C C . GLY B 1 116 ? 15.453 7.914 -20.203 1 97.94 116 GLY B C 1
ATOM 3198 O O . GLY B 1 116 ? 15.445 6.73 -20.547 1 97.94 116 GLY B O 1
ATOM 3199 N N . LYS B 1 117 ? 15.508 8.281 -18.953 1 98.12 117 LYS B N 1
ATOM 3200 C CA . LYS B 1 117 ? 15.68 7.289 -17.891 1 98.12 117 LYS B CA 1
ATOM 3201 C C . LYS B 1 117 ? 14.344 6.875 -17.297 1 98.12 117 LYS B C 1
ATOM 3203 O O . LYS B 1 117 ? 13.289 7.301 -17.766 1 98.12 117 LYS B O 1
ATOM 3208 N N . ARG B 1 118 ? 14.367 5.918 -16.359 1 97.75 118 ARG B N 1
ATOM 3209 C CA . ARG B 1 118 ? 13.172 5.395 -15.711 1 97.75 118 ARG B CA 1
ATOM 3210 C C . ARG B 1 118 ? 13.117 5.82 -14.25 1 97.75 118 ARG B C 1
ATOM 3212 O O . ARG B 1 118 ? 14.102 5.664 -13.516 1 97.75 118 ARG B O 1
ATOM 3219 N N . ILE B 1 119 ? 11.961 6.359 -13.883 1 98.62 119 ILE B N 1
ATOM 3220 C CA . ILE B 1 119 ? 11.773 6.859 -12.531 1 98.62 119 ILE B CA 1
ATOM 3221 C C . ILE B 1 119 ? 10.531 6.227 -11.914 1 98.62 119 ILE B C 1
ATOM 3223 O O . ILE B 1 119 ? 9.461 6.223 -12.523 1 98.62 119 ILE B O 1
ATOM 3227 N N . ALA B 1 120 ? 10.688 5.621 -10.727 1 98.25 120 ALA B N 1
ATOM 3228 C CA . ALA B 1 120 ? 9.555 5.043 -10.008 1 98.25 120 ALA B CA 1
ATOM 3229 C C . ALA B 1 120 ? 9.109 5.949 -8.867 1 98.25 120 ALA B C 1
ATOM 3231 O O . ALA B 1 120 ? 9.938 6.523 -8.156 1 98.25 120 ALA B O 1
ATOM 3232 N N . THR B 1 121 ? 7.793 6.152 -8.68 1 98.56 121 THR B N 1
ATOM 3233 C CA . THR B 1 121 ? 7.258 7.012 -7.633 1 98.56 121 THR B CA 1
ATOM 3234 C C . THR B 1 121 ? 5.762 6.773 -7.449 1 98.56 121 THR B C 1
ATOM 3236 O O . THR B 1 121 ? 5.098 6.246 -8.344 1 98.56 121 THR B O 1
ATOM 3239 N N . GLU B 1 122 ? 5.266 7.082 -6.297 1 97.38 122 GLU B N 1
ATOM 3240 C CA . GLU B 1 122 ? 3.82 7.168 -6.121 1 97.38 122 GLU B CA 1
ATOM 3241 C C . GLU B 1 122 ? 3.279 8.5 -6.645 1 97.38 122 GLU B C 1
ATOM 3243 O O . GLU B 1 122 ? 2.076 8.641 -6.867 1 97.38 122 GLU B O 1
ATOM 3248 N N . PHE B 1 123 ? 4.168 9.469 -6.828 1 98.38 123 PHE B N 1
ATOM 3249 C CA . PHE B 1 123 ? 3.809 10.812 -7.254 1 98.38 123 PHE B CA 1
ATOM 3250 C C . PHE B 1 123 ? 4.082 11 -8.742 1 98.38 123 PHE B C 1
ATOM 3252 O O . PHE B 1 123 ? 4.914 11.828 -9.125 1 98.38 123 PHE B O 1
ATOM 3259 N N . VAL B 1 124 ? 3.33 10.391 -9.555 1 98.44 124 VAL B N 1
ATOM 3260 C CA . VAL B 1 124 ? 3.598 10.312 -10.984 1 98.44 124 VAL B CA 1
ATOM 3261 C C . VAL B 1 124 ? 3.381 11.68 -11.625 1 98.44 124 VAL B C 1
ATOM 3263 O O . VAL B 1 124 ? 4.262 12.188 -12.32 1 98.44 124 VAL B O 1
ATOM 3266 N N . ARG B 1 125 ? 2.266 12.312 -11.359 1 98.06 125 ARG B N 1
ATOM 3267 C CA . ARG B 1 125 ? 1.926 13.578 -12.016 1 98.06 125 ARG B CA 1
ATOM 3268 C C . ARG B 1 125 ? 2.852 14.695 -11.555 1 98.06 125 ARG B C 1
ATOM 3270 O O . ARG B 1 125 ? 3.322 15.492 -12.375 1 98.06 125 ARG B O 1
ATOM 3277 N N . LEU B 1 126 ? 3.104 14.727 -10.305 1 98.25 126 LEU B N 1
ATOM 3278 C CA . LEU B 1 126 ? 4.012 15.734 -9.766 1 98.25 126 LEU B CA 1
ATOM 3279 C C . LEU B 1 126 ? 5.406 15.586 -10.367 1 98.25 126 LEU B C 1
ATOM 3281 O O . LEU B 1 126 ? 6.051 16.578 -10.695 1 98.25 126 LEU B O 1
ATOM 3285 N N . THR B 1 127 ? 5.836 14.344 -10.461 1 98.75 127 THR B N 1
ATOM 3286 C CA . THR B 1 127 ? 7.168 14.062 -10.992 1 98.75 127 THR B CA 1
ATOM 3287 C C . THR B 1 127 ? 7.258 14.453 -12.461 1 98.75 127 THR B C 1
ATOM 3289 O O . THR B 1 127 ? 8.227 15.086 -12.883 1 98.75 127 THR B O 1
ATOM 3292 N N . LYS B 1 128 ? 6.266 14.148 -13.195 1 98.75 128 LYS B N 1
ATOM 3293 C CA . LYS B 1 128 ? 6.242 14.508 -14.609 1 98.75 128 LYS B CA 1
ATOM 3294 C C . LYS B 1 128 ? 6.289 16.016 -14.797 1 98.75 128 LYS B C 1
ATOM 3296 O O . LYS B 1 128 ? 7.031 16.531 -15.641 1 98.75 128 LYS B O 1
ATOM 3301 N N . ARG B 1 129 ? 5.504 16.781 -14.047 1 98.56 129 ARG B N 1
ATOM 3302 C CA . ARG B 1 129 ? 5.496 18.234 -14.125 1 98.56 129 ARG B CA 1
ATOM 3303 C C . ARG B 1 129 ? 6.867 18.812 -13.781 1 98.56 129 ARG B C 1
ATOM 3305 O O . ARG B 1 129 ? 7.34 19.734 -14.445 1 98.56 129 ARG B O 1
ATOM 3312 N N . PHE B 1 130 ? 7.434 18.266 -12.758 1 98.75 130 PHE B N 1
ATOM 3313 C CA . PHE B 1 130 ? 8.758 18.703 -12.336 1 98.75 130 PHE B CA 1
ATOM 3314 C C . PHE B 1 130 ? 9.773 18.5 -13.453 1 98.75 130 PHE B C 1
ATOM 3316 O O . PHE B 1 130 ? 10.562 19.391 -13.758 1 98.75 130 PHE B O 1
ATOM 3323 N N . LEU B 1 131 ? 9.773 17.25 -14.023 1 98.81 131 LEU B N 1
ATOM 3324 C CA . LEU B 1 131 ? 10.703 16.938 -15.102 1 98.81 131 LEU B CA 1
ATOM 3325 C C . LEU B 1 131 ? 10.469 17.828 -16.312 1 98.81 131 LEU B C 1
ATOM 3327 O O . LEU B 1 131 ? 11.422 18.328 -16.922 1 98.81 131 LEU B O 1
ATOM 3331 N N . ALA B 1 132 ? 9.227 18.047 -16.625 1 98.5 132 ALA B N 1
ATOM 3332 C CA . ALA B 1 132 ? 8.883 18.906 -17.75 1 98.5 132 ALA B CA 1
ATOM 3333 C C . ALA B 1 132 ? 9.43 20.328 -17.547 1 98.5 132 ALA B C 1
ATOM 3335 O O . ALA B 1 132 ? 9.93 20.938 -18.5 1 98.5 132 ALA B O 1
ATOM 3336 N N . ALA B 1 133 ? 9.32 20.844 -16.359 1 98.25 133 ALA B N 1
ATOM 3337 C CA . ALA B 1 133 ? 9.812 22.172 -16.031 1 98.25 133 ALA B CA 1
ATOM 3338 C C . ALA B 1 133 ? 11.328 22.266 -16.219 1 98.25 133 ALA B C 1
ATOM 3340 O O . ALA B 1 133 ? 11.875 23.359 -16.406 1 98.25 133 ALA B O 1
ATOM 3341 N N . HIS B 1 134 ? 11.977 21.109 -16.188 1 97.94 134 HIS B N 1
ATOM 3342 C CA . HIS B 1 134 ? 13.43 21.062 -16.359 1 97.94 134 HIS B CA 1
ATOM 3343 C C . HIS B 1 134 ? 13.805 20.625 -17.766 1 97.94 134 HIS B C 1
ATOM 3345 O O . HIS B 1 134 ? 14.977 20.391 -18.047 1 97.94 134 HIS B O 1
ATOM 3351 N N . GLY B 1 135 ? 12.773 20.391 -18.594 1 98.19 135 GLY B N 1
ATOM 3352 C CA . GLY B 1 135 ? 13.016 20 -19.969 1 98.19 135 GLY B CA 1
ATOM 3353 C C . GLY B 1 135 ? 13.477 18.562 -20.125 1 98.19 135 GLY B C 1
ATOM 3354 O O . GLY B 1 135 ? 14.242 18.234 -21.031 1 98.19 135 GLY B O 1
ATOM 3355 N N . VAL B 1 136 ? 13.133 17.719 -19.188 1 98.56 136 VAL B N 1
ATOM 3356 C CA . VAL B 1 136 ? 13.586 16.344 -19.172 1 98.56 136 VAL B CA 1
ATOM 3357 C C . VAL B 1 136 ? 12.438 15.406 -19.531 1 98.56 136 VAL B C 1
ATOM 3359 O O . VAL B 1 136 ? 11.328 15.547 -19 1 98.56 136 VAL B O 1
ATOM 3362 N N . ASN B 1 137 ? 12.68 14.539 -20.469 1 98.19 137 ASN B N 1
ATOM 3363 C CA . ASN B 1 137 ? 11.742 13.469 -20.812 1 98.19 137 ASN B CA 1
ATOM 3364 C C . ASN B 1 137 ? 12.211 12.117 -20.281 1 98.19 137 ASN B C 1
ATOM 3366 O O . ASN B 1 137 ? 13.188 11.555 -20.781 1 98.19 137 ASN B O 1
ATOM 3370 N N . ALA B 1 138 ? 11.508 11.633 -19.266 1 98.12 138 ALA B N 1
ATOM 3371 C CA . ALA B 1 138 ? 11.805 10.344 -18.656 1 98.12 138 ALA B CA 1
ATOM 3372 C C . ALA B 1 138 ? 10.531 9.508 -18.516 1 98.12 138 ALA B C 1
ATOM 3374 O O . ALA B 1 138 ? 9.422 10.023 -18.641 1 98.12 138 ALA B O 1
ATOM 3375 N N . THR B 1 139 ? 10.672 8.219 -18.422 1 97.38 139 THR B N 1
ATOM 3376 C CA . THR B 1 139 ? 9.547 7.344 -18.125 1 97.38 139 THR B CA 1
ATOM 3377 C C . THR B 1 139 ? 9.266 7.332 -16.625 1 97.38 139 THR B C 1
ATOM 3379 O O . THR B 1 139 ? 10.109 6.91 -15.828 1 97.38 139 THR B O 1
ATOM 3382 N N . VAL B 1 140 ? 8.125 7.859 -16.219 1 98.38 140 VAL B N 1
ATOM 3383 C CA . VAL B 1 140 ? 7.723 7.879 -14.812 1 98.38 140 VAL B CA 1
ATOM 3384 C C . VAL B 1 140 ? 6.652 6.816 -14.562 1 98.38 140 VAL B C 1
ATOM 3386 O O . VAL B 1 140 ? 5.594 6.832 -15.203 1 98.38 140 VAL B O 1
ATOM 3389 N N . GLU B 1 141 ? 6.93 5.93 -13.664 1 96.5 141 GLU B N 1
ATOM 3390 C CA . GLU B 1 141 ? 6 4.828 -13.414 1 96.5 141 GLU B CA 1
ATOM 3391 C C . GLU B 1 141 ? 5.535 4.812 -11.961 1 96.5 141 GLU B C 1
ATOM 3393 O O . GLU B 1 141 ? 6.297 5.172 -11.062 1 96.5 141 GLU B O 1
ATOM 3398 N N . PHE B 1 142 ? 4.312 4.34 -11.773 1 96.94 142 PHE B N 1
ATOM 3399 C CA . PHE B 1 142 ? 3.744 4.23 -10.438 1 96.94 142 PHE B CA 1
ATOM 3400 C C . PHE B 1 142 ? 4.41 3.105 -9.656 1 96.94 142 PHE B C 1
ATOM 3402 O O . PHE B 1 142 ? 4.59 2.002 -10.172 1 96.94 142 PHE B O 1
ATOM 3409 N N . SER B 1 143 ? 4.766 3.41 -8.43 1 96.25 143 SER B N 1
ATOM 3410 C CA . SER B 1 143 ? 5.375 2.439 -7.527 1 96.25 143 SER B CA 1
ATOM 3411 C C . SER B 1 143 ? 4.383 1.967 -6.473 1 96.25 143 SER B C 1
ATOM 3413 O O . SER B 1 143 ? 3.752 2.783 -5.797 1 96.25 143 SER B O 1
ATOM 3415 N N . TYR B 1 144 ? 4.23 0.661 -6.254 1 93.19 144 TYR B N 1
ATOM 3416 C CA . TYR B 1 144 ? 3.314 0.087 -5.273 1 93.19 144 TYR B CA 1
ATOM 3417 C C . TYR B 1 144 ? 4.008 -0.104 -3.928 1 93.19 144 TYR B C 1
ATOM 3419 O O . TYR B 1 144 ? 3.428 -0.674 -3 1 93.19 144 TYR B O 1
ATOM 3427 N N . GLY B 1 145 ? 5.234 0.366 -3.852 1 87.31 145 GLY B N 1
ATOM 3428 C CA . GLY B 1 145 ? 5.973 0.228 -2.609 1 87.31 145 GLY B CA 1
ATOM 3429 C C . GLY B 1 145 ? 7.422 -0.178 -2.82 1 87.31 145 GLY B C 1
ATOM 3430 O O . GLY B 1 145 ? 7.867 -0.343 -3.957 1 87.31 145 GLY B O 1
ATOM 3431 N N . ALA B 1 146 ? 8.141 -0.217 -1.701 1 84.44 146 ALA B N 1
ATOM 3432 C CA . ALA B 1 146 ? 9.57 -0.513 -1.696 1 84.44 146 ALA B CA 1
ATOM 3433 C C . ALA B 1 146 ? 10.305 0.32 -2.74 1 84.44 146 ALA B C 1
ATOM 3435 O O . ALA B 1 146 ? 11.148 -0.199 -3.479 1 84.44 146 ALA B O 1
ATOM 3436 N N . THR B 1 147 ? 9.906 1.521 -2.777 1 94.56 147 THR B N 1
ATOM 3437 C CA . THR B 1 147 ? 10.375 2.385 -3.855 1 94.56 147 THR B CA 1
ATOM 3438 C C . THR B 1 147 ? 11.891 2.545 -3.801 1 94.56 147 THR B C 1
ATOM 3440 O O . THR B 1 147 ? 12.57 2.457 -4.828 1 94.56 147 THR B O 1
ATOM 3443 N N . GLU B 1 148 ? 12.422 2.619 -2.576 1 94.12 148 GLU B N 1
ATOM 3444 C CA . GLU B 1 148 ? 13.852 2.857 -2.4 1 94.12 148 GLU B CA 1
ATOM 3445 C C . GLU B 1 148 ? 14.672 1.639 -2.816 1 94.12 148 GLU B C 1
ATOM 3447 O O . GLU B 1 148 ? 15.812 1.774 -3.271 1 94.12 148 GLU B O 1
ATOM 3452 N N . ALA B 1 149 ? 14.109 0.556 -2.758 1 91.75 149 ALA B N 1
ATOM 3453 C CA . ALA B 1 149 ? 14.828 -0.688 -3.018 1 91.75 149 ALA B CA 1
ATOM 3454 C C . ALA B 1 149 ? 14.977 -0.936 -4.516 1 91.75 149 ALA B C 1
ATOM 3456 O O . ALA B 1 149 ? 15.766 -1.785 -4.938 1 91.75 149 ALA B O 1
ATOM 3457 N N . LYS B 1 150 ? 14.328 -0.182 -5.344 1 95.25 150 LYS B N 1
ATOM 3458 C CA . LYS B 1 150 ? 14.266 -0.444 -6.781 1 95.25 150 LYS B CA 1
ATOM 3459 C C . LYS B 1 150 ? 15.477 0.138 -7.5 1 95.25 150 LYS B C 1
ATOM 3461 O O . LYS B 1 150 ? 15.742 -0.2 -8.656 1 95.25 150 LYS B O 1
ATOM 3466 N N . VAL B 1 151 ? 16.219 1.071 -6.879 1 95.69 151 VAL B N 1
ATOM 3467 C CA . VAL B 1 151 ? 17.375 1.739 -7.465 1 95.69 151 VAL B CA 1
ATOM 3468 C C . VAL B 1 151 ? 18.656 1.032 -7.031 1 95.69 151 VAL B C 1
ATOM 3470 O O . VAL B 1 151 ? 18.844 0.743 -5.848 1 95.69 151 VAL B O 1
ATOM 3473 N N . PRO B 1 152 ? 19.453 0.674 -7.934 1 94 152 PRO B N 1
ATOM 3474 C CA . PRO B 1 152 ? 19.469 0.998 -9.359 1 94 152 PRO B CA 1
ATOM 3475 C C . PRO B 1 152 ? 19.031 -0.174 -10.234 1 94 152 PRO B C 1
ATOM 3477 O O . PRO B 1 152 ? 18.953 -0.04 -11.461 1 94 152 PRO B O 1
ATOM 3480 N N . ASP B 1 153 ? 18.641 -1.152 -9.703 1 91.19 153 ASP B N 1
ATOM 3481 C CA . ASP B 1 153 ? 18.531 -2.42 -10.422 1 91.19 153 ASP B CA 1
ATOM 3482 C C . ASP B 1 153 ? 17.266 -2.449 -11.289 1 91.19 153 ASP B C 1
ATOM 3484 O O . ASP B 1 153 ? 17.281 -3.002 -12.391 1 91.19 153 ASP B O 1
ATOM 3488 N N . VAL B 1 154 ? 16.234 -1.812 -10.828 1 94.38 154 VAL B N 1
ATOM 3489 C CA . VAL B 1 154 ? 14.945 -1.872 -11.523 1 94.38 154 VAL B CA 1
ATOM 3490 C C . VAL B 1 154 ? 14.68 -0.547 -12.234 1 94.38 154 VAL B C 1
ATOM 3492 O O . VAL B 1 154 ? 14.188 -0.531 -13.367 1 94.38 154 VAL B O 1
ATOM 3495 N N . VAL B 1 155 ? 14.984 0.526 -11.586 1 97.12 155 VAL B N 1
ATOM 3496 C CA . VAL B 1 155 ? 14.82 1.865 -12.148 1 97.12 155 VAL B CA 1
ATOM 3497 C C . VAL B 1 155 ? 16.094 2.682 -11.906 1 97.12 155 VAL B C 1
ATOM 3499 O O . VAL B 1 155 ? 16.938 2.303 -11.086 1 97.12 155 VAL B O 1
ATOM 3502 N N . ASP B 1 156 ? 16.188 3.842 -12.648 1 98.12 156 ASP B N 1
ATOM 3503 C CA . ASP B 1 156 ? 17.375 4.68 -12.57 1 98.12 156 ASP B CA 1
ATOM 3504 C C . ASP B 1 156 ? 17.297 5.645 -11.391 1 98.12 156 ASP B C 1
ATOM 3506 O O . ASP B 1 156 ? 18.328 6.043 -10.836 1 98.12 156 ASP B O 1
ATOM 3510 N N . ALA B 1 157 ? 16.156 6.02 -11.062 1 98.81 157 ALA B N 1
ATOM 3511 C CA . ALA B 1 157 ? 15.906 6.992 -9.992 1 98.81 157 ALA B CA 1
ATOM 3512 C C . ALA B 1 157 ? 14.523 6.797 -9.391 1 98.81 157 ALA B C 1
ATOM 3514 O O . ALA B 1 157 ? 13.695 6.07 -9.938 1 98.81 157 ALA B O 1
ATOM 3515 N N . ILE B 1 158 ? 14.375 7.406 -8.227 1 98.75 158 ILE B N 1
ATOM 3516 C CA . ILE B 1 158 ? 13.062 7.371 -7.578 1 98.75 158 ILE B CA 1
ATOM 3517 C C . ILE B 1 158 ? 12.688 8.773 -7.102 1 98.75 158 ILE B C 1
ATOM 3519 O O . ILE B 1 158 ? 13.539 9.648 -6.996 1 98.75 158 ILE B O 1
ATOM 3523 N N . VAL B 1 159 ? 11.453 9.016 -6.91 1 98.81 159 VAL B N 1
ATOM 3524 C CA . VAL B 1 159 ? 10.914 10.172 -6.191 1 98.81 159 VAL B CA 1
ATOM 3525 C C . VAL B 1 159 ? 10.125 9.695 -4.973 1 98.81 159 VAL B C 1
ATOM 3527 O O . VAL B 1 159 ? 9.219 8.875 -5.094 1 98.81 159 VAL B O 1
ATOM 3530 N N . ASP B 1 160 ? 10.484 10.25 -3.824 1 98.12 160 ASP B N 1
ATOM 3531 C CA . ASP B 1 160 ? 9.844 9.805 -2.59 1 98.12 160 ASP B CA 1
ATOM 3532 C C . ASP B 1 160 ? 9.906 10.891 -1.518 1 98.12 160 ASP B C 1
ATOM 3534 O O . ASP B 1 160 ? 10.68 11.844 -1.636 1 98.12 160 ASP B O 1
ATOM 3538 N N . LEU B 1 161 ? 9.047 10.703 -0.589 1 97.12 161 LEU B N 1
ATOM 3539 C CA . LEU B 1 161 ? 9.047 11.602 0.558 1 97.12 161 LEU B CA 1
ATOM 3540 C C . LEU B 1 161 ? 10.164 11.234 1.532 1 97.12 161 LEU B C 1
ATOM 3542 O O . LEU B 1 161 ? 10.445 10.055 1.74 1 97.12 161 LEU B O 1
ATOM 3546 N N . THR B 1 162 ? 10.812 12.266 2.119 1 96.69 162 THR B N 1
ATOM 3547 C CA . THR B 1 162 ? 11.82 12.031 3.143 1 96.69 162 THR B CA 1
ATOM 3548 C C . THR B 1 162 ? 11.688 13.047 4.273 1 96.69 162 THR B C 1
ATOM 3550 O O . THR B 1 162 ? 11.383 14.219 4.035 1 96.69 162 THR B O 1
ATOM 3553 N N . GLU B 1 163 ? 11.703 12.531 5.43 1 94.38 163 GLU B N 1
ATOM 3554 C CA . GLU B 1 163 ? 11.664 13.398 6.609 1 94.38 163 GLU B CA 1
ATOM 3555 C C . GLU B 1 163 ? 13.055 13.609 7.191 1 94.38 163 GLU B C 1
ATOM 3557 O O . GLU B 1 163 ? 13.562 14.734 7.211 1 94.38 163 GLU B O 1
ATOM 3562 N N . THR B 1 164 ? 13.812 12.508 7.477 1 92.38 164 THR B N 1
ATOM 3563 C CA . THR B 1 164 ? 15.141 12.586 8.078 1 92.38 164 THR B CA 1
ATOM 3564 C C . THR B 1 164 ? 16.219 12.156 7.086 1 92.38 164 THR B C 1
ATOM 3566 O O . THR B 1 164 ? 17.406 12.414 7.293 1 92.38 164 THR B O 1
ATOM 3569 N N . GLY B 1 165 ? 15.781 11.422 6.121 1 94.06 165 GLY B N 1
ATOM 3570 C CA . GLY B 1 165 ? 16.719 10.883 5.152 1 94.06 165 GLY B CA 1
ATOM 3571 C C . GLY B 1 165 ? 17.219 9.492 5.512 1 94.06 165 GLY B C 1
ATOM 3572 O O . GLY B 1 165 ? 17.984 8.883 4.762 1 94.06 165 GLY B O 1
ATOM 3573 N N . SER B 1 166 ? 16.781 8.93 6.508 1 93.12 166 SER B N 1
ATOM 3574 C CA . SER B 1 166 ? 17.281 7.66 7.016 1 93.12 166 SER B CA 1
ATOM 3575 C C . SER B 1 166 ? 17.016 6.523 6.035 1 93.12 166 SER B C 1
ATOM 3577 O O . SER B 1 166 ? 17.875 5.668 5.812 1 93.12 166 SER B O 1
ATOM 3579 N N . SER B 1 167 ? 15.812 6.449 5.48 1 92.94 167 SER B N 1
ATOM 3580 C CA . SER B 1 167 ? 15.477 5.387 4.539 1 92.94 167 SER B CA 1
ATOM 3581 C C . SER B 1 167 ? 16.344 5.461 3.285 1 92.94 167 SER B C 1
ATOM 3583 O O . SER B 1 167 ? 16.781 4.434 2.764 1 92.94 167 SER B O 1
ATOM 3585 N N . LEU B 1 168 ? 16.578 6.652 2.807 1 96.81 168 LEU B N 1
ATOM 3586 C CA . LEU B 1 168 ? 17.453 6.832 1.643 1 96.81 168 LEU B CA 1
ATOM 3587 C C . LEU B 1 168 ? 18.859 6.336 1.933 1 96.81 168 LEU B C 1
ATOM 3589 O O . LEU B 1 168 ? 19.453 5.617 1.122 1 96.81 168 LEU B O 1
ATOM 3593 N N . LYS B 1 169 ? 19.312 6.711 3.059 1 96.38 169 LYS B N 1
ATOM 3594 C CA . LYS B 1 169 ? 20.656 6.297 3.457 1 96.38 169 LYS B CA 1
ATOM 3595 C C . LYS B 1 169 ? 20.75 4.777 3.57 1 96.38 169 LYS B C 1
ATOM 3597 O O . LYS B 1 169 ? 21.734 4.18 3.123 1 96.38 169 LYS B O 1
ATOM 3602 N N . ALA B 1 170 ? 19.781 4.172 4.148 1 93.38 170 ALA B N 1
ATOM 3603 C CA . ALA B 1 170 ? 19.75 2.725 4.344 1 93.38 170 ALA B CA 1
ATOM 3604 C C . ALA B 1 170 ? 19.797 1.988 3.008 1 93.38 170 ALA B C 1
ATOM 3606 O O . ALA B 1 170 ? 20.266 0.849 2.938 1 93.38 170 ALA B O 1
ATOM 3607 N N . HIS B 1 171 ? 19.406 2.631 1.945 1 94.5 171 HIS B N 1
ATOM 3608 C CA . HIS B 1 171 ? 19.375 2.004 0.629 1 94.5 171 HIS B CA 1
ATOM 3609 C C . HIS B 1 171 ? 20.484 2.568 -0.27 1 94.5 171 HIS B C 1
ATOM 3611 O O . HIS B 1 171 ? 20.453 2.371 -1.487 1 94.5 171 HIS B O 1
ATOM 3617 N N . ASN B 1 172 ? 21.391 3.316 0.332 1 96.94 172 ASN B N 1
ATOM 3618 C CA . ASN B 1 172 ? 22.562 3.879 -0.348 1 96.94 172 ASN B CA 1
ATOM 3619 C C . ASN B 1 172 ? 22.141 4.812 -1.482 1 96.94 172 ASN B C 1
ATOM 3621 O O . ASN B 1 172 ? 22.656 4.707 -2.598 1 96.94 172 ASN B O 1
ATOM 3625 N N . LEU B 1 173 ? 21.156 5.656 -1.117 1 98.44 173 LEU B N 1
ATOM 3626 C CA . LEU B 1 173 ? 20.672 6.645 -2.08 1 98.44 173 LEU B CA 1
ATOM 3627 C C . LEU B 1 173 ? 21.078 8.055 -1.657 1 98.44 173 LEU B C 1
ATOM 3629 O O . LEU B 1 173 ? 21.281 8.32 -0.469 1 98.44 173 LEU B O 1
ATOM 3633 N N . ARG B 1 174 ? 21.203 8.938 -2.645 1 98.44 174 ARG B N 1
ATOM 3634 C CA . ARG B 1 174 ? 21.438 10.359 -2.385 1 98.44 174 ARG B CA 1
ATOM 3635 C C . ARG B 1 174 ? 20.406 11.219 -3.111 1 98.44 174 ARG B C 1
ATOM 3637 O O . ARG B 1 174 ? 19.891 10.828 -4.168 1 98.44 174 ARG B O 1
ATOM 3644 N N . VAL B 1 175 ? 20.188 12.391 -2.607 1 98.56 175 VAL B N 1
ATOM 3645 C CA . VAL B 1 175 ? 19.219 13.312 -3.168 1 98.56 175 VAL B CA 1
ATOM 3646 C C . VAL B 1 175 ? 19.828 14.078 -4.336 1 98.56 175 VAL B C 1
ATOM 3648 O O . VAL B 1 175 ? 20.922 14.641 -4.211 1 98.56 175 VAL B O 1
ATOM 3651 N N . LEU B 1 176 ? 19.156 14.047 -5.402 1 98.44 176 LEU B N 1
ATOM 3652 C CA . LEU B 1 176 ? 19.578 14.797 -6.582 1 98.44 176 LEU B CA 1
ATOM 3653 C C . LEU B 1 176 ? 18.922 16.172 -6.609 1 98.44 176 LEU B C 1
ATOM 3655 O O . LEU B 1 176 ? 19.531 17.156 -7.027 1 98.44 176 LEU B O 1
ATOM 3659 N N . ALA B 1 177 ? 17.688 16.266 -6.207 1 98.56 177 ALA B N 1
ATOM 3660 C CA . ALA B 1 177 ? 16.922 17.5 -6.184 1 98.56 177 ALA B CA 1
ATOM 3661 C C . ALA B 1 177 ? 15.711 17.391 -5.254 1 98.56 177 ALA B C 1
ATOM 3663 O O . ALA B 1 177 ? 15.203 16.281 -5.027 1 98.56 177 ALA B O 1
ATOM 3664 N N . THR B 1 178 ? 15.344 18.469 -4.723 1 98.5 178 THR B N 1
ATOM 3665 C CA . THR B 1 178 ? 14.094 18.562 -3.975 1 98.5 178 THR B CA 1
ATOM 3666 C C . THR B 1 178 ? 12.969 19.094 -4.863 1 98.5 178 THR B C 1
ATOM 3668 O O . THR B 1 178 ? 13.102 20.156 -5.473 1 98.5 178 THR B O 1
ATOM 3671 N N . ILE B 1 179 ? 11.93 18.391 -4.898 1 98.56 179 ILE B N 1
ATOM 3672 C CA . ILE B 1 179 ? 10.805 18.75 -5.754 1 98.56 179 ILE B CA 1
ATOM 3673 C C . ILE B 1 179 ? 9.906 19.75 -5.02 1 98.56 179 ILE B C 1
ATOM 3675 O O . ILE B 1 179 ? 9.477 20.75 -5.598 1 98.56 179 ILE B O 1
ATOM 3679 N N . LEU B 1 180 ? 9.578 19.438 -3.783 1 97.94 180 LEU B N 1
ATOM 3680 C CA . LEU B 1 180 ? 8.789 20.375 -2.984 1 97.94 180 LEU B CA 1
ATOM 3681 C C . LEU B 1 180 ? 8.906 20.047 -1.498 1 97.94 180 LEU B C 1
ATOM 3683 O O . LEU B 1 180 ? 9.32 18.953 -1.131 1 97.94 180 LEU B O 1
ATOM 3687 N N . GLU B 1 181 ? 8.664 21.047 -0.762 1 97.88 181 GLU B N 1
ATOM 3688 C CA . GLU B 1 181 ? 8.43 20.859 0.667 1 97.88 181 GLU B CA 1
ATOM 3689 C C . GLU B 1 181 ? 6.945 20.672 0.965 1 97.88 181 GLU B C 1
ATOM 3691 O O . GLU B 1 181 ? 6.102 21.344 0.366 1 97.88 181 GLU B O 1
ATOM 3696 N N . SER B 1 182 ? 6.715 19.75 1.847 1 98.06 182 SER B N 1
ATOM 3697 C CA . SER B 1 182 ? 5.312 19.422 2.088 1 98.06 182 SER B CA 1
ATOM 3698 C C . SER B 1 182 ? 4.988 19.438 3.578 1 98.06 182 SER B C 1
ATOM 3700 O O . SER B 1 182 ? 5.777 18.969 4.398 1 98.06 182 SER B O 1
ATOM 3702 N N . THR B 1 183 ? 3.855 20 3.885 1 98 183 THR B N 1
ATOM 3703 C CA . THR B 1 183 ? 3.242 19.969 5.211 1 98 183 THR B CA 1
ATOM 3704 C C . THR B 1 183 ? 1.785 19.516 5.121 1 98 183 THR B C 1
ATOM 3706 O O . THR B 1 183 ? 1.149 19.656 4.074 1 98 183 THR B O 1
ATOM 3709 N N . PRO B 1 184 ? 1.285 18.938 6.234 1 98.12 184 PRO B N 1
ATOM 3710 C CA . PRO B 1 184 ? -0.155 18.672 6.246 1 98.12 184 PRO B CA 1
ATOM 3711 C C . PRO B 1 184 ? -0.991 19.938 6.059 1 98.12 184 PRO B C 1
ATOM 3713 O O . PRO B 1 184 ? -0.65 21 6.594 1 98.12 184 PRO B O 1
ATOM 3716 N N . ARG B 1 185 ? -2.035 19.812 5.242 1 98.75 185 ARG B N 1
ATOM 3717 C CA . ARG B 1 185 ? -2.961 20.891 4.961 1 98.75 185 ARG B CA 1
ATOM 3718 C C . ARG B 1 185 ? -4.391 20.516 5.312 1 98.75 185 ARG B C 1
ATOM 3720 O O . ARG B 1 185 ? -4.879 19.469 4.883 1 98.75 185 ARG B O 1
ATOM 3727 N N . LEU B 1 186 ? -4.969 21.312 6.152 1 98.88 186 LEU B N 1
ATOM 3728 C CA . LEU B 1 186 ? -6.422 21.25 6.23 1 98.88 186 LEU B CA 1
ATOM 3729 C C . LEU B 1 186 ? -7.062 21.859 4.992 1 98.88 186 LEU B C 1
ATOM 3731 O O . LEU B 1 186 ? -6.785 23.016 4.656 1 98.88 186 LEU B O 1
ATOM 3735 N N . HIS B 1 187 ? -7.836 21.078 4.234 1 98.94 187 HIS B N 1
ATOM 3736 C CA . HIS B 1 187 ? -8.43 21.578 2.998 1 98.94 187 HIS B CA 1
ATOM 3737 C C . HIS B 1 187 ? -9.898 21.188 2.896 1 98.94 187 HIS B C 1
ATOM 3739 O O . HIS B 1 187 ? -10.328 20.203 3.516 1 98.94 187 HIS B O 1
ATOM 3745 N N . ALA B 1 188 ? -10.641 22 2.162 1 98.88 188 ALA B N 1
ATOM 3746 C CA . ALA B 1 188 ? -12.094 21.844 2.125 1 98.88 188 ALA B CA 1
ATOM 3747 C C . ALA B 1 188 ? -12.602 21.828 0.687 1 98.88 188 ALA B C 1
ATOM 3749 O O . ALA B 1 188 ? -12.008 22.438 -0.201 1 98.88 188 ALA B O 1
ATOM 3750 N N . ASN B 1 189 ? -13.672 21.109 0.532 1 98.56 189 ASN B N 1
ATOM 3751 C CA . ASN B 1 189 ? -14.453 21.203 -0.697 1 98.56 189 ASN B CA 1
ATOM 3752 C C . ASN B 1 189 ? -14.992 22.609 -0.915 1 98.56 189 ASN B C 1
ATOM 3754 O O . ASN B 1 189 ? -15.406 23.281 0.036 1 98.56 189 ASN B O 1
ATOM 3758 N N . ARG B 1 190 ? -15.102 23.031 -2.176 1 98.12 190 ARG B N 1
ATOM 3759 C CA . ARG B 1 190 ? -15.539 24.391 -2.486 1 98.12 190 ARG B CA 1
ATOM 3760 C C . ARG B 1 190 ? -16.969 24.625 -2.016 1 98.12 190 ARG B C 1
ATOM 3762 O O . ARG B 1 190 ? -17.281 25.672 -1.464 1 98.12 190 ARG B O 1
ATOM 3769 N N . GLN B 1 191 ? -17.812 23.672 -2.244 1 97.94 191 GLN B N 1
ATOM 3770 C CA . GLN B 1 191 ? -19.203 23.797 -1.823 1 97.94 191 GLN B CA 1
ATOM 3771 C C . GLN B 1 191 ? -19.312 23.828 -0.302 1 97.94 191 GLN B C 1
ATOM 3773 O O . GLN B 1 191 ? -20.094 24.609 0.253 1 97.94 191 GLN B O 1
ATOM 3778 N N . ALA B 1 192 ? -18.547 22.984 0.354 1 97.88 192 ALA B N 1
ATOM 3779 C CA . ALA B 1 192 ? -18.531 22.984 1.814 1 97.88 192 ALA B CA 1
ATOM 3780 C C . ALA B 1 192 ? -18.031 24.328 2.357 1 97.88 192 ALA B C 1
ATOM 3782 O O . ALA B 1 192 ? -18.578 24.844 3.332 1 97.88 192 ALA B O 1
ATOM 3783 N N . TRP B 1 193 ? -17.062 24.875 1.761 1 98.38 193 TRP B N 1
ATOM 3784 C CA . TRP B 1 193 ? -16.484 26.156 2.186 1 98.38 193 TRP B CA 1
ATOM 3785 C C . TRP B 1 193 ? -17.5 27.281 2.014 1 98.38 193 TRP B C 1
ATOM 3787 O O . TRP B 1 193 ? -17.484 28.25 2.777 1 98.38 193 TRP B O 1
ATOM 3797 N N . ASN B 1 194 ? -18.359 27.141 1.05 1 98.12 194 ASN B N 1
ATOM 3798 C CA . ASN B 1 194 ? -19.359 28.172 0.78 1 98.12 194 ASN B CA 1
ATOM 3799 C C . ASN B 1 194 ? -20.562 28.047 1.715 1 98.12 194 ASN B C 1
ATOM 3801 O O . ASN B 1 194 ? -21.406 28.953 1.769 1 98.12 194 ASN B O 1
ATOM 3805 N N . ASP B 1 195 ? -20.703 26.953 2.381 1 98 195 ASP B N 1
ATOM 3806 C CA . ASP B 1 195 ? -21.703 26.812 3.43 1 98 195 ASP B CA 1
ATOM 3807 C C . ASP B 1 195 ? -21.281 27.531 4.703 1 98 195 ASP B C 1
ATOM 3809 O O . ASP B 1 195 ? -20.281 27.172 5.32 1 98 195 ASP B O 1
ATOM 3813 N N . PRO B 1 196 ? -22.047 28.516 5.129 1 97.75 196 PRO B N 1
ATOM 3814 C CA . PRO B 1 196 ? -21.609 29.344 6.246 1 97.75 196 PRO B CA 1
ATOM 3815 C C . PRO B 1 196 ? -21.359 28.547 7.52 1 97.75 196 PRO B C 1
ATOM 3817 O O . PRO B 1 196 ? -20.406 28.828 8.258 1 97.75 196 PRO B O 1
ATOM 3820 N N . TRP B 1 197 ? -22.219 27.625 7.781 1 97.81 197 TRP B N 1
ATOM 3821 C CA . TRP B 1 197 ? -22.047 26.844 8.992 1 97.81 197 TRP B CA 1
ATOM 3822 C C . TRP B 1 197 ? -20.781 26 8.914 1 97.81 197 TRP B C 1
ATOM 3824 O O . TRP B 1 197 ? -19.984 25.969 9.859 1 97.81 197 TRP B O 1
ATOM 3834 N N . LYS B 1 198 ? -20.469 25.281 7.809 1 98.5 198 LYS B N 1
ATOM 3835 C CA . LYS B 1 198 ? -19.281 24.453 7.637 1 98.5 198 LYS B CA 1
ATOM 3836 C C . LYS B 1 198 ? -18.016 25.297 7.645 1 98.5 198 LYS B C 1
ATOM 3838 O O . LYS B 1 198 ? -17 24.891 8.219 1 98.5 198 LYS B O 1
ATOM 3843 N N . ARG B 1 199 ? -18.109 26.406 7.027 1 98.25 199 ARG B N 1
ATOM 3844 C CA . ARG B 1 199 ? -16.969 27.312 7.008 1 98.25 199 ARG B CA 1
ATOM 3845 C C . ARG B 1 199 ? -16.578 27.734 8.422 1 98.25 199 ARG B C 1
ATOM 3847 O O . ARG B 1 199 ? -15.406 27.703 8.789 1 98.25 199 ARG B O 1
ATOM 3854 N N . ALA B 1 200 ? -17.562 28.141 9.148 1 97.06 200 ALA B N 1
ATOM 3855 C CA . ALA B 1 200 ? -17.312 28.562 10.523 1 97.06 200 ALA B CA 1
ATOM 3856 C C . ALA B 1 200 ? -16.703 27.438 11.344 1 97.06 200 ALA B C 1
ATOM 3858 O O . ALA B 1 200 ? -15.781 27.656 12.141 1 97.06 200 ALA B O 1
ATOM 3859 N N . LYS B 1 201 ? -17.25 26.234 11.156 1 97.06 201 LYS B N 1
ATOM 3860 C CA . LYS B 1 201 ? -16.75 25.047 11.859 1 97.06 201 LYS B CA 1
ATOM 3861 C C . LYS B 1 201 ? -15.289 24.781 11.492 1 97.06 201 LYS B C 1
ATOM 3863 O O . LYS B 1 201 ? -14.469 24.484 12.367 1 97.06 201 LYS B O 1
ATOM 3868 N N . LEU B 1 202 ? -14.945 24.891 10.266 1 98.38 202 LEU B N 1
ATOM 3869 C CA . LEU B 1 202 ? -13.594 24.641 9.773 1 98.38 202 LEU B CA 1
ATOM 3870 C C . LEU B 1 202 ? -12.633 25.719 10.242 1 98.38 202 LEU B C 1
ATOM 3872 O O . LEU B 1 202 ? -11.484 25.438 10.602 1 98.38 202 LEU B O 1
ATOM 3876 N N . GLU B 1 203 ? -13.062 26.938 10.211 1 97.06 203 GLU B N 1
ATOM 3877 C CA . GLU B 1 203 ? -12.227 28.047 10.688 1 97.06 203 GLU B CA 1
ATOM 3878 C C . GLU B 1 203 ? -11.914 27.891 12.18 1 97.06 203 GLU B C 1
ATOM 3880 O O . GLU B 1 203 ? -10.789 28.156 12.609 1 97.06 203 GLU B O 1
ATOM 3885 N N . LYS B 1 204 ? -12.922 27.484 12.891 1 94.62 204 LYS B N 1
ATOM 3886 C CA . LYS B 1 204 ? -12.703 27.219 14.312 1 94.62 204 LYS B CA 1
ATOM 3887 C C . LYS B 1 204 ? -11.695 26.094 14.516 1 94.62 204 LYS B C 1
ATOM 3889 O O . LYS B 1 204 ? -10.781 26.219 15.328 1 94.62 204 LYS B O 1
ATOM 3894 N N . LEU B 1 205 ? -11.906 25.031 13.805 1 96.12 205 LEU B N 1
ATOM 3895 C CA . LEU B 1 205 ? -10.984 23.906 13.875 1 96.12 205 LEU B CA 1
ATOM 3896 C C . LEU B 1 205 ? -9.562 24.344 13.547 1 96.12 205 LEU B C 1
ATOM 3898 O O . LEU B 1 205 ? -8.617 23.984 14.258 1 96.12 205 LEU B O 1
ATOM 3902 N N . ALA B 1 206 ? -9.422 25.062 12.484 1 97.31 206 ALA B N 1
ATOM 3903 C CA . ALA B 1 206 ? -8.117 25.562 12.055 1 97.31 206 ALA B CA 1
ATOM 3904 C C . ALA B 1 206 ? -7.457 26.406 13.141 1 97.31 206 ALA B C 1
ATOM 3906 O O . ALA B 1 206 ? -6.262 26.25 13.406 1 97.31 206 ALA B O 1
ATOM 3907 N N . LEU B 1 207 ? -8.25 27.25 13.688 1 94.62 207 LEU B N 1
ATOM 3908 C CA . LEU B 1 207 ? -7.754 28.125 14.742 1 94.62 207 LEU B CA 1
ATOM 3909 C C . LEU B 1 207 ? -7.203 27.312 15.906 1 94.62 207 LEU B C 1
ATOM 3911 O O . LEU B 1 207 ? -6.098 27.594 16.391 1 94.62 207 LEU B O 1
ATOM 3915 N N . LEU B 1 208 ? -7.945 26.328 16.344 1 92.69 208 LEU B N 1
ATOM 3916 C CA . LEU B 1 208 ? -7.555 25.531 17.5 1 92.69 208 LEU B CA 1
ATOM 3917 C C . LEU B 1 208 ? -6.344 24.656 17.172 1 92.69 208 LEU B C 1
ATOM 3919 O O . LEU B 1 208 ? -5.434 24.516 17.984 1 92.69 208 LEU B O 1
ATOM 3923 N N . LEU B 1 209 ? -6.301 24.078 16 1 95.69 209 LEU B N 1
ATOM 3924 C CA . LEU B 1 209 ? -5.176 23.234 15.594 1 95.69 209 LEU B CA 1
ATOM 3925 C C . LEU B 1 209 ? -3.904 24.078 15.461 1 95.69 209 LEU B C 1
ATOM 3927 O O . LEU B 1 209 ? -2.832 23.656 15.898 1 95.69 209 LEU B O 1
ATOM 3931 N N . LYS B 1 210 ? -4 25.219 14.859 1 95.44 210 LYS B N 1
ATOM 3932 C CA . LYS B 1 210 ? -2.85 26.094 14.742 1 95.44 210 LYS B CA 1
ATOM 3933 C C . LYS B 1 210 ? -2.348 26.531 16.125 1 95.44 210 LYS B C 1
ATOM 3935 O O . LYS B 1 210 ? -1.141 26.641 16.344 1 95.44 210 LYS B O 1
ATOM 3940 N N . GLY B 1 211 ? -3.297 26.828 16.938 1 90.75 211 GLY B N 1
ATOM 3941 C CA . GLY B 1 211 ? -2.922 27.156 18.312 1 90.75 211 GLY B CA 1
ATOM 3942 C C . GLY B 1 211 ? -2.148 26.047 19 1 90.75 211 GLY B C 1
ATOM 3943 O O . GLY B 1 211 ? -1.193 26.312 19.734 1 90.75 211 GLY B O 1
ATOM 3944 N N . ALA B 1 212 ? -2.611 24.844 18.797 1 91.25 212 ALA B N 1
ATOM 3945 C CA . ALA B 1 212 ? -1.921 23.688 19.375 1 91.25 212 ALA B CA 1
ATOM 3946 C C . ALA B 1 212 ? -0.499 23.578 18.828 1 91.25 212 ALA B C 1
ATOM 3948 O O . ALA B 1 212 ? 0.436 23.281 19.578 1 91.25 212 ALA B O 1
ATOM 3949 N N . ILE B 1 213 ? -0.327 23.812 17.578 1 93.19 213 ILE B N 1
ATOM 3950 C CA . ILE B 1 213 ? 0.99 23.734 16.953 1 93.19 213 ILE B CA 1
ATOM 3951 C C . ILE B 1 213 ? 1.893 24.828 17.531 1 93.19 213 ILE B C 1
ATOM 3953 O O . ILE B 1 213 ? 3.062 24.578 17.828 1 93.19 213 ILE B O 1
ATOM 3957 N N . ALA B 1 214 ? 1.355 25.969 17.703 1 89 214 ALA B N 1
ATOM 3958 C CA . ALA B 1 214 ? 2.115 27.109 18.219 1 89 214 ALA B CA 1
ATOM 3959 C C . ALA B 1 214 ? 2.6 26.844 19.641 1 89 214 ALA B C 1
ATOM 3961 O O . ALA B 1 214 ? 3.65 27.328 20.047 1 89 214 ALA B O 1
ATOM 3962 N N . ALA B 1 215 ? 1.927 26 20.297 1 88.38 215 ALA B N 1
ATOM 3963 C CA . ALA B 1 215 ? 2.227 25.734 21.703 1 88.38 215 ALA B CA 1
ATOM 3964 C C . ALA B 1 215 ? 3.365 24.734 21.844 1 88.38 215 ALA B C 1
ATOM 3966 O O . ALA B 1 215 ? 3.949 24.594 22.922 1 88.38 215 ALA B O 1
ATOM 3967 N N . TYR B 1 216 ? 3.605 23.984 20.812 1 85.62 216 TYR B N 1
ATOM 3968 C CA . TYR B 1 216 ? 4.59 22.906 20.906 1 85.62 216 TYR B CA 1
ATOM 3969 C C . TYR B 1 216 ? 5.918 23.422 21.438 1 85.62 216 TYR B C 1
ATOM 3971 O O . TYR B 1 216 ? 6.574 22.766 22.25 1 85.62 216 TYR B O 1
ATOM 3979 N N . SER B 1 217 ? 6.281 24.656 21.078 1 84.88 217 SER B N 1
ATOM 3980 C CA . SER B 1 217 ? 7.605 25.141 21.453 1 84.88 217 SER B CA 1
ATOM 3981 C C . SER B 1 217 ? 7.512 26.203 22.547 1 84.88 217 SER B C 1
ATOM 3983 O O . SER B 1 217 ? 8.453 26.984 22.75 1 84.88 217 SER B O 1
ATOM 3985 N N . LYS B 1 218 ? 6.34 26.172 23.172 1 87.5 218 LYS B N 1
ATOM 3986 C CA . LYS B 1 218 ? 6.137 27.188 24.188 1 87.5 218 LYS B CA 1
ATOM 3987 C C . LYS B 1 218 ? 5.859 26.547 25.547 1 87.5 218 LYS B C 1
ATOM 3989 O O . LYS B 1 218 ? 5.352 25.438 25.625 1 87.5 218 LYS B O 1
ATOM 3994 N N . VAL B 1 219 ? 6.258 27.266 26.562 1 87.19 219 VAL B N 1
ATOM 3995 C CA . VAL B 1 219 ? 5.945 26.875 27.922 1 87.19 219 VAL B CA 1
ATOM 3996 C C . VAL B 1 219 ? 5.562 28.094 28.75 1 87.19 219 VAL B C 1
ATOM 3998 O O . VAL B 1 219 ? 5.93 29.219 28.391 1 87.19 219 VAL B O 1
ATOM 4001 N N . GLY B 1 220 ? 4.75 27.859 29.734 1 87.94 220 GLY B N 1
ATOM 4002 C CA . GLY B 1 220 ? 4.488 28.891 30.734 1 87.94 220 GLY B CA 1
ATOM 4003 C C . GLY B 1 220 ? 5.445 28.828 31.906 1 87.94 220 GLY B C 1
ATOM 4004 O O . GLY B 1 220 ? 5.816 27.734 32.344 1 87.94 220 GLY B O 1
ATOM 4005 N N . LEU B 1 221 ? 5.844 30.062 32.375 1 87.81 221 LEU B N 1
ATOM 4006 C CA . LEU B 1 221 ? 6.613 30.188 33.594 1 87.81 221 LEU B CA 1
ATOM 4007 C C . LEU B 1 221 ? 5.863 31.031 34.625 1 87.81 221 LEU B C 1
ATOM 4009 O O . LEU B 1 221 ? 5.281 32.062 34.281 1 87.81 221 LEU B O 1
ATOM 4013 N N . LYS B 1 222 ? 5.84 30.484 35.75 1 91.5 222 LYS B N 1
ATOM 4014 C CA . LYS B 1 222 ? 5.32 31.219 36.906 1 91.5 222 LYS B CA 1
ATOM 4015 C C . LYS B 1 222 ? 6.355 31.297 38.031 1 91.5 222 LYS B C 1
ATOM 4017 O O . LYS B 1 222 ? 7.051 30.312 38.312 1 91.5 222 LYS B O 1
ATOM 4022 N N . MET B 1 223 ? 6.426 32.5 38.625 1 92.12 223 MET B N 1
ATOM 4023 C CA . MET B 1 223 ? 7.43 32.688 39.656 1 92.12 223 MET B CA 1
ATOM 4024 C C . MET B 1 223 ? 6.992 33.75 40.656 1 92.12 223 MET B C 1
ATOM 4026 O O . MET B 1 223 ? 6.164 34.594 40.344 1 92.12 223 MET B O 1
ATOM 4030 N N . ASN B 1 224 ? 7.508 33.594 41.781 1 92.62 224 ASN B N 1
ATOM 4031 C CA . ASN B 1 224 ? 7.367 34.625 42.812 1 92.62 224 ASN B CA 1
ATOM 4032 C C . ASN B 1 224 ? 8.57 35.562 42.844 1 92.62 224 ASN B C 1
ATOM 4034 O O . ASN B 1 224 ? 9.711 35.094 42.75 1 92.62 224 ASN B O 1
ATOM 4038 N N . VAL B 1 225 ? 8.227 36.875 42.906 1 92.94 225 VAL B N 1
ATOM 4039 C CA . VAL B 1 225 ? 9.289 37.875 42.875 1 92.94 225 VAL B CA 1
ATOM 4040 C C . VAL B 1 225 ? 9.062 38.906 44 1 92.94 225 VAL B C 1
ATOM 4042 O O . VAL B 1 225 ? 7.961 39.438 44.125 1 92.94 225 VAL B O 1
ATOM 4045 N N . PRO B 1 226 ? 10.133 39.156 44.781 1 93.25 226 PRO B N 1
ATOM 4046 C CA . PRO B 1 226 ? 10.016 40.312 45.688 1 93.25 226 PRO B CA 1
ATOM 4047 C C . PRO B 1 226 ? 9.812 41.625 44.906 1 93.25 226 PRO B C 1
ATOM 4049 O O . PRO B 1 226 ? 10.422 41.812 43.875 1 93.25 226 PRO B O 1
ATOM 4052 N N . GLY B 1 227 ? 8.969 42.5 45.469 1 92.31 227 GLY B N 1
ATOM 4053 C CA . GLY B 1 227 ? 8.625 43.75 44.812 1 92.31 227 GLY B CA 1
ATOM 4054 C C . GLY B 1 227 ? 9.844 44.531 44.406 1 92.31 227 GLY B C 1
ATOM 4055 O O . GLY B 1 227 ? 9.859 45.156 43.312 1 92.31 227 GLY B O 1
ATOM 4056 N N . ASP B 1 228 ? 10.844 44.5 45.219 1 93.06 228 ASP B N 1
ATOM 4057 C CA . ASP B 1 228 ? 12.023 45.312 45 1 93.06 228 ASP B CA 1
ATOM 4058 C C . ASP B 1 228 ? 12.914 44.688 43.906 1 93.06 228 ASP B C 1
ATOM 4060 O O . ASP B 1 228 ? 13.805 45.344 43.375 1 93.06 228 ASP B O 1
ATOM 4064 N N . LYS B 1 229 ? 12.625 43.469 43.562 1 93.88 229 LYS B N 1
ATOM 4065 C CA . LYS B 1 229 ? 13.438 42.781 42.594 1 93.88 229 LYS B CA 1
ATOM 4066 C C . LYS B 1 229 ? 12.703 42.688 41.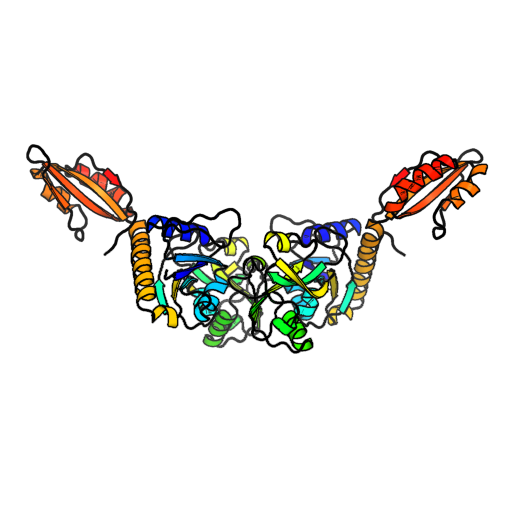25 1 93.88 229 LYS B C 1
ATOM 4068 O O . LYS B 1 229 ? 13.25 42.156 40.25 1 93.88 229 LYS B O 1
ATOM 4073 N N . LEU B 1 230 ? 11.516 43.094 41.156 1 92.38 230 LEU B N 1
ATOM 4074 C CA . LEU B 1 230 ? 10.664 42.969 39.969 1 92.38 230 LEU B CA 1
ATOM 4075 C C . LEU B 1 230 ? 11.336 43.594 38.75 1 92.38 230 LEU B C 1
ATOM 4077 O O . LEU B 1 230 ? 11.367 42.969 37.688 1 92.38 230 LEU B O 1
ATOM 4081 N N . PRO B 1 231 ? 11.945 44.812 38.875 1 92.38 231 PRO B N 1
ATOM 4082 C CA . PRO B 1 231 ? 12.602 45.406 37.688 1 92.38 231 PRO B CA 1
ATOM 4083 C C . PRO B 1 231 ? 13.734 44.531 37.156 1 92.38 231 PRO B C 1
ATOM 4085 O O . PRO B 1 231 ? 13.898 44.406 35.938 1 92.38 231 PRO B O 1
ATOM 4088 N N . ASP B 1 232 ? 14.461 43.875 37.938 1 92.69 232 ASP B N 1
ATOM 4089 C CA . ASP B 1 232 ? 15.578 43.031 37.562 1 92.69 232 ASP B CA 1
ATOM 4090 C C . ASP B 1 232 ? 15.078 41.781 36.812 1 92.69 232 ASP B C 1
ATOM 4092 O O . ASP B 1 232 ? 15.664 41.375 35.812 1 92.69 232 ASP B O 1
ATOM 4096 N N . VAL B 1 233 ? 14.023 41.25 37.406 1 92.31 233 VAL B N 1
ATOM 4097 C CA . VAL B 1 233 ? 13.445 40.031 36.812 1 92.31 233 VAL B CA 1
ATOM 4098 C C . VAL B 1 233 ? 12.836 40.375 35.469 1 92.31 233 VAL B C 1
ATOM 4100 O O . VAL B 1 233 ? 13.039 39.625 34.469 1 92.31 233 VAL B O 1
ATOM 4103 N N . LEU B 1 234 ? 12.125 41.438 35.344 1 90.25 234 LEU B N 1
ATOM 4104 C CA . LEU B 1 234 ? 11.477 41.844 34.094 1 90.25 234 LEU B CA 1
ATOM 4105 C C . LEU B 1 234 ? 12.516 42.156 33.031 1 90.25 234 LEU B C 1
ATOM 4107 O O . LEU B 1 234 ? 12.258 41.938 31.844 1 90.25 234 LEU B O 1
ATOM 4111 N N . ALA B 1 235 ? 13.672 42.531 33.406 1 88.56 235 ALA B N 1
ATOM 4112 C CA . ALA B 1 235 ? 14.734 42.875 32.469 1 88.56 235 ALA B CA 1
ATOM 4113 C C . ALA B 1 235 ? 15.297 41.656 31.781 1 88.56 235 ALA B C 1
ATOM 4115 O O . ALA B 1 235 ? 15.836 41.719 30.672 1 88.56 235 ALA B O 1
ATOM 4116 N N . ILE B 1 236 ? 15.164 40.531 32.438 1 88.44 236 ILE B N 1
ATOM 4117 C CA . ILE B 1 236 ? 15.703 39.281 31.953 1 88.44 236 ILE B CA 1
ATOM 4118 C C . ILE B 1 236 ? 14.711 38.625 31 1 88.44 236 ILE B C 1
ATOM 4120 O O . ILE B 1 236 ? 15.109 37.938 30.047 1 88.44 236 ILE B O 1
ATOM 4124 N N . LEU B 1 237 ? 13.445 38.812 31.312 1 86.5 237 LEU B N 1
ATOM 4125 C CA . LEU B 1 237 ? 12.406 38.188 30.5 1 86.5 237 LEU B CA 1
ATOM 4126 C C . LEU B 1 237 ? 12.367 38.781 29.094 1 86.5 237 LEU B C 1
ATOM 4128 O O . LEU B 1 237 ? 12.57 39.969 28.922 1 86.5 237 LEU B O 1
ATOM 4132 N N . PRO B 1 238 ? 12.273 37.906 28.109 1 76.19 238 PRO B N 1
ATOM 4133 C CA . PRO B 1 238 ? 12.227 38.438 26.734 1 76.19 238 PRO B CA 1
ATOM 4134 C C . PRO B 1 238 ? 11.117 39.438 26.516 1 76.19 238 PRO B C 1
ATOM 4136 O O . PRO B 1 238 ? 10.055 39.344 27.156 1 76.19 238 PRO B O 1
ATOM 4139 N N . ALA B 1 239 ? 11.531 40.656 25.859 1 54.91 239 ALA B N 1
ATOM 4140 C CA . ALA B 1 239 ? 10.805 41.906 25.656 1 54.91 239 ALA B CA 1
ATOM 4141 C C . ALA B 1 239 ? 9.367 41.656 25.219 1 54.91 239 ALA B C 1
ATOM 4143 O O . ALA B 1 239 ? 8.461 42.406 25.578 1 54.91 239 ALA B O 1
ATOM 4144 N N . MET B 1 240 ? 9.312 40.844 24.281 1 53.59 240 MET B N 1
ATOM 4145 C CA . MET B 1 240 ? 8.047 40.844 23.562 1 53.59 240 MET B CA 1
ATOM 4146 C C . MET B 1 240 ? 6.906 40.344 24.438 1 53.59 240 MET B C 1
ATOM 4148 O O . MET B 1 240 ? 5.746 40.344 24.016 1 53.59 240 MET B O 1
ATOM 4152 N N . LYS B 1 241 ? 7.27 40 25.75 1 61.47 241 LYS B N 1
ATOM 4153 C CA . LYS B 1 241 ? 6.145 39.344 26.391 1 61.47 241 LYS B CA 1
ATOM 4154 C C . LYS B 1 241 ? 5.656 40.125 27.609 1 61.47 241 LYS B C 1
ATOM 4156 O O . LYS B 1 241 ? 6.449 40.75 28.297 1 61.47 241 LYS B O 1
ATOM 4161 N N . HIS B 1 242 ? 4.453 40.719 27.516 1 70.88 242 HIS B N 1
ATOM 4162 C CA . HIS B 1 242 ? 3.775 41.375 28.641 1 70.88 242 HIS B CA 1
ATOM 4163 C C . HIS B 1 242 ? 3.506 40.375 29.766 1 70.88 242 HIS B C 1
ATOM 4165 O O . HIS B 1 242 ? 2.441 39.75 29.812 1 70.88 242 HIS B O 1
ATOM 4171 N N . PRO B 1 243 ? 4.535 40.25 30.562 1 82.94 243 PRO B N 1
ATOM 4172 C CA . PRO B 1 243 ? 4.289 39.312 31.688 1 82.94 243 PRO B CA 1
ATOM 4173 C C . PRO B 1 243 ? 3.111 39.75 32.562 1 82.94 243 PRO B C 1
ATOM 4175 O O . PRO B 1 243 ? 2.82 40.969 32.656 1 82.94 243 PRO B O 1
ATOM 4178 N N . THR B 1 244 ? 2.379 38.844 33.031 1 82.5 244 THR B N 1
ATOM 4179 C CA . THR B 1 244 ? 1.353 39.125 34.031 1 82.5 244 THR B CA 1
ATOM 4180 C C . THR B 1 244 ? 1.969 39.25 35.438 1 82.5 244 THR B C 1
ATOM 4182 O O . THR B 1 244 ? 2.736 38.375 35.844 1 82.5 244 THR B O 1
ATOM 4185 N N . VAL B 1 245 ? 1.718 40.375 36.062 1 87.69 245 VAL B N 1
ATOM 4186 C CA . VAL B 1 245 ? 2.217 40.625 37.406 1 87.69 245 VAL B CA 1
ATOM 4187 C C . VAL B 1 245 ? 1.042 40.75 38.375 1 87.69 245 VAL B C 1
ATOM 4189 O O . VAL B 1 245 ? 0.178 41.594 38.219 1 87.69 245 VAL B O 1
ATOM 4192 N N . SER B 1 246 ? 1.031 39.844 39.344 1 87.94 246 SER B N 1
ATOM 4193 C CA . SER B 1 246 ? -0.061 39.812 40.281 1 87.94 246 SER B CA 1
ATOM 4194 C C . SER B 1 246 ? 0.463 39.938 41.719 1 87.94 246 SER B C 1
ATOM 4196 O O . SER B 1 246 ? 1.427 39.281 42.094 1 87.94 246 SER B O 1
ATOM 4198 N N . PRO B 1 247 ? -0.198 40.844 42.5 1 88 247 PRO B N 1
ATOM 4199 C CA . PRO B 1 247 ? 0.232 40.969 43.875 1 88 247 PRO B CA 1
ATOM 4200 C C . PRO B 1 247 ? -0.046 39.688 44.688 1 88 247 PRO B C 1
ATOM 4202 O O . PRO B 1 247 ? -1.072 39.031 44.469 1 88 247 PRO B O 1
ATOM 4205 N N . LEU B 1 248 ? 0.875 39.312 45.438 1 86.5 248 LEU B N 1
ATOM 4206 C CA . LEU B 1 248 ? 0.669 38.188 46.344 1 86.5 248 LEU B CA 1
ATOM 4207 C C . LEU B 1 248 ? 0.136 38.688 47.688 1 86.5 248 LEU B C 1
ATOM 4209 O O . LEU B 1 248 ? 0.208 39.875 48 1 86.5 248 LEU B O 1
ATOM 4213 N N . HIS B 1 249 ? -0.547 37.594 48.25 1 78.12 249 HIS B N 1
ATOM 4214 C CA . HIS B 1 249 ? -1.038 37.906 49.594 1 78.12 249 HIS B CA 1
ATOM 4215 C C . HIS B 1 249 ? 0.116 38.125 50.562 1 78.12 249 HIS B C 1
ATOM 4217 O O . HIS B 1 249 ? 1.074 37.375 50.594 1 78.12 249 HIS B O 1
ATOM 4223 N N . ASN B 1 250 ? 0.132 39.219 51.094 1 67.19 250 ASN B N 1
ATOM 4224 C CA . ASN B 1 250 ? 1.016 39.562 52.188 1 67.19 250 ASN B CA 1
ATOM 4225 C C . ASN B 1 250 ? 2.357 40.094 51.688 1 67.19 250 ASN B C 1
ATOM 4227 O O . ASN B 1 250 ? 3.227 39.312 51.312 1 67.19 250 ASN B O 1
ATOM 4231 N N . GLY B 1 251 ? 2.471 41.25 51.719 1 75.31 251 GLY B N 1
ATOM 4232 C CA . GLY B 1 251 ? 3.758 41.938 51.656 1 75.31 251 GLY B CA 1
ATOM 4233 C C . GLY B 1 251 ? 4.055 42.531 50.281 1 75.31 251 GLY B C 1
ATOM 4234 O O . GLY B 1 251 ? 3.135 42.844 49.531 1 75.31 251 GLY B O 1
ATOM 4235 N N . ASN B 1 252 ? 5.246 42.688 50.094 1 88.56 252 ASN B N 1
ATOM 4236 C CA . ASN B 1 252 ? 5.746 43.344 48.906 1 88.56 252 ASN B CA 1
ATOM 4237 C C . ASN B 1 252 ? 6.215 42.344 47.844 1 88.56 252 ASN B C 1
ATOM 4239 O O . ASN B 1 252 ? 7.301 42.5 47.281 1 88.56 252 ASN B O 1
ATOM 4243 N N . TRP B 1 253 ? 5.422 41.156 47.781 1 91 253 TRP B N 1
ATOM 4244 C CA . TRP B 1 253 ? 5.746 40.156 46.75 1 91 253 TRP B CA 1
ATOM 4245 C C . TRP B 1 253 ? 4.734 40.188 45.625 1 91 253 TRP B C 1
ATOM 4247 O O . TRP B 1 253 ? 3.574 40.531 45.812 1 91 253 TRP B O 1
ATOM 4257 N N . VAL B 1 254 ? 5.25 39.75 44.438 1 93.25 254 VAL B N 1
ATOM 4258 C CA . VAL B 1 254 ? 4.383 39.656 43.25 1 93.25 254 VAL B CA 1
ATOM 4259 C C . VAL B 1 254 ? 4.613 38.312 42.562 1 93.25 254 VAL B C 1
ATOM 4261 O O . VAL B 1 254 ? 5.691 37.75 42.656 1 93.25 254 VAL B O 1
ATOM 4264 N N . ALA B 1 255 ? 3.561 37.781 42.031 1 91.81 255 ALA B N 1
ATOM 4265 C CA . ALA B 1 255 ? 3.662 36.656 41.094 1 91.81 255 ALA B CA 1
ATOM 4266 C C . ALA B 1 255 ? 3.816 37.125 39.656 1 91.81 255 ALA B C 1
ATOM 4268 O O . ALA B 1 255 ? 3.082 38.031 39.219 1 91.81 255 ALA B O 1
ATOM 4269 N N . VAL B 1 256 ? 4.797 36.562 38.969 1 89.81 256 VAL B N 1
ATOM 4270 C CA . VAL B 1 256 ? 5.027 36.906 37.562 1 89.81 256 VAL B CA 1
ATOM 4271 C C . VAL B 1 256 ? 4.793 35.656 36.719 1 89.81 256 VAL B C 1
ATOM 4273 O O . VAL B 1 256 ? 5.289 34.562 37 1 89.81 256 VAL B O 1
ATOM 4276 N N . GLU B 1 257 ? 3.973 35.781 35.719 1 90.25 257 GLU B N 1
ATOM 4277 C CA . GLU B 1 257 ? 3.707 34.719 34.75 1 90.25 257 GLU B CA 1
ATOM 4278 C C . GLU B 1 257 ? 4.02 35.156 33.312 1 90.25 257 GLU B C 1
ATOM 4280 O O . GLU B 1 257 ? 3.643 36.25 32.906 1 90.25 257 GLU B O 1
ATOM 4285 N N . VAL B 1 258 ? 4.703 34.25 32.594 1 88.25 258 VAL B N 1
ATOM 4286 C CA . VAL B 1 258 ? 5.082 34.594 31.219 1 88.25 258 VAL B CA 1
ATOM 4287 C C . VAL B 1 258 ? 5.098 33.312 30.359 1 88.25 258 VAL B C 1
ATOM 4289 O O . VAL B 1 258 ? 5.262 32.219 30.891 1 88.25 258 VAL B O 1
ATOM 4292 N N . VAL B 1 259 ? 4.781 33.5 29.062 1 88.06 259 VAL B N 1
ATOM 4293 C CA . VAL B 1 259 ? 4.914 32.469 28.062 1 88.06 259 VAL B CA 1
ATOM 4294 C C . VAL B 1 259 ? 6.18 32.688 27.234 1 88.06 259 VAL B C 1
ATOM 4296 O O . VAL B 1 259 ? 6.383 33.75 26.688 1 88.06 259 VAL B O 1
ATOM 4299 N N . ILE B 1 260 ? 7.043 31.625 27.219 1 86 260 ILE B N 1
ATOM 4300 C CA . ILE B 1 260 ? 8.312 31.781 26.516 1 86 260 ILE B CA 1
ATOM 4301 C C . ILE B 1 260 ? 8.586 30.531 25.672 1 86 260 ILE B C 1
ATOM 4303 O O . ILE B 1 260 ? 7.875 29.531 25.781 1 86 260 ILE B O 1
ATOM 4307 N N . ASP B 1 261 ? 9.602 30.688 24.797 1 87.31 261 ASP B N 1
ATOM 4308 C CA . ASP B 1 261 ? 10.055 29.531 24.031 1 87.31 261 ASP B CA 1
ATOM 4309 C C . ASP B 1 261 ? 10.742 28.5 24.938 1 87.31 261 ASP B C 1
ATOM 4311 O O . ASP B 1 261 ? 11.539 28.875 25.797 1 87.31 261 ASP B O 1
ATOM 4315 N N . GLU B 1 262 ? 10.414 27.281 24.719 1 85.94 262 GLU B N 1
ATOM 4316 C CA . GLU B 1 262 ? 10.93 26.219 25.562 1 85.94 262 GLU B CA 1
ATOM 4317 C C . GLU B 1 262 ? 12.453 26.188 25.531 1 85.94 262 GLU B C 1
ATOM 4319 O O . GLU B 1 262 ? 13.094 25.922 26.562 1 85.94 262 GLU B O 1
ATOM 4324 N N . HIS B 1 263 ? 12.969 26.5 24.453 1 85.75 263 HIS B N 1
ATOM 4325 C CA . HIS B 1 263 ? 14.414 26.375 24.328 1 85.75 263 HIS B CA 1
ATOM 4326 C C . HIS B 1 263 ? 15.141 27.438 25.141 1 85.75 263 HIS B C 1
ATOM 4328 O O . HIS B 1 263 ? 16.328 27.312 25.422 1 85.75 263 HIS B O 1
ATOM 4334 N N . GLN B 1 264 ? 14.492 28.406 25.578 1 85.75 264 GLN B N 1
ATOM 4335 C CA . GLN B 1 264 ? 15.094 29.5 26.328 1 85.75 264 GLN B CA 1
ATOM 4336 C C . GLN B 1 264 ? 15.094 29.188 27.828 1 85.75 264 GLN B C 1
ATOM 4338 O O . GLN B 1 264 ? 15.789 29.859 28.594 1 85.75 264 GLN B O 1
ATOM 4343 N N . VAL B 1 265 ? 14.391 28.219 28.203 1 85.06 265 VAL B N 1
ATOM 4344 C CA . VAL B 1 265 ? 14.117 27.969 29.609 1 85.06 265 VAL B CA 1
ATOM 4345 C C . VAL B 1 265 ? 15.414 27.625 30.328 1 85.06 265 VAL B C 1
ATOM 4347 O O . VAL B 1 265 ? 15.68 28.109 31.438 1 85.06 265 VAL B O 1
ATOM 4350 N N . ARG B 1 266 ? 16.156 26.828 29.734 1 85.94 266 ARG B N 1
ATOM 4351 C CA . ARG B 1 266 ? 17.391 26.328 30.359 1 85.94 266 ARG B CA 1
ATOM 4352 C C . ARG B 1 266 ? 18.297 27.484 30.766 1 85.94 266 ARG B C 1
ATOM 4354 O O . ARG B 1 266 ? 18.969 27.422 31.797 1 85.94 266 ARG B O 1
ATOM 4361 N N . ASP B 1 267 ? 18.312 28.5 30.031 1 89.06 267 ASP B N 1
ATOM 4362 C CA . ASP B 1 267 ? 19.188 29.641 30.312 1 89.06 267 ASP B CA 1
ATOM 4363 C C . ASP B 1 267 ? 18.469 30.672 31.172 1 89.06 267 ASP B C 1
ATOM 4365 O O . ASP B 1 267 ? 19.094 31.344 32 1 89.06 267 ASP B O 1
ATOM 4369 N N . LEU B 1 268 ? 17.203 30.734 31 1 89.31 268 LEU B N 1
ATOM 4370 C CA . LEU B 1 268 ? 16.438 31.797 31.641 1 89.31 268 LEU B CA 1
ATOM 4371 C C . LEU B 1 268 ? 16.219 31.516 33.125 1 89.31 268 LEU B C 1
ATOM 4373 O O . LEU B 1 268 ? 16.281 32.438 33.938 1 89.31 268 LEU B O 1
ATOM 4377 N N . ILE B 1 269 ? 16.016 30.297 33.5 1 89.56 269 ILE B N 1
ATOM 4378 C CA . ILE B 1 269 ? 15.633 29.969 34.875 1 89.56 269 ILE B CA 1
ATOM 4379 C C . ILE B 1 269 ? 16.766 30.328 35.844 1 89.56 269 ILE B C 1
ATOM 4381 O O . ILE B 1 269 ? 16.547 31.031 36.812 1 89.56 269 ILE B O 1
ATOM 4385 N N . PRO B 1 270 ? 17.984 29.891 35.469 1 90.19 270 PRO B N 1
ATOM 4386 C CA . PRO B 1 270 ? 19.078 30.297 36.375 1 90.19 270 PRO B CA 1
ATOM 4387 C C . PRO B 1 270 ? 19.234 31.812 36.469 1 90.19 270 PRO B C 1
ATOM 4389 O O . PRO B 1 270 ? 19.484 32.344 37.562 1 90.19 270 PRO B O 1
ATOM 4392 N N . ALA B 1 271 ? 19.078 32.469 35.406 1 92.06 271 ALA B N 1
ATOM 4393 C CA . ALA B 1 271 ? 19.203 33.938 35.406 1 92.06 271 ALA B CA 1
ATOM 4394 C C . ALA B 1 271 ? 18.094 34.562 36.25 1 92.06 271 ALA B C 1
ATOM 4396 O O . ALA B 1 271 ? 18.344 35.531 36.969 1 92.06 271 ALA B O 1
ATOM 4397 N N . LEU B 1 272 ? 16.922 34.062 36.188 1 93.06 272 LEU B N 1
ATOM 4398 C CA . LEU B 1 272 ? 15.781 34.594 36.938 1 93.06 272 LEU B CA 1
ATOM 4399 C C . LEU B 1 272 ? 15.969 34.344 38.438 1 93.06 272 LEU B C 1
ATOM 4401 O O . LEU B 1 272 ? 15.68 35.219 39.25 1 93.06 272 LEU B O 1
ATOM 4405 N N . LYS B 1 273 ? 16.438 33.219 38.719 1 92.75 273 LYS B N 1
ATOM 4406 C CA . LYS B 1 273 ? 16.734 32.906 40.125 1 92.75 273 LYS B CA 1
ATOM 4407 C C . LYS B 1 273 ? 17.781 33.844 40.688 1 92.75 273 LYS B C 1
ATOM 4409 O O . LYS B 1 273 ? 17.625 34.344 41.812 1 92.75 273 LYS B O 1
ATOM 4414 N N . ALA B 1 274 ? 18.766 34.094 39.938 1 94.38 274 ALA B N 1
ATOM 4415 C CA . ALA B 1 274 ? 19.844 35 40.344 1 94.38 274 ALA B CA 1
ATOM 4416 C C . ALA B 1 274 ? 19.312 36.406 40.531 1 94.38 274 ALA B C 1
ATOM 4418 O O . ALA B 1 274 ? 19.812 37.156 41.406 1 94.38 274 ALA B O 1
ATOM 4419 N N . ALA B 1 275 ? 18.297 36.688 39.844 1 94.19 275 ALA B N 1
ATOM 4420 C CA . ALA B 1 275 ? 17.734 38.062 39.875 1 94.19 275 ALA B CA 1
ATOM 4421 C C . ALA B 1 275 ? 16.766 38.188 41.031 1 94.19 275 ALA B C 1
ATOM 4423 O O . ALA B 1 275 ? 16.312 39.312 41.344 1 94.19 275 ALA B O 1
ATOM 4424 N N . GLY B 1 276 ? 16.422 37.031 41.656 1 93.44 276 GLY B N 1
ATOM 4425 C CA . GLY B 1 276 ? 15.609 37.125 42.875 1 93.44 276 GLY B CA 1
ATOM 4426 C C . GLY B 1 276 ? 14.305 36.375 42.781 1 93.44 276 GLY B C 1
ATOM 4427 O O . GLY B 1 276 ? 13.555 36.281 43.75 1 93.44 276 GLY B O 1
ATOM 4428 N N . ALA B 1 277 ? 14.031 35.812 41.594 1 94 277 ALA B N 1
ATOM 4429 C CA . ALA B 1 277 ? 12.812 35.031 41.438 1 94 277 ALA B CA 1
ATOM 4430 C C . ALA B 1 277 ? 12.867 33.781 42.312 1 94 277 ALA B C 1
ATOM 4432 O O . ALA B 1 277 ? 13.938 33.188 42.5 1 94 277 ALA B O 1
ATOM 4433 N N . GLN B 1 278 ? 11.75 33.375 42.844 1 92.88 278 GLN B N 1
ATOM 4434 C CA . GLN B 1 278 ? 11.641 32.188 43.656 1 92.88 278 GLN B CA 1
ATOM 4435 C C . GLN B 1 278 ? 10.461 31.328 43.219 1 92.88 278 GLN B C 1
ATOM 4437 O O . GLN B 1 278 ? 9.562 31.797 42.531 1 92.88 278 GLN B O 1
ATOM 4442 N N . ASP B 1 279 ? 10.492 30.031 43.625 1 93.12 279 ASP B N 1
ATOM 4443 C CA . ASP B 1 279 ? 9.406 29.094 43.344 1 93.12 279 ASP B CA 1
ATOM 4444 C C . ASP B 1 279 ? 9.008 29.094 41.875 1 93.12 279 ASP B C 1
ATOM 4446 O O . ASP B 1 279 ? 7.832 29.266 41.562 1 93.12 279 ASP B O 1
ATOM 4450 N N . ILE B 1 280 ? 9.891 29 41.062 1 91.31 280 ILE B N 1
ATOM 4451 C CA . ILE B 1 280 ? 9.656 29.031 39.625 1 91.31 280 ILE B CA 1
ATOM 4452 C C . ILE B 1 280 ? 9.023 27.703 39.188 1 91.31 280 ILE B C 1
ATOM 4454 O O . ILE B 1 280 ? 9.539 26.625 39.5 1 91.31 280 ILE B O 1
ATOM 4458 N N . ILE B 1 281 ? 7.941 27.781 38.531 1 91.69 281 ILE B N 1
ATOM 4459 C CA . ILE B 1 281 ? 7.254 26.625 37.969 1 91.69 281 ILE B CA 1
ATOM 4460 C C . ILE B 1 281 ? 7.199 26.734 36.438 1 91.69 281 ILE B C 1
ATOM 4462 O O . ILE B 1 281 ? 6.953 27.812 35.906 1 91.69 281 ILE B O 1
ATOM 4466 N N . GLU B 1 282 ? 7.527 25.656 35.781 1 87.38 282 GLU B N 1
ATOM 4467 C CA . GLU B 1 282 ? 7.355 25.5 34.344 1 87.38 282 GLU B CA 1
ATOM 4468 C C . GLU B 1 282 ? 6.199 24.562 34 1 87.38 282 GLU B C 1
ATOM 4470 O O . GLU B 1 282 ? 6.07 23.5 34.625 1 87.38 282 GLU B O 1
ATOM 4475 N N . TYR B 1 283 ? 5.336 25 33.125 1 86.75 283 TYR B N 1
ATOM 4476 C CA . TYR B 1 283 ? 4.227 24.125 32.75 1 86.75 283 TYR B CA 1
ATOM 4477 C C . TYR B 1 283 ? 3.986 24.156 31.25 1 86.75 283 TYR B C 1
ATOM 4479 O O . TYR B 1 283 ? 4.223 25.172 30.594 1 86.75 283 TYR B O 1
ATOM 4487 N N . PRO B 1 284 ? 3.514 22.984 30.688 1 85.81 284 PRO B N 1
ATOM 4488 C CA . PRO B 1 284 ? 3.242 22.906 29.25 1 85.81 284 PRO B CA 1
ATOM 4489 C C . PRO B 1 284 ? 1.974 23.656 28.844 1 85.81 284 PRO B C 1
ATOM 4491 O O . PRO B 1 284 ? 1.118 23.922 29.688 1 85.81 284 PRO B O 1
ATOM 4494 N N . LEU B 1 285 ? 2.045 24.156 27.641 1 83.88 285 LEU B N 1
ATOM 4495 C CA . LEU B 1 285 ? 0.869 24.781 27.031 1 83.88 285 LEU B CA 1
ATOM 4496 C C . LEU B 1 285 ? 0.221 23.859 26.016 1 83.88 285 LEU B C 1
ATOM 4498 O O . LEU B 1 285 ? 0.917 23.188 25.234 1 83.88 285 LEU B O 1
ATOM 4502 N N . ASN B 1 286 ? -1.093 23.766 26.047 1 78.38 286 ASN B N 1
ATOM 4503 C CA . ASN B 1 286 ? -1.799 22.984 25.031 1 78.38 286 ASN B CA 1
ATOM 4504 C C . ASN B 1 286 ? -2.021 23.797 23.75 1 78.38 286 ASN B C 1
ATOM 4506 O O . ASN B 1 286 ? -1.956 23.25 22.656 1 78.38 286 ASN B O 1
ATOM 4510 N N . LYS B 1 287 ? -2.383 25.047 23.953 1 81.75 287 LYS B N 1
ATOM 4511 C CA . LYS B 1 287 ? -2.656 25.922 22.812 1 81.75 287 LYS B CA 1
ATOM 4512 C C . LYS B 1 287 ? -2.133 27.328 23.062 1 81.75 287 LYS B C 1
ATOM 4514 O O . LYS B 1 287 ? -2.137 27.812 24.203 1 81.75 287 LYS B O 1
ATOM 4519 N N . VAL B 1 288 ? -1.629 27.953 22.109 1 77.44 288 VAL B N 1
ATOM 4520 C CA . VAL B 1 288 ? -1.346 29.391 22.078 1 77.44 288 VAL B CA 1
ATOM 4521 C C . VAL B 1 288 ? -2.092 30.047 20.922 1 77.44 288 VAL B C 1
ATOM 4523 O O . VAL B 1 288 ? -1.837 29.734 19.75 1 77.44 288 VAL B O 1
ATOM 4526 N N . ILE B 1 289 ? -3.111 30.766 21.328 1 72.94 289 ILE B N 1
ATOM 4527 C CA . ILE B 1 289 ? -3.928 31.422 20.312 1 72.94 289 ILE B CA 1
ATOM 4528 C C . ILE B 1 289 ? -3.543 32.906 20.234 1 72.94 289 ILE B C 1
ATOM 4530 O O . ILE B 1 289 ? -3.629 33.625 21.219 1 72.94 289 ILE B O 1
ATOM 4534 N N . PRO B 1 290 ? -3.113 33.469 19.078 1 69.75 290 PRO B N 1
ATOM 4535 C CA . PRO B 1 290 ? -2.705 34.875 19.047 1 69.75 290 PRO B CA 1
ATOM 4536 C C . PRO B 1 290 ? -3.877 35.844 19.234 1 69.75 290 PRO B C 1
ATOM 4538 O O . PRO B 1 290 ? -5.02 35.5 18.906 1 69.75 290 PRO B O 1
#

Organism: Ammonifex degensii (strain DSM 10501 / KC4) (NCBI:txid429009)

Nearest PDB structures (foldseek):
  4yb6-assembly1_A  TM=8.631E-01  e=2.111E-29  Campylobacter jejuni RM1221
  4yb5-assembly1_D  TM=8.502E-01  e=3.042E-29  Campylobacter jejuni RM1221
  4yb5-assembly1_F  TM=8.413E-01  e=5.945E-29  Campylobacter jejuni RM1221
  5lht-assembly1_A  TM=8.871E-01  e=4.322E-25  Mycobacterium tuberculosis H37Rv
  7dah-assembly1_B-2  TM=7.539E-01  e=1.343E-26  Vibrio cholerae M66-2

Sequence (580 aa):
MKKLRLGLPKGSLQEATFQLFERAGYHITVTGRSYYPHIDDPEIEVVLLRAQEIPRYVAEGVLDAGLSGYDWIQENEVDVVEVAELVYSKQSRRPVRLVLAVAQDSPFKEVKDLEGKRIATEFVRLTKRFLAAHGVNATVEFSYGATEAKVPDVVDAIVDLTETGSSLKAHNLRVLATILESTPRLHANRQAWNDPWKRAKLEKLALLLKGAIAAYSKVGLKMNVPGDKLPDVLAILPAMKHPTVSPLHNGNWVAVEVVIDEHQVRDLIPALKAAGAQDIIEYPLNKVIPMKKLRLGLPKGSLQEATFQLFERAGYHITVTGRSYYPHIDDPEIEVVLLRAQEIPRYVAEGVLDAGLSGYDWIQENEVDVVEVAELVYSKQSRRPVRLVLAVAQDSPFKEVKDLEGKRIATEFVRLTKRFLAAHGVNATVEFSYGATEAKVPDVVDAIVDLTETGSSLKAHNLRVLATILESTPRLHANRQAWNDPWKRAKLEKLALLLKGAIAAYSKVGLKMNVPGDKLPDVLAILPAMKHPTVSPLHNGNWVAVEVVIDEHQVRDLIPALKAAGAQDIIEYPLNKVIP

InterPro domains:
  IPR001348 ATP phosphoribosyltransferase HisG [PTHR21403] (2-289)
  IPR011322 Nitrogen regulatory PII-like, alpha/beta [SSF54913] (218-289)
  IPR013115 Histidine biosynthesis HisG, C-terminal [PF08029] (215-287)
  IPR013115 Histidine biosynthesis HisG, C-terminal [TIGR03455] (189-289)
  IPR013820 ATP phosphoribosyltransferase, catalytic domain [PF01634] (50-210)
  IPR013820 ATP phosphoribosyltransferase, catalytic domain [TIGR00070] (4-186)
  IPR015867 Nitrogen regulatory protein PII/ATP phosphoribosyltransferase, C-terminal [G3DSA:3.30.70.120] (220-290)
  IPR020621 ATP phosphoribosyltransferase HisG, long form [MF_00079] (3-290)

Solvent-accessible surface area (backbone atoms only — not comparable to full-atom values): 30340 Å² total; per-residue (Å²): 132,79,63,45,38,33,34,37,32,43,68,76,49,25,62,48,49,51,52,44,37,41,43,40,73,40,52,74,46,67,63,88,88,52,50,58,36,50,50,82,42,93,47,46,42,46,36,51,36,53,36,75,50,37,47,56,38,13,46,70,58,75,21,37,21,27,39,28,39,44,56,35,39,56,42,62,68,55,70,57,43,79,75,37,81,44,66,42,38,66,89,47,69,43,63,29,33,34,29,34,31,32,40,65,84,49,88,66,77,47,75,63,63,42,49,73,33,38,32,36,16,76,47,44,59,47,49,50,52,53,33,50,76,63,73,30,58,53,48,68,38,79,40,97,57,69,56,66,72,32,42,63,85,75,25,58,27,32,44,47,78,38,77,87,47,59,70,41,50,76,50,48,36,38,78,63,44,75,74,45,78,27,32,32,26,39,31,25,9,60,71,39,54,67,34,68,70,52,31,53,53,48,51,51,50,45,51,36,43,50,9,17,58,57,10,72,54,29,26,37,39,37,28,36,26,44,52,88,30,41,68,56,37,58,68,68,44,68,78,91,48,84,57,47,77,39,80,41,88,72,73,62,33,28,34,41,36,41,73,43,53,48,84,48,44,80,62,44,52,62,54,33,43,75,38,51,40,37,81,71,43,80,43,85,42,47,57,42,76,133,130,78,64,44,37,34,33,38,32,43,67,77,48,25,62,48,48,50,52,44,36,41,44,42,73,40,52,73,47,67,62,87,89,52,51,58,37,49,50,84,42,94,47,46,41,46,35,52,37,54,36,76,50,36,46,55,37,13,46,71,58,78,20,38,20,25,39,27,38,44,56,36,41,56,44,63,68,55,70,57,42,77,76,35,83,44,66,43,38,67,89,46,68,44,61,30,32,33,28,34,32,30,38,64,84,48,89,66,77,47,74,63,63,43,49,72,33,39,33,37,16,76,47,44,59,46,49,51,52,54,34,51,76,62,73,29,57,53,49,70,38,79,41,96,57,70,57,66,73,33,43,62,86,74,25,59,27,33,43,47,78,37,78,85,44,60,71,41,51,76,51,49,35,39,79,64,45,74,76,44,77,26,34,33,26,39,31,24,9,60,69,40,54,69,34,68,68,53,31,52,52,48,52,50,49,44,51,36,43,51,9,17,58,56,10,72,54,30,26,37,38,36,28,36,26,44,53,89,31,41,69,55,38,57,69,69,44,68,79,89,49,84,58,45,76,39,79,40,89,75,72,62,32,27,35,40,36,42,75,43,52,49,84,49,43,79,62,44,51,61,53,33,43,73,40,50,40,37,81,70,43,79,44,85,42,47,55,45,74,135

Secondary structure (DSSP, 8-state):
---EEEEEEESTTHHHHHHHHHHTT--EE--TT-SS-EES-TTEEEEEEETTTHHHHHHTTSSSEEEEEHHHHHHHT---EEEEE----SS-SS-EEEEEEEETT-S--SGGGGTT-EEEES-HHHHHHHHHHTT---EEEE--S-TGGGTTTT-SEEEEEESSSHHHHHTTEEEEEEEEEE-EEEEE-HHHHHSHHHHHHHHHHHHHHHHHHHHTTEEEEEEEEEGGGHHHHHHHS-TT---EEEEPSSSSEEEEEEEEEHHHHHHHHHHHHHHT-EEEEEEE-S----/---EEEEEEESTTHHHHHHHHHHTT--EE--TT-SS-EES-TTEEEEEEETTTHHHHHHTTSSSEEEEEHHHHHHHT---EEEEE----SS-SS-EEEEEEEETT-S--SGGGGTT-EEEES-HHHHHHHHHHTT---EEEE--S-TGGGTTTT-SEEEEEESSSHHHHHTTEEEEEEEEEE-EEEEE-HHHHHSHHHHHHHHHHHHHHHHHHHHTTEEEEEEEEEGGGHHHHHHHS-TT---EEEEPSSSSEEEEEEEEEGGGHHHHHHHHHHHT-EEEEEEE-S----

Radius of gyration: 32.97 Å; Cα contacts (8 Å, |Δi|>4): 1214; chains: 2; bounding box: 58×112×80 Å

Foldseek 3Di:
DAAAEEEEEDDLCRVVVQVLCVLLVWHWDDDDPDQWIDIPDPRYTYGYDHLLCQLVCQLVPVGFKYKHKPLSVVLVVGDWAFQAFQQDGNVGSHWKFWFKKFALPAPDQALQSCAAWEEEECSQPLVVVQSVVVVGDYHYYYDPDPRLQCPPPNGGIYIDIDDPCPVNVVSRMDTNGTSDIMTMTIIGHPVLCVPPVSVVVSNSSNQSSVQQSVQPFKKKKKWKAAQVLVVVLVVLPDPVWPWDWADDPDDRMIMTMTMDGNVCCVVSVVSNVVSGIHPMDIGGRSGHGD/DAAAEEEEEDDLCRVVVQLLCVLLVWHWDDDDPDQWIDIPDPRYTYGYDHLLCQLVCQLVPVGFKYKHKPLSVVLVVGDWAFQAFQQDGNVGSHWKFWFKKFALPAPDQALQSCAAWEEEECSQRLVVVQSVVVVGDYHYYYDPDPRLQCPPPNGGIYIDIDDPCPSNVVSRMDTNGTSDIMTMTIIGHPVLCPPPVSVVVSNSSNQSSVQQSVQPFKKKKKWKAAQVLVVVLVVLPDDVWPWDWADDPDDRMIMTMTMDGNVCCVVSVVSNVVSGIHPMDIGGRSGHGD

pLDDT: mean 93.35, std 7.06, range [53.59, 98.94]